Protein AF-A0A6P2KUN9-F1 (afdb_monomer_lite)

Foldseek 3Di:
DQFALVQLLCCLWFVGQQCLFAAPVPRDRRQAGDGHCPQQFQLSQDALVFAAGGDTLVNLCLVLVAWEAEAAQSRFLRSSQRVSRHSVVSVLLVQADPQQHFQDDRDQDLPPPLCNRHDADDPVPCDPSRVCCRRSGRPHSSQQCPNVLVCQVVVNDGPYYHYGHGPQQQCAPPNYNPLSVVLSVVSNVCSQVVRVVRQQPDKDKDWDSGDNPDDDPDDFQWDFFADPVRHGLADEPDDPVLRVSQFQPGHHSDPVGDHGDRGGNGPDGDTDMDIDGLFQPQQADEQQAAGSNLCVLLVCVVSVRDSSSNTPLCVQRHHNCPLNGRPPDGDPHDDDDDPDNDDSVRSVVVVVVVVPDDDDDPDPDDDDDDDDDDDGHYTDDQWDKDWDWDQDLPQQKIKIKIATQGAGKKKKWKAWPVCNVDDIGIYIYGHPGMDMDMDNCCVPPVFWTWIWIAIIPRDTDIDTDGSVVVVVVVVVCVVDDDDDDDDPPPPPPPPPPDPDDPDDD

Secondary structure (DSSP, 8-state):
----HHHHHHHHHHSSSSTT-B-TTTS-B--EE--S-TT-STT----TTSSB-S--HHHHHHHHT--EEEE-BTTB-TT--GGGGBHHHHHHHHHS-TTT------S--TTS-GGGG-SBP-GGG-STTSTTHHHHSBSSTTSSSHHHHHHHHTT---SEEEE---GGGS--BTTB-HHHHHHHHHHHHHHHHTSHHHHTT--EEEE-S--TT----SPP-PPPPBPTTS-BSEEESS-HHHHGGGBS-SEESSTTSPPP---B----S---EEEESGGGTTT-B--S---THHHHHHHHHHH----TTS-HHHHHHS--SGGG---SSTT-SPPP-------HHHHHHHHHHHHHSPPPPPPSSPPPPPPPP----B---S--EEEEEEEETTTTEEEEEEEE-SSS-EEEEEEETT-TTSPPEEEEE-TT-EEEEEE-HHHHHTTEEEEEEE-STT-EEEEEEEHHHHHHHHHHHHSS-------------------------

Structure (mmCIF, N/CA/C/O backbone):
data_AF-A0A6P2KUN9-F1
#
_entry.id   AF-A0A6P2KUN9-F1
#
loop_
_atom_site.group_PDB
_atom_site.id
_atom_site.type_symbol
_atom_site.label_atom_id
_atom_site.label_alt_id
_atom_site.label_comp_id
_atom_site.label_asym_id
_atom_site.label_entity_id
_atom_site.label_seq_id
_atom_site.pdbx_PDB_ins_code
_atom_site.Cartn_x
_atom_site.Cartn_y
_atom_site.Cartn_z
_atom_site.occupancy
_atom_site.B_iso_or_equiv
_atom_site.auth_seq_id
_atom_site.auth_comp_id
_atom_site.auth_asym_id
_atom_site.auth_atom_id
_atom_site.pdbx_PDB_model_num
ATOM 1 N N . MET A 1 1 ? 2.618 6.439 14.849 1.00 66.25 1 MET A N 1
ATOM 2 C CA . MET A 1 1 ? 2.544 5.631 13.620 1.00 66.25 1 MET A CA 1
ATOM 3 C C . MET A 1 1 ? 3.771 5.970 12.826 1.00 66.25 1 MET A C 1
ATOM 5 O O . MET A 1 1 ? 4.158 7.135 12.839 1.00 66.25 1 MET A O 1
ATOM 9 N N . HIS A 1 2 ? 4.391 4.967 12.230 1.00 79.94 2 HIS A N 1
ATOM 10 C CA . HIS A 1 2 ? 5.644 5.131 11.512 1.00 79.94 2 HIS A CA 1
ATOM 11 C C . HIS A 1 2 ? 5.322 5.268 10.027 1.00 79.94 2 HIS A C 1
ATOM 13 O O . HIS A 1 2 ? 4.698 4.385 9.454 1.00 79.94 2 HIS A O 1
ATOM 19 N N . THR A 1 3 ? 5.667 6.407 9.430 1.00 69.19 3 THR A N 1
ATOM 20 C CA . THR A 1 3 ? 5.229 6.783 8.072 1.00 69.19 3 THR A CA 1
ATOM 21 C C . THR A 1 3 ? 6.407 7.038 7.134 1.00 69.19 3 THR A C 1
ATOM 23 O O . THR A 1 3 ? 6.298 7.852 6.226 1.00 69.19 3 THR A O 1
ATOM 26 N N . GLY A 1 4 ? 7.555 6.401 7.380 1.00 81.12 4 GLY A N 1
ATOM 27 C CA . GLY A 1 4 ? 8.704 6.514 6.484 1.00 81.12 4 GLY A CA 1
ATOM 28 C C . GLY A 1 4 ? 8.387 5.939 5.103 1.00 81.12 4 GLY A C 1
ATOM 29 O O . GLY A 1 4 ? 7.800 4.859 5.003 1.00 81.12 4 GLY A O 1
ATOM 30 N N . THR A 1 5 ? 8.812 6.645 4.056 1.00 89.31 5 THR A N 1
ATOM 31 C CA . THR A 1 5 ? 8.671 6.264 2.643 1.00 89.31 5 THR A CA 1
ATOM 32 C C . THR A 1 5 ? 9.122 4.821 2.410 1.00 89.31 5 THR A C 1
ATOM 34 O O . THR A 1 5 ? 8.369 4.002 1.884 1.00 89.31 5 THR A O 1
ATOM 37 N N . ILE A 1 6 ? 10.322 4.467 2.883 1.00 92.94 6 ILE A N 1
ATOM 38 C CA . ILE A 1 6 ? 10.898 3.138 2.637 1.00 92.94 6 ILE A CA 1
ATOM 39 C C . ILE A 1 6 ? 10.155 2.037 3.387 1.00 92.94 6 ILE A C 1
ATOM 41 O O . ILE A 1 6 ? 9.896 0.977 2.824 1.00 92.94 6 ILE A O 1
ATOM 45 N N . ALA A 1 7 ? 9.714 2.286 4.620 1.00 92.88 7 ALA A N 1
ATOM 46 C CA . ALA A 1 7 ? 8.926 1.306 5.362 1.00 92.88 7 ALA A CA 1
ATOM 47 C C . ALA A 1 7 ? 7.635 0.923 4.616 1.00 92.88 7 ALA A C 1
ATOM 49 O O . ALA A 1 7 ? 7.287 -0.258 4.566 1.00 92.88 7 ALA A O 1
ATOM 50 N N . ASN A 1 8 ? 6.963 1.891 3.981 1.00 92.38 8 ASN A N 1
ATOM 51 C CA . ASN A 1 8 ? 5.784 1.630 3.149 1.00 92.38 8 ASN A CA 1
ATOM 52 C C . ASN A 1 8 ? 6.139 0.822 1.892 1.00 92.38 8 ASN A C 1
ATOM 54 O O . ASN A 1 8 ? 5.462 -0.163 1.580 1.00 92.38 8 ASN A O 1
ATOM 58 N N . ARG A 1 9 ? 7.234 1.175 1.203 1.00 93.44 9 ARG A N 1
ATOM 59 C CA . ARG A 1 9 ? 7.733 0.411 0.046 1.00 93.44 9 ARG A CA 1
ATOM 60 C C . ARG A 1 9 ? 8.075 -1.033 0.422 1.00 93.44 9 ARG A C 1
ATOM 62 O O . ARG A 1 9 ? 7.763 -1.946 -0.334 1.00 93.44 9 ARG A O 1
ATOM 69 N N . LEU A 1 10 ? 8.629 -1.286 1.607 1.00 96.38 10 LEU A N 1
ATOM 70 C CA . LEU A 1 10 ? 8.931 -2.647 2.066 1.00 96.38 10 LEU A CA 1
ATOM 71 C C . LEU A 1 10 ? 7.674 -3.518 2.214 1.00 96.38 10 LEU A C 1
ATOM 73 O O . LEU A 1 10 ? 7.708 -4.694 1.839 1.00 96.38 10 LEU A O 1
ATOM 77 N N . PHE A 1 11 ? 6.542 -2.957 2.658 1.00 96.25 11 PHE A N 1
ATOM 78 C CA . PHE A 1 11 ? 5.264 -3.681 2.644 1.00 96.25 11 PHE A CA 1
ATOM 79 C C . PHE A 1 11 ? 4.823 -4.042 1.222 1.00 96.25 11 PHE A C 1
ATOM 81 O O . PHE A 1 11 ? 4.321 -5.146 1.015 1.00 96.25 11 PHE A O 1
ATOM 88 N N . TYR A 1 12 ? 5.052 -3.157 0.248 1.00 94.56 12 TYR A N 1
ATOM 89 C CA . TYR A 1 12 ? 4.770 -3.427 -1.163 1.00 94.56 12 TYR A CA 1
ATOM 90 C C . TYR A 1 12 ? 5.673 -4.527 -1.742 1.00 94.56 12 TYR A C 1
ATOM 92 O O . TYR A 1 12 ? 5.193 -5.403 -2.454 1.00 94.56 12 TYR A O 1
ATOM 100 N N . TRP A 1 13 ? 6.969 -4.513 -1.421 1.00 96.56 13 TRP A N 1
ATOM 101 C CA . TRP A 1 13 ? 7.954 -5.435 -2.001 1.00 96.56 13 TRP A CA 1
ATOM 102 C C . TRP A 1 13 ? 8.083 -6.778 -1.274 1.00 96.56 13 TRP A C 1
ATOM 104 O O . TRP A 1 13 ? 8.574 -7.739 -1.863 1.00 96.56 13 TRP A O 1
ATOM 114 N N . SER A 1 14 ? 7.682 -6.869 -0.004 1.00 97.69 14 SER A N 1
ATOM 115 C CA . SER A 1 14 ? 7.926 -8.061 0.828 1.00 97.69 14 SER A CA 1
ATOM 116 C C . SER A 1 14 ? 6.816 -8.403 1.827 1.00 97.69 14 SER A C 1
ATOM 118 O O . SER A 1 14 ? 6.928 -9.387 2.554 1.00 97.69 14 SER A O 1
ATOM 120 N N . GLY A 1 15 ? 5.747 -7.605 1.905 1.00 97.19 15 GLY A N 1
ATOM 121 C CA . GLY A 1 15 ? 4.638 -7.832 2.839 1.00 97.19 15 GLY A CA 1
ATOM 122 C C . GLY A 1 15 ? 4.921 -7.426 4.291 1.00 97.19 15 GLY A C 1
ATOM 123 O O . GLY A 1 15 ? 4.035 -7.540 5.137 1.00 97.19 15 GLY A O 1
ATOM 124 N N . THR A 1 16 ? 6.127 -6.941 4.593 1.00 97.12 16 THR A N 1
ATOM 125 C CA . THR A 1 16 ? 6.585 -6.586 5.942 1.00 97.12 16 THR A CA 1
ATOM 126 C C . THR A 1 16 ? 7.699 -5.545 5.877 1.00 97.12 16 THR A C 1
ATOM 128 O O . THR A 1 16 ? 8.406 -5.447 4.881 1.00 97.12 16 THR A O 1
ATOM 131 N N . ASN A 1 17 ? 7.922 -4.812 6.961 1.00 96.38 17 ASN A N 1
ATOM 132 C CA . ASN A 1 17 ? 9.101 -3.964 7.148 1.00 96.38 17 ASN A CA 1
ATOM 133 C C . ASN A 1 17 ? 10.152 -4.610 8.077 1.00 96.38 17 ASN A C 1
ATOM 135 O O . ASN A 1 17 ? 10.948 -3.910 8.706 1.00 96.38 17 ASN A O 1
ATOM 139 N N . GLY A 1 18 ? 10.124 -5.943 8.200 1.00 96.50 18 GLY A N 1
ATOM 140 C CA . GLY A 1 18 ? 11.098 -6.739 8.957 1.00 96.50 18 GLY A CA 1
ATOM 141 C C . GLY A 1 18 ? 10.534 -7.629 10.079 1.00 96.50 18 GLY A C 1
ATOM 142 O O . GLY A 1 18 ? 10.963 -8.781 10.170 1.00 96.50 18 GLY A O 1
ATOM 143 N N . PRO A 1 19 ? 9.558 -7.207 10.908 1.00 95.69 19 PRO A N 1
ATOM 144 C CA . PRO A 1 19 ? 9.181 -7.944 12.124 1.00 95.69 19 PRO A CA 1
ATOM 145 C C . PRO A 1 19 ? 8.693 -9.371 11.868 1.00 95.69 19 PRO A C 1
ATOM 147 O O . PRO A 1 19 ? 8.989 -10.298 12.626 1.00 95.69 19 PRO A O 1
ATOM 150 N N . ASN A 1 20 ? 7.977 -9.547 10.758 1.00 96.50 20 ASN A N 1
ATOM 151 C CA . ASN A 1 20 ? 7.504 -10.839 10.267 1.00 96.50 20 ASN A CA 1
ATOM 152 C C . ASN A 1 20 ? 8.317 -11.365 9.064 1.00 96.50 20 ASN A C 1
ATOM 154 O O . ASN A 1 20 ? 7.855 -12.249 8.349 1.00 96.50 20 ASN A O 1
ATOM 158 N N . GLY A 1 21 ? 9.497 -10.793 8.809 1.00 97.62 21 GLY A N 1
ATOM 159 C CA . GLY A 1 21 ? 10.344 -11.141 7.671 1.00 97.62 21 GLY A CA 1
ATOM 160 C C . GLY A 1 21 ? 10.962 -12.528 7.797 1.00 97.62 21 GLY A C 1
ATOM 161 O O . GLY A 1 21 ? 11.320 -12.950 8.898 1.00 97.62 21 GLY A O 1
ATOM 162 N N . ILE A 1 22 ? 11.097 -13.223 6.670 1.00 98.25 22 ILE A N 1
ATOM 163 C CA . ILE A 1 22 ? 11.674 -14.567 6.574 1.00 98.25 22 ILE A CA 1
ATOM 164 C C . ILE A 1 22 ? 13.011 -14.486 5.848 1.00 98.25 22 ILE A C 1
ATOM 166 O O . ILE A 1 22 ? 13.073 -14.047 4.700 1.00 98.25 22 ILE A O 1
ATOM 170 N N . SER A 1 23 ? 14.067 -14.927 6.519 1.00 97.19 23 SER A N 1
ATOM 171 C CA . SER A 1 23 ? 15.427 -14.996 5.996 1.00 97.19 23 SER A CA 1
ATOM 172 C C . SER A 1 23 ? 15.499 -15.936 4.784 1.00 97.19 23 SER A C 1
ATOM 174 O O . SER A 1 23 ? 15.074 -17.090 4.892 1.00 97.19 23 SER A O 1
ATOM 176 N N . PRO A 1 24 ? 16.060 -15.495 3.642 1.00 94.69 24 PRO A N 1
ATOM 177 C CA . PRO A 1 24 ? 16.275 -16.367 2.491 1.00 94.69 24 PRO A CA 1
ATOM 178 C C . PRO A 1 24 ? 17.422 -17.369 2.717 1.00 94.69 24 PRO A C 1
ATOM 180 O O . PRO A 1 24 ? 17.568 -18.303 1.936 1.00 94.69 24 PRO A O 1
ATOM 183 N N . ALA A 1 25 ? 18.238 -17.194 3.766 1.00 92.56 25 ALA A N 1
ATOM 184 C CA . ALA A 1 25 ? 19.380 -18.064 4.050 1.00 92.56 25 ALA A CA 1
ATOM 185 C C . ALA A 1 25 ? 18.979 -19.375 4.747 1.00 92.56 25 ALA A C 1
ATOM 187 O O . ALA A 1 25 ? 19.574 -20.417 4.490 1.00 92.56 25 ALA A O 1
ATOM 188 N N . ASP A 1 26 ? 17.989 -19.322 5.640 1.00 94.69 26 ASP A N 1
ATOM 189 C CA . ASP A 1 26 ? 17.632 -20.439 6.528 1.00 94.69 26 ASP A CA 1
ATOM 190 C C . ASP A 1 26 ? 16.124 -20.560 6.815 1.00 94.69 26 ASP A C 1
ATOM 192 O O . ASP A 1 26 ? 15.702 -21.457 7.543 1.00 94.69 26 ASP A O 1
ATOM 196 N N . GLY A 1 27 ? 15.290 -19.668 6.268 1.00 95.44 27 GLY A N 1
ATOM 197 C CA . GLY A 1 27 ? 13.844 -19.657 6.507 1.00 95.44 27 GLY A CA 1
ATOM 198 C C . GLY A 1 27 ? 13.433 -19.180 7.904 1.00 95.44 27 GLY A C 1
ATOM 199 O O . GLY A 1 27 ? 12.249 -19.243 8.249 1.00 95.44 27 GLY A O 1
ATOM 200 N N . SER A 1 28 ? 14.371 -18.695 8.722 1.00 96.38 28 SER A N 1
ATOM 201 C CA . SER A 1 28 ? 14.077 -18.188 10.063 1.00 96.38 28 SER A CA 1
ATOM 202 C C . SER A 1 28 ? 13.426 -16.799 10.022 1.00 96.38 28 SER A C 1
ATOM 204 O O . SER A 1 28 ? 13.520 -16.067 9.035 1.00 96.38 28 SER A O 1
ATOM 206 N N . ARG A 1 29 ? 12.743 -16.405 11.106 1.00 95.31 29 ARG A N 1
ATOM 207 C CA . ARG A 1 29 ? 12.208 -15.039 11.231 1.00 95.31 29 ARG A CA 1
ATOM 208 C C . ARG A 1 29 ? 13.306 -14.064 11.649 1.00 95.31 29 ARG A C 1
ATOM 210 O O . ARG A 1 29 ? 13.917 -14.271 12.694 1.00 95.31 29 ARG A O 1
ATOM 217 N N . VAL A 1 30 ? 13.469 -12.963 10.913 1.00 95.81 30 VAL A N 1
ATOM 218 C CA . VAL A 1 30 ? 14.541 -11.978 11.165 1.00 95.81 30 VAL A CA 1
ATOM 219 C C . VAL A 1 30 ? 14.287 -11.084 12.387 1.00 95.81 30 VAL A C 1
ATOM 221 O O . VAL A 1 30 ? 15.243 -10.656 13.021 1.00 95.81 30 VAL A O 1
ATOM 224 N N . LYS A 1 31 ? 13.019 -10.830 12.755 1.00 94.50 31 LYS A N 1
ATOM 225 C CA . LYS A 1 31 ? 12.605 -10.080 13.966 1.00 94.50 31 LYS A CA 1
ATOM 226 C C . LYS A 1 31 ? 13.303 -8.715 14.154 1.00 94.50 31 LYS A C 1
ATOM 228 O O . LYS A 1 31 ? 13.717 -8.373 15.262 1.00 94.50 31 LYS A O 1
ATOM 233 N N . VAL A 1 32 ? 13.395 -7.926 13.085 1.00 97.12 32 VAL A N 1
ATOM 234 C CA . VAL A 1 32 ? 13.944 -6.554 13.090 1.00 97.12 32 VAL A CA 1
ATOM 235 C C . VAL A 1 32 ? 12.928 -5.537 12.568 1.00 97.12 32 VAL A C 1
ATOM 237 O O . VAL A 1 32 ? 11.892 -5.936 12.053 1.00 97.12 32 VAL A O 1
ATOM 240 N N . ALA A 1 33 ? 13.216 -4.237 12.659 1.00 96.19 33 ALA A N 1
ATOM 241 C CA . ALA A 1 33 ? 12.365 -3.167 12.137 1.00 96.19 33 ALA A CA 1
ATOM 242 C C . ALA A 1 33 ? 13.132 -2.169 11.252 1.00 96.19 33 ALA A C 1
ATOM 244 O O . ALA A 1 33 ? 14.165 -1.634 11.660 1.00 96.19 33 ALA A O 1
ATOM 245 N N . ALA A 1 34 ? 12.593 -1.883 10.064 1.00 96.06 34 ALA A N 1
ATOM 246 C CA . ALA A 1 34 ? 13.020 -0.797 9.181 1.00 96.06 34 ALA A CA 1
ATOM 247 C C . ALA A 1 34 ? 11.917 0.274 9.091 1.00 96.06 34 ALA A C 1
ATOM 249 O O . ALA A 1 34 ? 10.763 -0.045 8.793 1.00 96.06 34 ALA A O 1
ATOM 250 N N . LEU A 1 35 ? 12.255 1.530 9.404 1.00 94.25 35 LEU A N 1
ATOM 251 C CA . LEU A 1 35 ? 11.285 2.621 9.585 1.00 94.25 35 LEU A CA 1
ATOM 252 C C . LEU A 1 35 ? 11.682 3.975 9.006 1.00 94.25 35 LEU A C 1
ATOM 254 O O . LEU A 1 35 ? 10.797 4.791 8.755 1.00 94.25 35 LEU A O 1
ATOM 258 N N . ASN A 1 36 ? 12.973 4.248 8.836 1.00 93.06 36 ASN A N 1
ATOM 259 C CA . ASN A 1 36 ? 13.439 5.487 8.216 1.00 93.06 36 ASN A CA 1
ATOM 260 C C . ASN A 1 36 ? 13.680 5.292 6.704 1.00 93.06 36 ASN A C 1
ATOM 262 O O . ASN A 1 36 ? 13.495 4.198 6.176 1.00 93.06 36 ASN A O 1
ATOM 266 N N . ASN A 1 37 ? 14.153 6.345 6.032 1.00 91.75 37 ASN A N 1
ATOM 267 C CA . ASN A 1 37 ? 14.441 6.332 4.595 1.00 91.75 37 ASN A CA 1
ATOM 268 C C . ASN A 1 37 ? 15.888 5.929 4.246 1.00 91.75 37 ASN A C 1
ATOM 270 O O . ASN A 1 37 ? 16.475 6.441 3.292 1.00 91.75 37 ASN A O 1
ATOM 274 N N . GLN A 1 38 ? 16.501 5.047 5.039 1.00 92.94 38 GLN A N 1
ATOM 275 C CA . GLN A 1 38 ? 17.766 4.413 4.670 1.00 92.94 38 GLN A CA 1
ATOM 276 C C . GLN A 1 38 ? 17.596 3.667 3.343 1.00 92.94 38 GLN A C 1
ATOM 278 O O . GLN A 1 38 ? 16.548 3.074 3.126 1.00 92.94 38 GLN A O 1
ATOM 283 N N . PHE A 1 39 ? 18.650 3.668 2.517 1.00 92.12 39 PHE A N 1
ATOM 284 C CA . PHE A 1 39 ? 18.681 3.015 1.202 1.00 92.12 39 PHE A CA 1
ATOM 285 C C . PHE A 1 39 ? 17.834 3.699 0.111 1.00 92.12 39 PHE A C 1
ATOM 287 O O . PHE A 1 39 ? 17.488 3.105 -0.895 1.00 92.12 39 PHE A O 1
ATOM 294 N N . ASN A 1 40 ? 17.572 5.000 0.270 1.00 88.44 40 ASN A N 1
ATOM 295 C CA . ASN A 1 40 ? 16.830 5.817 -0.697 1.00 88.44 40 ASN A CA 1
ATOM 296 C C . ASN A 1 40 ? 17.740 6.713 -1.575 1.00 88.44 40 ASN A C 1
ATOM 298 O O . ASN A 1 40 ? 17.329 7.787 -2.013 1.00 88.44 40 ASN A O 1
ATOM 302 N N . GLY A 1 41 ? 19.021 6.362 -1.739 1.00 82.31 41 GLY A N 1
ATOM 303 C CA . GLY A 1 41 ? 20.000 7.195 -2.447 1.00 82.31 41 GLY A CA 1
ATOM 304 C C . GLY A 1 41 ? 20.123 6.822 -3.922 1.00 82.31 41 GLY A C 1
ATOM 305 O O . GLY A 1 41 ? 20.719 5.796 -4.233 1.00 82.31 41 GLY A O 1
ATOM 306 N N . GLY A 1 42 ? 19.617 7.656 -4.835 1.00 85.31 42 GLY A N 1
ATOM 307 C CA . GLY A 1 42 ? 19.733 7.394 -6.272 1.00 85.31 42 GLY A CA 1
ATOM 308 C C . GLY A 1 42 ? 19.061 6.078 -6.672 1.00 85.31 42 GLY A C 1
ATOM 309 O O . GLY A 1 42 ? 17.889 5.878 -6.365 1.00 85.31 42 GLY A O 1
ATOM 310 N N . ASN A 1 43 ? 19.818 5.183 -7.316 1.00 89.75 43 ASN A N 1
ATOM 311 C CA . ASN A 1 43 ? 19.386 3.805 -7.599 1.00 89.75 43 ASN A CA 1
ATOM 312 C C . ASN A 1 43 ? 19.768 2.773 -6.522 1.00 89.75 43 ASN A C 1
ATOM 314 O O . ASN A 1 43 ? 19.502 1.585 -6.699 1.00 89.75 43 ASN A O 1
ATOM 318 N N . ASP A 1 44 ? 20.404 3.231 -5.442 1.00 89.00 44 ASP A N 1
ATOM 319 C CA . ASP A 1 44 ? 20.784 2.494 -4.231 1.00 89.00 44 ASP A CA 1
ATOM 320 C C . ASP A 1 44 ? 21.503 1.145 -4.452 1.00 89.00 44 ASP A C 1
ATOM 322 O O . ASP A 1 44 ? 21.419 0.200 -3.662 1.00 89.00 44 ASP A O 1
ATOM 326 N N . ILE A 1 45 ? 22.300 1.052 -5.518 1.00 91.62 45 ILE A N 1
ATOM 327 C CA . ILE A 1 45 ? 23.229 -0.068 -5.688 1.00 91.62 45 ILE A CA 1
ATOM 328 C C . ILE A 1 45 ? 24.331 0.040 -4.631 1.00 91.62 45 ILE A C 1
ATOM 330 O O . ILE A 1 45 ? 25.165 0.944 -4.668 1.00 91.62 45 ILE A O 1
ATOM 334 N N . GLY A 1 46 ? 24.353 -0.914 -3.702 1.00 92.75 46 GLY A N 1
ATOM 335 C CA . GLY A 1 46 ? 25.321 -0.975 -2.609 1.00 92.75 46 GLY A CA 1
ATOM 336 C C . GLY A 1 46 ? 25.908 -2.374 -2.399 1.00 92.75 46 GLY A C 1
ATOM 337 O O . GLY A 1 46 ? 25.511 -3.323 -3.077 1.00 92.75 46 GLY A O 1
ATOM 338 N N . PRO A 1 47 ? 26.849 -2.521 -1.448 1.00 95.81 47 PRO A N 1
ATOM 339 C CA . PRO A 1 47 ? 27.487 -3.802 -1.168 1.00 95.81 47 PRO A CA 1
ATOM 340 C C . PRO A 1 47 ? 26.532 -4.779 -0.467 1.00 95.81 47 PRO A C 1
ATOM 342 O O . PRO A 1 47 ? 25.715 -4.366 0.362 1.00 95.81 47 PRO A O 1
ATOM 345 N N . SER A 1 48 ? 26.686 -6.081 -0.718 1.00 96.31 48 SER A N 1
ATOM 346 C CA . SER A 1 48 ? 25.867 -7.158 -0.125 1.00 96.31 48 SER A CA 1
ATOM 347 C C . SER A 1 48 ? 26.033 -7.320 1.388 1.00 96.31 48 SER A C 1
ATOM 349 O O . SER A 1 48 ? 25.184 -7.910 2.058 1.00 96.31 48 SER A O 1
ATOM 351 N N . SER A 1 49 ? 27.086 -6.733 1.964 1.00 96.19 49 SER A N 1
ATOM 352 C CA . SER A 1 49 ? 27.277 -6.634 3.415 1.00 96.19 49 SER A CA 1
ATOM 353 C C . SER A 1 49 ? 26.270 -5.697 4.098 1.00 96.19 49 SER A C 1
ATOM 355 O O . SER A 1 49 ? 26.106 -5.751 5.319 1.00 96.19 49 SER A O 1
ATOM 357 N N . GLN A 1 50 ? 25.568 -4.864 3.326 1.00 95.56 50 GLN A N 1
ATOM 358 C CA . GLN A 1 50 ? 24.551 -3.928 3.791 1.00 95.56 50 GLN A CA 1
ATOM 359 C C . GLN A 1 50 ? 23.218 -4.197 3.100 1.00 95.56 50 GLN A C 1
ATOM 361 O O . GLN A 1 50 ? 23.183 -4.603 1.943 1.00 95.56 50 GLN A O 1
ATOM 366 N N . GLY A 1 51 ? 22.121 -3.910 3.796 1.00 95.88 51 GLY A N 1
ATOM 367 C CA . GLY A 1 51 ? 20.777 -4.071 3.251 1.00 95.88 51 GLY A CA 1
ATOM 368 C C . GLY A 1 51 ? 19.869 -4.919 4.126 1.00 95.88 51 GLY A C 1
ATOM 369 O O . GLY A 1 51 ? 20.278 -5.421 5.185 1.00 95.88 51 GLY A O 1
ATOM 370 N N . TRP A 1 52 ? 18.648 -5.091 3.639 1.00 97.44 52 TRP A N 1
ATOM 371 C CA . TRP A 1 52 ? 17.594 -5.899 4.244 1.00 97.44 52 TRP A CA 1
ATOM 372 C C . TRP A 1 52 ? 17.881 -7.399 4.104 1.00 97.44 52 TRP A C 1
ATOM 374 O O . TRP A 1 52 ? 18.527 -7.836 3.151 1.00 97.44 52 TRP A O 1
ATOM 384 N N . THR A 1 53 ? 17.435 -8.195 5.077 1.00 97.12 53 THR A N 1
ATOM 385 C CA . THR A 1 53 ? 17.850 -9.603 5.245 1.00 97.12 53 THR A CA 1
ATOM 386 C C . THR A 1 53 ? 16.712 -10.614 5.126 1.00 97.12 53 THR A C 1
ATOM 388 O O . THR A 1 53 ? 16.895 -11.777 5.475 1.00 97.12 53 THR A O 1
ATOM 391 N N . TRP A 1 54 ? 15.535 -10.196 4.665 1.00 98.19 54 TRP A N 1
ATOM 392 C CA . TRP A 1 54 ? 14.385 -11.078 4.465 1.00 98.19 54 TRP A CA 1
ATOM 393 C C . TRP A 1 54 ? 14.026 -11.220 2.982 1.00 98.19 54 TRP A C 1
ATOM 395 O O . TRP A 1 54 ? 14.603 -10.574 2.119 1.00 98.19 54 TRP A O 1
ATOM 405 N N . THR A 1 55 ? 13.107 -12.125 2.679 1.00 97.81 55 THR A N 1
ATOM 406 C CA . THR A 1 55 ? 12.731 -12.506 1.313 1.00 97.81 55 THR A CA 1
ATOM 407 C C . THR A 1 55 ? 11.794 -11.458 0.697 1.00 97.81 55 THR A C 1
ATOM 409 O O . THR A 1 55 ? 10.883 -10.979 1.378 1.00 97.81 55 THR A O 1
ATOM 412 N N . THR A 1 56 ? 11.965 -11.118 -0.580 1.00 98.12 56 THR A N 1
ATOM 413 C CA . THR A 1 56 ? 11.034 -10.258 -1.336 1.00 98.12 56 THR A CA 1
ATOM 414 C C . THR A 1 56 ? 9.943 -11.094 -2.005 1.00 98.12 56 THR A C 1
ATOM 416 O O . THR A 1 56 ? 10.081 -12.304 -2.184 1.00 98.12 56 THR A O 1
ATOM 419 N N . TYR A 1 57 ? 8.844 -10.471 -2.430 1.00 98.31 57 TYR A N 1
ATOM 420 C CA . TYR A 1 57 ? 7.798 -11.185 -3.161 1.00 98.31 57 TYR A CA 1
ATOM 421 C C . TYR A 1 57 ? 8.267 -11.638 -4.554 1.00 98.31 57 TYR A C 1
ATOM 423 O O . TYR A 1 57 ? 7.856 -12.694 -5.033 1.00 98.31 57 TYR A O 1
ATOM 431 N N . ALA A 1 58 ? 9.178 -10.893 -5.192 1.00 97.81 58 ALA A N 1
ATOM 432 C CA . ALA A 1 58 ? 9.756 -11.283 -6.478 1.00 97.81 58 ALA A CA 1
ATOM 433 C C . ALA A 1 58 ? 10.590 -12.572 -6.376 1.00 97.81 58 ALA A C 1
ATOM 435 O O . ALA A 1 58 ? 10.536 -13.388 -7.296 1.00 97.81 58 ALA A O 1
ATOM 436 N N . ASP A 1 59 ? 11.267 -12.820 -5.246 1.00 97.12 59 ASP A N 1
ATOM 437 C CA . ASP A 1 59 ? 11.914 -14.117 -4.986 1.00 97.12 59 ASP A CA 1
ATOM 438 C C . ASP A 1 59 ? 10.892 -15.264 -5.047 1.00 97.12 59 ASP A C 1
ATOM 440 O O . ASP A 1 59 ? 11.156 -16.328 -5.610 1.00 97.12 59 ASP A O 1
ATOM 444 N N . ARG A 1 60 ? 9.684 -15.037 -4.513 1.00 97.94 60 ARG A N 1
ATOM 445 C CA . ARG A 1 60 ? 8.605 -16.037 -4.492 1.00 97.94 60 ARG A CA 1
ATOM 446 C C . ARG A 1 60 ? 8.026 -16.279 -5.874 1.00 97.94 60 ARG A C 1
ATOM 448 O O . ARG A 1 60 ? 7.813 -17.430 -6.245 1.00 97.94 60 ARG A O 1
ATOM 455 N N . LEU A 1 61 ? 7.806 -15.216 -6.649 1.00 98.25 61 LEU A N 1
ATOM 456 C CA . LEU A 1 61 ? 7.387 -15.340 -8.046 1.00 98.25 61 LEU A CA 1
ATOM 457 C C . LEU A 1 61 ? 8.436 -16.097 -8.866 1.00 98.25 61 LEU A C 1
ATOM 459 O O . LEU A 1 61 ? 8.084 -17.008 -9.614 1.00 98.25 61 LEU A O 1
ATOM 463 N N . GLN A 1 62 ? 9.721 -15.774 -8.671 1.00 96.12 62 GLN A N 1
ATOM 464 C CA . GLN A 1 62 ? 10.836 -16.462 -9.318 1.00 96.12 62 GLN A CA 1
ATOM 465 C C . GLN A 1 62 ? 10.851 -17.957 -8.978 1.00 96.12 62 GLN A C 1
ATOM 467 O O . GLN A 1 62 ? 10.990 -18.782 -9.879 1.00 96.12 62 GLN A O 1
ATOM 472 N N . GLN A 1 63 ? 10.678 -18.313 -7.703 1.00 96.62 63 GLN A N 1
ATOM 473 C CA . GLN A 1 63 ? 10.620 -19.707 -7.258 1.00 96.62 63 GLN A CA 1
ATOM 474 C C . GLN A 1 63 ? 9.399 -20.454 -7.816 1.00 96.62 63 GLN A C 1
ATOM 476 O O . GLN A 1 63 ? 9.495 -21.636 -8.137 1.00 96.62 63 GLN A O 1
ATOM 481 N N . ALA A 1 64 ? 8.259 -19.774 -7.944 1.00 98.12 64 ALA A N 1
ATOM 482 C CA . ALA A 1 64 ? 7.022 -20.345 -8.468 1.00 98.12 64 ALA A CA 1
ATOM 483 C C . ALA A 1 64 ? 6.977 -20.434 -10.005 1.00 98.12 64 ALA A C 1
ATOM 485 O O . ALA A 1 64 ? 6.010 -20.961 -10.553 1.00 98.12 64 ALA A O 1
ATOM 486 N N . GLY A 1 65 ? 7.989 -19.912 -10.706 1.00 97.06 65 GLY A N 1
ATOM 487 C CA . GLY A 1 65 ? 8.016 -19.871 -12.168 1.00 97.06 65 GLY A CA 1
ATOM 488 C C . GLY A 1 65 ? 7.014 -18.889 -12.786 1.00 97.06 65 GLY A C 1
ATOM 489 O O . GLY A 1 65 ? 6.726 -19.001 -13.974 1.00 97.06 65 GLY A O 1
ATOM 490 N N . VAL A 1 66 ? 6.494 -17.934 -12.006 1.00 98.31 66 VAL A N 1
ATOM 491 C CA . VAL A 1 66 ? 5.620 -16.862 -12.508 1.00 98.31 66 VAL A CA 1
ATOM 492 C C . VAL A 1 66 ? 6.490 -15.806 -13.181 1.00 98.31 66 VAL A C 1
ATOM 494 O O . VAL A 1 66 ? 7.466 -15.337 -12.595 1.00 98.31 66 VAL A O 1
ATOM 497 N N . GLY A 1 67 ? 6.163 -15.422 -14.411 1.00 97.25 67 GLY A N 1
ATOM 498 C CA . GLY A 1 67 ? 6.935 -14.439 -15.168 1.00 97.25 67 GLY A CA 1
ATOM 499 C C . GLY A 1 67 ? 6.826 -13.038 -14.565 1.00 97.25 67 GLY A C 1
ATOM 500 O O . GLY A 1 67 ? 5.723 -12.525 -14.383 1.00 97.25 67 GLY A O 1
ATOM 501 N N . TRP A 1 68 ? 7.958 -12.378 -14.305 1.00 97.88 68 TRP A N 1
ATOM 502 C CA . TRP A 1 68 ? 7.972 -11.025 -13.744 1.00 97.88 68 TRP A CA 1
ATOM 503 C C . TRP A 1 68 ? 9.129 -10.157 -14.258 1.00 97.88 68 TRP A C 1
ATOM 505 O O . TRP A 1 68 ? 10.158 -10.686 -14.685 1.00 97.88 68 TRP A O 1
ATOM 515 N N . LYS A 1 69 ? 8.961 -8.827 -14.215 1.00 97.94 69 LYS A N 1
ATOM 516 C CA . LYS A 1 69 ? 9.991 -7.829 -14.573 1.00 97.94 69 LYS A CA 1
ATOM 517 C C . LYS A 1 69 ? 9.716 -6.474 -13.919 1.00 97.94 69 LYS A C 1
ATOM 519 O O . LYS A 1 69 ? 8.558 -6.096 -13.733 1.00 97.94 69 LYS A O 1
ATOM 524 N N . VAL A 1 70 ? 10.777 -5.728 -13.617 1.00 97.81 70 VAL A N 1
ATOM 525 C CA . VAL A 1 70 ? 10.691 -4.306 -13.247 1.00 97.81 70 VAL A CA 1
ATOM 526 C C . VAL A 1 70 ? 11.073 -3.471 -14.461 1.00 97.81 70 VAL A C 1
ATOM 528 O O . VAL A 1 70 ? 12.137 -3.687 -15.028 1.00 97.81 70 VAL A O 1
ATOM 531 N N . TYR A 1 71 ? 10.235 -2.518 -14.857 1.00 98.12 71 TYR A N 1
ATOM 532 C CA . TYR A 1 71 ? 10.505 -1.504 -15.874 1.00 98.12 71 TYR A CA 1
ATOM 533 C C . TYR A 1 71 ? 10.938 -0.212 -15.182 1.00 98.12 71 TYR A C 1
ATOM 535 O O . TYR A 1 71 ? 10.122 0.453 -14.544 1.00 98.12 71 TYR A O 1
ATOM 543 N N . GLN A 1 72 ? 12.224 0.118 -15.283 1.00 96.31 72 GLN A N 1
ATOM 544 C CA . GLN A 1 72 ? 12.829 1.264 -14.602 1.00 96.31 72 GLN A CA 1
ATOM 545 C C . GLN A 1 72 ? 14.029 1.811 -15.379 1.00 96.31 72 GLN A C 1
ATOM 547 O O . GLN A 1 72 ? 14.705 1.061 -16.089 1.00 96.31 72 GLN A O 1
ATOM 552 N N . SER A 1 73 ? 14.321 3.093 -15.175 1.00 95.88 73 SER A N 1
ATOM 553 C CA . SER A 1 73 ? 15.598 3.687 -15.563 1.00 95.88 73 SER A CA 1
ATOM 554 C C . SER A 1 73 ? 16.528 3.725 -14.358 1.00 95.88 73 SER A C 1
ATOM 556 O O . SER A 1 73 ? 16.187 4.309 -13.339 1.00 95.88 73 SER A O 1
ATOM 558 N N . LEU A 1 74 ? 17.716 3.129 -14.441 1.00 94.88 74 LEU A N 1
ATOM 559 C CA . LEU A 1 74 ? 18.664 3.150 -13.319 1.00 94.88 74 LEU A CA 1
ATOM 560 C C . LEU A 1 74 ? 19.404 4.481 -13.154 1.00 94.88 74 LEU A C 1
ATOM 562 O O . LEU A 1 74 ? 20.101 4.654 -12.157 1.00 94.88 74 LEU A O 1
ATOM 566 N N . ILE A 1 75 ? 19.288 5.399 -14.115 1.00 95.19 75 ILE A N 1
ATOM 567 C CA . ILE A 1 75 ? 19.779 6.771 -13.940 1.00 95.19 75 ILE A CA 1
ATOM 568 C C . ILE A 1 75 ? 18.801 7.633 -13.133 1.00 95.19 75 ILE A C 1
ATOM 570 O O . ILE A 1 75 ? 19.210 8.629 -12.545 1.00 95.19 75 ILE A O 1
ATOM 574 N N . ASP A 1 76 ? 17.530 7.230 -13.076 1.00 94.81 76 ASP A N 1
ATOM 575 C CA . ASP A 1 76 ? 16.500 7.867 -12.267 1.00 94.81 76 ASP A CA 1
ATOM 576 C C . ASP A 1 76 ? 15.341 6.886 -12.010 1.00 94.81 76 ASP A C 1
ATOM 578 O O . ASP A 1 76 ? 14.386 6.798 -12.784 1.00 94.81 76 ASP A O 1
ATOM 582 N N . ASN A 1 77 ? 15.446 6.128 -10.916 1.00 91.25 77 ASN A N 1
ATOM 583 C CA . ASN A 1 77 ? 14.352 5.318 -10.368 1.00 91.25 77 ASN A CA 1
ATOM 584 C C . ASN A 1 77 ? 13.890 5.826 -8.989 1.00 91.25 77 ASN A C 1
ATOM 586 O O . ASN A 1 77 ? 13.058 5.179 -8.354 1.00 91.25 77 ASN A O 1
ATOM 590 N N . PHE A 1 78 ? 14.461 6.944 -8.523 1.00 90.38 78 PHE A N 1
ATOM 591 C CA . PHE A 1 78 ? 14.137 7.621 -7.266 1.00 90.38 78 PHE A CA 1
ATOM 592 C C . PHE A 1 78 ? 14.106 6.719 -6.011 1.00 90.38 78 PHE A C 1
ATOM 594 O O . PHE A 1 78 ? 13.320 6.939 -5.087 1.00 90.38 78 PHE A O 1
ATOM 601 N N . GLY A 1 79 ? 14.926 5.661 -5.993 1.00 89.88 79 GLY A N 1
ATOM 602 C CA . GLY A 1 79 ? 14.937 4.658 -4.925 1.00 89.88 79 GLY A CA 1
ATOM 603 C C . GLY A 1 79 ? 13.658 3.816 -4.837 1.00 89.88 79 GLY A C 1
ATOM 604 O O . GLY A 1 79 ? 13.472 3.083 -3.879 1.00 89.88 79 GLY A O 1
ATOM 605 N N . CYS A 1 80 ? 12.730 3.890 -5.794 1.00 91.94 80 CYS A N 1
ATOM 606 C CA . CYS A 1 80 ? 11.437 3.200 -5.693 1.00 91.94 80 CYS A CA 1
ATOM 607 C C . CYS A 1 80 ? 11.555 1.664 -5.761 1.00 91.94 80 CYS A C 1
ATOM 609 O O . CYS A 1 80 ? 10.639 0.946 -5.343 1.00 91.94 80 CYS A O 1
ATOM 611 N N . ASN A 1 81 ? 12.674 1.150 -6.280 1.00 94.44 81 ASN A N 1
ATOM 612 C CA . ASN A 1 81 ? 12.965 -0.278 -6.345 1.00 94.44 81 ASN A CA 1
ATOM 613 C C . ASN A 1 81 ? 13.751 -0.767 -5.120 1.00 94.44 81 ASN A C 1
ATOM 615 O O . ASN A 1 81 ? 14.952 -1.028 -5.200 1.00 94.44 81 ASN A O 1
ATOM 619 N N . GLU A 1 82 ? 13.055 -0.972 -4.002 1.00 94.25 82 GLU A N 1
ATOM 620 C CA . GLU A 1 82 ? 13.691 -1.430 -2.759 1.00 94.25 82 GLU A CA 1
ATOM 621 C C . GLU A 1 82 ? 14.299 -2.827 -2.844 1.00 94.25 82 GLU A C 1
ATOM 623 O O . GLU A 1 82 ? 15.088 -3.189 -1.976 1.00 94.25 82 GLU A O 1
ATOM 628 N N . MET A 1 83 ? 13.976 -3.638 -3.861 1.00 93.31 83 MET A N 1
ATOM 629 C CA . MET A 1 83 ? 14.611 -4.953 -4.012 1.00 93.31 83 MET A CA 1
ATOM 630 C C . MET A 1 83 ? 16.133 -4.823 -4.125 1.00 93.31 83 MET A C 1
ATOM 632 O O . MET A 1 83 ? 16.861 -5.667 -3.609 1.00 93.31 83 MET A O 1
ATOM 636 N N . MET A 1 84 ? 16.624 -3.728 -4.710 1.00 93.00 84 MET A N 1
ATOM 637 C CA . MET A 1 84 ? 18.056 -3.432 -4.848 1.00 93.00 84 MET A CA 1
ATOM 638 C C . MET A 1 84 ? 18.749 -3.151 -3.500 1.00 93.00 84 MET A C 1
ATOM 640 O O . MET A 1 84 ? 19.977 -3.205 -3.401 1.00 93.00 84 MET A O 1
ATOM 644 N N . SER A 1 85 ? 17.972 -2.945 -2.438 1.00 94.94 85 SER A N 1
ATOM 645 C CA . SER A 1 85 ? 18.441 -2.694 -1.075 1.00 94.94 85 SER A CA 1
ATOM 646 C C . SER A 1 85 ? 18.468 -3.960 -0.205 1.00 94.94 85 SER A C 1
ATOM 648 O O . SER A 1 85 ? 18.872 -3.908 0.958 1.00 94.94 85 SER A O 1
ATOM 650 N N . PHE A 1 86 ? 18.087 -5.126 -0.743 1.00 96.81 86 PHE A N 1
ATOM 651 C CA . PHE A 1 86 ? 18.189 -6.421 -0.059 1.00 96.81 86 PHE A CA 1
ATOM 652 C C . PHE A 1 86 ? 19.558 -7.070 -0.285 1.00 96.81 86 PHE A C 1
ATOM 654 O O . PHE A 1 86 ? 20.094 -7.077 -1.394 1.00 96.81 86 PHE A O 1
ATOM 661 N N . ARG A 1 87 ? 20.128 -7.673 0.764 1.00 96.50 87 ARG A N 1
ATOM 662 C CA . ARG A 1 87 ? 21.499 -8.215 0.726 1.00 96.50 87 ARG A CA 1
ATOM 663 C C . ARG A 1 87 ? 21.695 -9.286 -0.337 1.00 96.50 87 ARG A C 1
ATOM 665 O O . ARG A 1 87 ? 22.726 -9.289 -1.001 1.00 96.50 87 ARG A O 1
ATOM 672 N N . HIS A 1 88 ? 20.729 -10.187 -0.519 1.00 95.31 88 HIS A N 1
ATOM 673 C CA . HIS A 1 88 ? 20.855 -11.253 -1.516 1.00 95.31 88 HIS A CA 1
ATOM 674 C C . HIS A 1 88 ? 20.716 -10.736 -2.952 1.00 95.31 88 HIS A C 1
ATOM 676 O O . HIS A 1 88 ? 21.403 -11.237 -3.837 1.00 95.31 88 HIS A O 1
ATOM 682 N N . TRP A 1 89 ? 19.920 -9.686 -3.181 1.00 95.75 89 TRP A N 1
ATOM 683 C CA . TRP A 1 89 ? 19.855 -8.992 -4.472 1.00 95.75 89 TRP A CA 1
ATOM 684 C C . TRP A 1 89 ? 21.171 -8.277 -4.784 1.00 95.75 89 TRP A C 1
ATOM 686 O O . TRP A 1 89 ? 21.706 -8.410 -5.882 1.00 95.75 89 TRP A O 1
ATOM 696 N N . ARG A 1 90 ? 21.756 -7.596 -3.794 1.00 95.94 90 ARG A N 1
ATOM 697 C CA . ARG A 1 90 ? 23.093 -6.995 -3.911 1.00 95.94 90 ARG A CA 1
ATOM 698 C C . ARG A 1 90 ? 24.175 -8.042 -4.164 1.00 95.94 90 ARG A C 1
ATOM 700 O O . ARG A 1 90 ? 25.033 -7.828 -5.012 1.00 95.94 90 ARG A O 1
ATOM 707 N N . ALA A 1 91 ? 24.098 -9.202 -3.511 1.00 95.62 91 ALA A N 1
ATOM 708 C CA . ALA A 1 91 ? 25.004 -10.319 -3.777 1.00 95.62 91 ALA A CA 1
ATOM 709 C C . ALA A 1 91 ? 24.864 -10.835 -5.220 1.00 95.62 91 ALA A C 1
ATOM 711 O O . ALA A 1 91 ? 25.871 -11.109 -5.870 1.00 95.62 91 ALA A O 1
ATOM 712 N N . ALA A 1 92 ? 23.638 -10.910 -5.753 1.00 94.94 92 ALA A N 1
ATOM 713 C CA . ALA A 1 92 ? 23.410 -11.267 -7.152 1.00 94.94 92 ALA A CA 1
ATOM 714 C C . ALA A 1 92 ? 24.031 -10.236 -8.113 1.00 94.94 92 ALA A C 1
ATOM 716 O O . ALA A 1 92 ? 24.671 -10.630 -9.084 1.00 94.94 92 ALA A O 1
ATOM 717 N N . ILE A 1 93 ? 23.919 -8.935 -7.817 1.00 95.06 93 ILE A N 1
ATOM 718 C CA . ILE A 1 93 ? 24.573 -7.858 -8.584 1.00 95.06 93 ILE A CA 1
ATOM 719 C C . ILE A 1 93 ? 26.107 -7.996 -8.534 1.00 95.06 93 ILE A C 1
ATOM 721 O O . ILE A 1 93 ? 26.781 -7.909 -9.564 1.00 95.06 93 ILE A O 1
ATOM 725 N N . GLU A 1 94 ? 26.680 -8.245 -7.354 1.00 95.19 94 GLU A N 1
ATOM 726 C CA . GLU A 1 94 ? 28.128 -8.415 -7.155 1.00 95.19 94 GLU A CA 1
ATOM 727 C C . GLU A 1 94 ? 28.708 -9.632 -7.890 1.00 95.19 94 GLU A C 1
ATOM 729 O O . GLU A 1 94 ? 29.871 -9.596 -8.298 1.00 95.19 94 GLU A O 1
ATOM 734 N N . GLN A 1 95 ? 27.917 -10.688 -8.090 1.00 93.75 95 GLN A N 1
ATOM 735 C CA . GLN A 1 95 ? 28.325 -11.893 -8.822 1.00 93.75 95 GLN A CA 1
ATOM 736 C C . GLN A 1 95 ? 28.337 -11.703 -10.345 1.00 93.75 95 GLN A C 1
ATOM 738 O O . GLN A 1 95 ? 29.023 -12.450 -11.045 1.00 93.75 95 GLN A O 1
ATOM 743 N N . MET A 1 96 ? 27.631 -10.697 -10.874 1.00 94.69 96 MET A N 1
ATOM 744 C CA . MET A 1 96 ? 27.561 -10.471 -12.319 1.00 94.69 96 MET A CA 1
ATOM 745 C C . MET A 1 96 ? 28.937 -10.150 -12.917 1.00 94.69 96 MET A C 1
ATOM 747 O O . MET A 1 96 ? 29.709 -9.396 -12.305 1.00 94.69 96 MET A O 1
ATOM 751 N N . PRO A 1 97 ? 29.222 -10.595 -14.156 1.00 94.44 97 PRO A N 1
ATOM 752 C CA . PRO A 1 97 ? 30.353 -10.095 -14.928 1.00 94.44 97 PRO A CA 1
ATOM 753 C C . PRO A 1 97 ? 30.336 -8.564 -15.006 1.00 94.44 97 PRO A C 1
ATOM 755 O O . PRO A 1 97 ? 29.283 -7.965 -15.225 1.00 94.44 97 PRO A O 1
ATOM 758 N N . ALA A 1 98 ? 31.506 -7.929 -14.889 1.00 91.88 98 ALA A N 1
ATOM 759 C CA . ALA A 1 98 ? 31.617 -6.467 -14.838 1.00 91.88 98 ALA A CA 1
ATOM 760 C C . ALA A 1 98 ? 30.929 -5.759 -16.023 1.00 91.88 98 ALA A C 1
ATOM 762 O O . ALA A 1 98 ? 30.303 -4.726 -15.835 1.00 91.88 98 ALA A O 1
ATOM 763 N N . ALA A 1 99 ? 30.973 -6.353 -17.221 1.00 91.38 99 ALA A N 1
ATOM 764 C CA . ALA A 1 99 ? 30.340 -5.804 -18.424 1.00 91.38 99 ALA A CA 1
ATOM 765 C C . ALA A 1 99 ? 28.797 -5.791 -18.389 1.00 91.38 99 ALA A C 1
ATOM 767 O O . ALA A 1 99 ? 28.181 -5.084 -19.180 1.00 91.38 99 ALA A O 1
ATOM 768 N N . ARG A 1 100 ? 28.171 -6.576 -17.502 1.00 91.44 100 ARG A N 1
ATOM 769 C CA . ARG A 1 100 ? 26.708 -6.675 -17.346 1.00 91.44 100 ARG A CA 1
ATOM 770 C C . ARG A 1 100 ? 26.199 -5.953 -16.099 1.00 91.44 100 ARG A C 1
ATOM 772 O O . ARG A 1 100 ? 24.998 -5.746 -15.958 1.00 91.44 100 ARG A O 1
ATOM 779 N N . ARG A 1 101 ? 27.097 -5.641 -15.164 1.00 91.81 101 ARG A N 1
ATOM 780 C CA . ARG A 1 101 ? 26.743 -5.166 -13.829 1.00 91.81 101 ARG A CA 1
ATOM 781 C C . ARG A 1 101 ? 26.211 -3.729 -13.894 1.00 91.81 101 ARG A C 1
ATOM 783 O O . ARG A 1 101 ? 26.884 -2.877 -14.479 1.00 91.81 101 ARG A O 1
ATOM 790 N N . PRO A 1 102 ? 25.052 -3.433 -13.282 1.00 93.88 102 PRO A N 1
ATOM 791 C CA . PRO A 1 102 ? 24.596 -2.058 -13.153 1.00 93.88 102 PRO A CA 1
ATOM 792 C C . PRO A 1 102 ? 25.527 -1.255 -12.232 1.00 93.88 102 PRO A C 1
ATOM 794 O O . PRO A 1 102 ? 26.154 -1.801 -11.321 1.00 93.88 102 PRO A O 1
ATOM 797 N N . ALA A 1 103 ? 25.614 0.050 -12.471 1.00 93.06 103 ALA A N 1
ATOM 798 C CA . ALA A 1 103 ? 26.460 0.968 -11.718 1.00 93.06 103 ALA A CA 1
ATOM 799 C C . ALA A 1 103 ? 25.626 1.899 -10.833 1.00 93.06 103 ALA A C 1
ATOM 801 O O . ALA A 1 103 ? 24.561 2.376 -11.236 1.00 93.06 103 ALA A O 1
ATOM 802 N N . TYR A 1 104 ? 26.132 2.166 -9.626 1.00 93.94 104 TYR A N 1
ATOM 803 C CA . TYR A 1 104 ? 25.529 3.140 -8.724 1.00 93.94 104 TYR A CA 1
ATOM 804 C C . TYR A 1 104 ? 25.528 4.531 -9.354 1.00 93.94 104 TYR A C 1
ATOM 806 O O . TYR A 1 104 ? 26.553 4.992 -9.864 1.00 93.94 104 TYR A O 1
ATOM 814 N N . VAL A 1 105 ? 24.394 5.215 -9.249 1.00 92.06 105 VAL A N 1
ATOM 815 C CA . VAL A 1 105 ? 24.265 6.623 -9.615 1.00 92.06 105 VAL A CA 1
ATOM 816 C C . VAL A 1 105 ? 23.710 7.383 -8.419 1.00 92.06 105 VAL A C 1
ATOM 818 O O . VAL A 1 105 ? 22.646 7.047 -7.912 1.00 92.06 105 VAL A O 1
ATOM 821 N N . ALA A 1 106 ? 24.430 8.421 -7.984 1.00 86.94 106 ALA A N 1
ATOM 822 C CA . ALA A 1 106 ? 24.059 9.218 -6.816 1.00 86.94 106 ALA A CA 1
ATOM 823 C C . ALA A 1 106 ? 22.944 10.245 -7.077 1.00 86.94 106 ALA A C 1
ATOM 825 O O . ALA A 1 106 ? 22.226 10.605 -6.148 1.00 86.94 106 ALA A O 1
ATOM 826 N N . SER A 1 107 ? 22.826 10.747 -8.310 1.00 87.31 107 SER A N 1
ATOM 827 C CA . SER A 1 107 ? 21.835 11.760 -8.688 1.00 87.31 107 SER A CA 1
ATOM 828 C C . SER A 1 107 ? 20.639 11.115 -9.376 1.00 87.31 107 SER A C 1
ATOM 830 O O . SER A 1 107 ? 20.809 10.172 -10.142 1.00 87.31 107 SER A O 1
ATOM 832 N N . THR A 1 108 ? 19.446 11.644 -9.116 1.00 90.25 108 THR A N 1
ATOM 833 C CA . THR A 1 108 ? 18.210 11.290 -9.826 1.00 90.25 108 THR A CA 1
ATOM 834 C C . THR A 1 108 ? 17.959 12.350 -10.887 1.00 90.25 108 THR A C 1
ATOM 836 O O . THR A 1 108 ? 17.391 13.404 -10.619 1.00 90.25 108 THR A O 1
ATOM 839 N N . ASP A 1 109 ? 18.489 12.111 -12.084 1.00 91.50 109 ASP A N 1
ATOM 840 C CA . ASP A 1 109 ? 18.383 13.038 -13.207 1.00 91.50 109 ASP A CA 1
ATOM 841 C C . ASP A 1 109 ? 18.184 12.256 -14.502 1.00 91.50 109 ASP A C 1
ATOM 843 O O . ASP A 1 109 ? 19.112 11.666 -15.052 1.00 91.50 109 ASP A O 1
ATOM 847 N N . ILE A 1 110 ? 16.957 12.276 -15.020 1.00 92.62 110 ILE A N 1
ATOM 848 C CA . ILE A 1 110 ? 16.611 11.570 -16.256 1.00 92.62 110 ILE A CA 1
ATOM 849 C C . ILE A 1 110 ? 17.327 12.124 -17.504 1.00 92.62 110 ILE A C 1
ATOM 851 O O . ILE A 1 110 ? 17.283 11.502 -18.565 1.00 92.62 110 ILE A O 1
ATOM 855 N N . THR A 1 111 ? 17.975 13.292 -17.417 1.00 92.25 111 THR A N 1
ATOM 856 C CA . THR A 1 111 ? 18.687 13.928 -18.539 1.00 92.25 111 THR A CA 1
ATOM 857 C C . THR A 1 111 ? 20.155 13.518 -18.647 1.00 92.25 111 THR A C 1
ATOM 859 O O . THR A 1 111 ? 20.794 13.777 -19.672 1.00 92.25 111 THR A O 1
ATOM 862 N N . GLN A 1 112 ? 20.699 12.857 -17.624 1.00 93.50 112 GLN A N 1
ATOM 863 C CA . GLN A 1 112 ? 22.085 12.405 -17.631 1.00 93.50 112 GLN A CA 1
ATOM 864 C C . GLN A 1 112 ? 22.309 11.263 -18.648 1.00 93.50 112 GLN A C 1
ATOM 866 O O . GLN A 1 112 ? 21.354 10.625 -19.102 1.00 93.50 112 GLN A O 1
ATOM 871 N N . PRO A 1 113 ? 23.568 10.941 -19.009 1.00 94.06 113 PRO A N 1
ATOM 872 C CA . PRO A 1 113 ? 23.845 9.844 -19.931 1.00 94.06 113 PRO A CA 1
ATOM 873 C C . PRO A 1 113 ? 23.253 8.520 -19.433 1.00 94.06 113 PRO A C 1
ATOM 875 O O . PRO A 1 113 ? 23.619 8.030 -18.368 1.00 94.06 113 PRO A O 1
ATOM 878 N N . VAL A 1 114 ? 22.385 7.895 -20.231 1.00 89.75 114 VAL A N 1
ATOM 879 C CA . VAL A 1 114 ? 21.701 6.630 -19.885 1.00 89.75 114 VAL A CA 1
ATOM 880 C C . VAL A 1 114 ? 22.655 5.463 -19.602 1.00 89.75 114 VAL A C 1
ATOM 882 O O . VAL A 1 114 ? 22.296 4.515 -18.908 1.00 89.75 114 VAL A O 1
ATOM 885 N N . THR A 1 115 ? 23.892 5.538 -20.099 1.00 91.88 115 THR A N 1
ATOM 886 C CA . THR A 1 115 ? 24.963 4.564 -19.844 1.00 91.88 115 THR A CA 1
ATOM 887 C C . THR A 1 115 ? 25.688 4.788 -18.514 1.00 91.88 115 THR A C 1
ATOM 889 O O . THR A 1 115 ? 26.523 3.968 -18.137 1.00 91.88 115 THR A O 1
ATOM 892 N N . ALA A 1 116 ? 25.400 5.873 -17.783 1.00 93.06 116 ALA A N 1
ATOM 893 C CA . ALA A 1 116 ? 26.012 6.157 -16.482 1.00 93.06 116 ALA A CA 1
ATOM 894 C C . ALA A 1 116 ? 25.681 5.084 -15.433 1.00 93.06 116 ALA A C 1
ATOM 896 O O . ALA A 1 116 ? 26.481 4.834 -14.538 1.00 93.06 116 ALA A O 1
ATOM 897 N N . ALA A 1 117 ? 24.536 4.412 -15.580 1.00 93.31 117 ALA A N 1
ATOM 898 C CA . ALA A 1 117 ? 24.119 3.309 -14.720 1.00 93.31 117 ALA A CA 1
ATOM 899 C C . ALA A 1 117 ? 24.568 1.920 -15.225 1.00 93.31 117 ALA A C 1
ATOM 901 O O . ALA A 1 117 ? 24.070 0.899 -14.748 1.00 93.31 117 ALA A O 1
ATOM 902 N N . GLY A 1 118 ? 25.503 1.861 -16.178 1.00 91.44 118 GLY A N 1
ATOM 903 C CA . GLY A 1 118 ? 25.991 0.618 -16.775 1.00 91.44 118 GLY A CA 1
ATOM 904 C C . GLY A 1 118 ? 25.253 0.220 -18.056 1.00 91.44 118 GLY A C 1
ATOM 905 O O . GLY A 1 118 ? 24.563 1.026 -18.685 1.00 91.44 118 GLY A O 1
ATOM 906 N N . ALA A 1 119 ? 25.455 -1.032 -18.474 1.00 92.00 119 ALA A N 1
ATOM 907 C CA . ALA A 1 119 ? 24.862 -1.570 -19.693 1.00 92.00 119 ALA A CA 1
ATOM 908 C C . ALA A 1 119 ? 23.330 -1.647 -19.599 1.00 92.00 119 ALA A C 1
ATOM 910 O O . ALA A 1 119 ? 22.753 -1.815 -18.521 1.00 92.00 119 ALA A O 1
ATOM 911 N N . PHE A 1 120 ? 22.667 -1.550 -20.750 1.00 93.62 120 PHE A N 1
ATOM 912 C CA . PHE A 1 120 ? 21.231 -1.794 -20.821 1.00 93.62 120 PHE A CA 1
ATOM 913 C C . PHE A 1 120 ? 20.951 -3.264 -20.539 1.00 93.62 120 PHE A C 1
ATOM 915 O O . PHE A 1 120 ? 21.746 -4.141 -20.882 1.00 93.62 120 PHE A O 1
ATOM 922 N N . TYR A 1 121 ? 19.814 -3.527 -19.907 1.00 94.56 121 TYR A N 1
ATOM 923 C CA . TYR A 1 121 ? 19.379 -4.897 -19.706 1.00 94.56 121 TYR A CA 1
ATOM 924 C C . TYR A 1 121 ? 19.057 -5.551 -21.059 1.00 94.56 121 TYR A C 1
ATOM 926 O O . TYR A 1 121 ? 18.304 -5.001 -21.863 1.00 94.56 121 TYR A O 1
ATOM 934 N N . ASP A 1 122 ? 19.597 -6.748 -21.265 1.00 92.69 122 ASP A N 1
ATOM 935 C CA . ASP A 1 122 ? 19.278 -7.639 -22.378 1.00 92.69 122 ASP A CA 1
ATOM 936 C C . ASP A 1 122 ? 18.690 -8.930 -21.787 1.00 92.69 122 ASP A C 1
ATOM 938 O O . ASP A 1 122 ? 19.358 -9.551 -20.961 1.00 92.69 122 ASP A O 1
ATOM 942 N N . PRO A 1 123 ? 17.482 -9.373 -22.186 1.00 91.88 123 PRO A N 1
ATOM 943 C CA . PRO A 1 123 ? 16.911 -10.640 -21.727 1.00 91.88 123 PRO A CA 1
ATOM 944 C C . PRO A 1 123 ? 17.838 -11.856 -21.870 1.00 91.88 123 PRO A C 1
ATOM 946 O O . PRO A 1 123 ? 17.702 -12.813 -21.112 1.00 91.88 123 PRO A O 1
ATOM 949 N N . ALA A 1 124 ? 18.794 -11.832 -22.804 1.00 91.38 124 ALA A N 1
ATOM 950 C CA . ALA A 1 124 ? 19.784 -12.894 -22.968 1.00 91.38 124 ALA A CA 1
ATOM 951 C C . ALA A 1 124 ? 20.726 -13.054 -21.760 1.00 91.38 124 ALA A C 1
ATOM 953 O O . ALA A 1 124 ? 21.393 -14.083 -21.656 1.00 91.38 124 ALA A O 1
ATOM 954 N N . ILE A 1 125 ? 20.797 -12.066 -20.857 1.00 91.75 125 ILE A N 1
ATOM 955 C CA . ILE A 1 125 ? 21.619 -12.144 -19.643 1.00 91.75 125 ILE A CA 1
ATOM 956 C C . ILE A 1 125 ? 20.883 -12.748 -18.450 1.00 91.75 125 ILE A C 1
ATOM 958 O O . ILE A 1 125 ? 21.537 -12.953 -17.435 1.00 91.75 125 ILE A O 1
ATOM 962 N N . ASP A 1 126 ? 19.579 -13.040 -18.533 1.00 90.12 126 ASP A N 1
ATOM 963 C CA . ASP A 1 126 ? 18.861 -13.777 -17.480 1.00 90.12 126 ASP A CA 1
ATOM 964 C C . ASP A 1 126 ? 19.285 -15.264 -17.485 1.00 90.12 126 ASP A C 1
ATOM 966 O O . ASP A 1 126 ? 18.518 -16.178 -17.789 1.00 90.12 126 ASP A O 1
ATOM 970 N N . ASP A 1 127 ? 20.555 -15.493 -17.167 1.00 91.44 127 ASP A N 1
ATOM 971 C CA . ASP A 1 127 ? 21.260 -16.767 -17.121 1.00 91.44 127 ASP A CA 1
ATOM 972 C C . ASP A 1 127 ? 21.808 -17.009 -15.692 1.00 91.44 127 ASP A C 1
ATOM 974 O O . ASP A 1 127 ? 21.645 -16.159 -14.808 1.00 91.44 127 ASP A O 1
ATOM 978 N N . PRO A 1 128 ? 22.458 -18.154 -15.401 1.00 90.94 128 PRO A N 1
ATOM 979 C CA . PRO A 1 128 ? 23.012 -18.415 -14.069 1.00 90.94 128 PRO A CA 1
ATOM 980 C C . PRO A 1 128 ? 24.044 -17.388 -13.570 1.00 90.94 128 PRO A C 1
ATOM 982 O O . PRO A 1 128 ? 24.332 -17.369 -12.376 1.00 90.94 128 PRO A O 1
ATOM 985 N N . LEU A 1 129 ? 24.604 -16.541 -14.443 1.00 90.31 129 LEU A N 1
ATOM 986 C CA . LEU A 1 129 ? 25.526 -15.464 -14.069 1.00 90.31 129 LEU A CA 1
ATOM 987 C C . LEU A 1 129 ? 24.790 -14.168 -13.706 1.00 90.31 129 LEU A C 1
ATOM 989 O O . LEU A 1 129 ? 25.413 -13.239 -13.187 1.00 90.31 129 LEU A O 1
ATOM 993 N N . SER A 1 130 ? 23.499 -14.032 -14.024 1.00 89.12 130 SER A N 1
ATOM 994 C CA . SER A 1 130 ? 22.687 -12.859 -13.666 1.00 89.12 130 SER A CA 1
ATOM 995 C C . SER A 1 130 ? 21.195 -13.208 -13.475 1.00 89.12 130 SER A C 1
ATOM 997 O O . SER A 1 130 ? 20.329 -12.618 -14.121 1.00 89.12 130 SER A O 1
ATOM 999 N N . PRO A 1 131 ? 20.850 -14.123 -12.547 1.00 84.12 131 PRO A N 1
ATOM 1000 C CA . PRO A 1 131 ? 19.526 -14.763 -12.482 1.00 84.12 131 PRO A CA 1
ATOM 1001 C C . PRO A 1 131 ? 18.351 -13.827 -12.142 1.00 84.12 131 PRO A C 1
ATOM 1003 O O . PRO A 1 131 ? 17.190 -14.204 -12.303 1.00 84.12 131 PRO A O 1
ATOM 1006 N N . LEU A 1 132 ? 18.634 -12.619 -11.650 1.00 92.06 132 LEU A N 1
ATOM 1007 C CA . LEU A 1 132 ? 17.643 -11.627 -11.223 1.00 92.06 132 LEU A CA 1
ATOM 1008 C C . LEU A 1 132 ? 17.767 -10.303 -12.000 1.00 92.06 132 LEU A C 1
ATOM 1010 O O . LEU A 1 132 ? 17.188 -9.295 -11.587 1.00 92.06 132 LEU A O 1
ATOM 1014 N N . ALA A 1 133 ? 18.502 -10.283 -13.121 1.00 95.00 133 ALA A N 1
ATOM 1015 C CA . ALA A 1 133 ? 18.821 -9.053 -13.851 1.00 95.00 133 ALA A CA 1
ATOM 1016 C C . ALA A 1 133 ? 17.579 -8.275 -14.298 1.00 95.00 133 ALA A C 1
ATOM 1018 O O . ALA A 1 133 ? 17.566 -7.047 -14.215 1.00 95.00 133 ALA A O 1
ATOM 1019 N N . LYS A 1 134 ? 16.490 -8.959 -14.660 1.00 95.56 134 LYS A N 1
ATOM 1020 C CA . LYS A 1 134 ? 15.192 -8.328 -14.971 1.00 95.56 134 LYS A CA 1
ATOM 1021 C C . LYS A 1 134 ? 14.542 -7.538 -13.820 1.00 95.56 134 LYS A C 1
ATOM 1023 O O . LYS A 1 134 ? 13.565 -6.825 -14.052 1.00 95.56 134 LYS A O 1
ATOM 1028 N N . GLY A 1 135 ? 15.040 -7.673 -12.589 1.00 95.44 135 GLY A N 1
ATOM 1029 C CA . GLY A 1 135 ? 14.550 -6.949 -11.413 1.00 95.44 135 GLY A CA 1
ATOM 1030 C C . GLY A 1 135 ? 15.387 -5.761 -10.973 1.00 95.44 135 GLY A C 1
ATOM 1031 O O . GLY A 1 135 ? 14.848 -4.871 -10.325 1.00 95.44 135 GLY A O 1
ATOM 1032 N N . PHE A 1 136 ? 16.669 -5.715 -11.333 1.00 94.12 136 PHE A N 1
ATOM 1033 C CA . PHE A 1 136 ? 17.580 -4.639 -10.924 1.00 94.12 136 PHE A CA 1
ATOM 1034 C C . PHE A 1 136 ? 18.314 -3.975 -12.094 1.00 94.12 136 PHE A C 1
ATOM 1036 O O . PHE A 1 136 ? 19.060 -3.029 -11.877 1.00 94.12 136 PHE A O 1
ATOM 1043 N N . GLY A 1 137 ? 18.171 -4.483 -13.320 1.00 94.25 137 GLY A N 1
ATOM 1044 C CA . GLY A 1 137 ? 18.836 -3.957 -14.507 1.00 94.25 137 GLY A CA 1
ATOM 1045 C C . GLY A 1 137 ? 18.189 -2.677 -15.035 1.00 94.25 137 GLY A C 1
ATOM 1046 O O . GLY A 1 137 ? 17.067 -2.321 -14.664 1.00 94.25 137 GLY A O 1
ATOM 1047 N N . ASN A 1 138 ? 18.895 -2.007 -15.949 1.00 94.69 138 ASN A N 1
ATOM 1048 C CA . ASN A 1 138 ? 18.400 -0.827 -16.656 1.00 94.69 138 ASN A CA 1
ATOM 1049 C C . ASN A 1 138 ? 17.447 -1.242 -17.789 1.00 94.69 138 ASN A C 1
ATOM 1051 O O . ASN A 1 138 ? 17.808 -1.244 -18.966 1.00 94.69 138 ASN A O 1
ATOM 1055 N N . THR A 1 139 ? 16.260 -1.712 -17.405 1.00 95.88 139 THR A N 1
ATOM 1056 C CA . THR A 1 139 ? 15.250 -2.331 -18.281 1.00 95.88 139 THR A CA 1
ATOM 1057 C C . THR A 1 139 ? 14.458 -1.324 -19.103 1.00 95.88 139 THR A C 1
ATOM 1059 O O . THR A 1 139 ? 13.835 -1.711 -20.088 1.00 95.88 139 THR A O 1
ATOM 1062 N N . MET A 1 140 ? 14.476 -0.053 -18.715 1.00 95.44 140 MET A N 1
ATOM 1063 C CA . MET A 1 140 ? 13.860 1.077 -19.402 1.00 95.44 140 MET A CA 1
ATOM 1064 C C . MET A 1 140 ? 14.856 2.254 -19.343 1.00 95.44 140 MET A C 1
ATOM 1066 O O . MET A 1 140 ? 14.653 3.191 -18.569 1.00 95.44 140 MET A O 1
ATOM 1070 N N . PRO A 1 141 ? 15.969 2.185 -20.106 1.00 92.56 141 PRO A N 1
ATOM 1071 C CA . PRO A 1 141 ? 17.116 3.086 -19.976 1.00 92.56 141 PRO A CA 1
ATOM 1072 C C . PRO A 1 141 ? 16.807 4.573 -20.144 1.00 92.56 141 PRO A C 1
ATOM 1074 O O . PRO A 1 141 ? 17.412 5.396 -19.459 1.00 92.56 141 PRO A O 1
ATOM 1077 N N . TYR A 1 142 ? 15.856 4.930 -21.001 1.00 93.19 142 TYR A N 1
ATOM 1078 C CA . TYR A 1 142 ? 15.430 6.314 -21.201 1.00 93.19 142 TYR A CA 1
ATOM 1079 C C . TYR A 1 142 ? 14.317 6.726 -20.236 1.00 93.19 142 TYR A C 1
ATOM 1081 O O . TYR A 1 142 ? 13.986 7.903 -20.168 1.00 93.19 142 TYR A O 1
ATOM 1089 N N . GLY A 1 143 ? 13.723 5.780 -19.506 1.00 92.00 143 GLY A N 1
ATOM 1090 C CA . GLY A 1 143 ? 12.652 6.042 -18.549 1.00 92.00 143 GLY A CA 1
ATOM 1091 C C . GLY A 1 143 ? 11.311 6.407 -19.187 1.00 92.00 143 GLY A C 1
ATOM 1092 O O . GLY A 1 143 ? 10.433 6.901 -18.488 1.00 92.00 143 GLY A O 1
ATOM 1093 N N . PHE A 1 144 ? 11.124 6.184 -20.494 1.00 94.44 144 PHE A N 1
ATOM 1094 C CA . PHE A 1 144 ? 9.950 6.639 -21.249 1.00 94.44 144 PHE A CA 1
ATOM 1095 C C . PHE A 1 144 ? 9.164 5.488 -21.888 1.00 94.44 144 PHE A C 1
ATOM 1097 O O . PHE A 1 144 ? 8.561 5.652 -22.957 1.00 94.44 144 PHE A O 1
ATOM 1104 N N . LEU A 1 145 ? 9.093 4.353 -21.185 1.00 96.44 145 LEU A N 1
ATOM 1105 C CA . LEU A 1 145 ? 8.295 3.165 -21.520 1.00 96.44 145 LEU A CA 1
ATOM 1106 C C . LEU A 1 145 ? 8.712 2.457 -22.818 1.00 96.44 145 LEU A C 1
ATOM 1108 O O . LEU A 1 145 ? 7.907 1.733 -23.399 1.00 96.44 145 LEU A O 1
ATOM 1112 N N . GLU A 1 146 ? 9.938 2.654 -23.293 1.00 94.56 146 GLU A N 1
ATOM 1113 C CA . GLU A 1 146 ? 10.453 2.071 -24.537 1.00 94.56 146 GLU A CA 1
ATOM 1114 C C . GLU A 1 146 ? 10.351 0.539 -24.549 1.00 94.56 146 GLU A C 1
ATOM 1116 O O . GLU A 1 146 ? 9.547 -0.016 -25.296 1.00 94.56 146 GLU A O 1
ATOM 1121 N N . THR A 1 147 ? 11.045 -0.143 -23.638 1.00 96.00 147 THR A N 1
ATOM 1122 C CA . THR A 1 147 ? 11.042 -1.608 -23.547 1.00 96.00 147 THR A CA 1
ATOM 1123 C C . THR A 1 147 ? 9.674 -2.146 -23.139 1.00 96.00 147 THR A C 1
ATOM 1125 O O . THR A 1 147 ? 9.282 -3.226 -23.562 1.00 96.00 147 THR A O 1
ATOM 1128 N N . PHE A 1 148 ? 8.910 -1.391 -22.341 1.00 98.00 148 PHE A N 1
ATOM 1129 C CA . PHE A 1 148 ? 7.543 -1.761 -21.966 1.00 98.00 148 PHE A CA 1
ATOM 1130 C C . PHE A 1 148 ? 6.625 -1.827 -23.193 1.00 98.00 148 PHE A C 1
ATOM 1132 O O . PHE A 1 148 ? 5.906 -2.808 -23.384 1.00 98.00 148 PHE A O 1
ATOM 1139 N N . ARG A 1 149 ? 6.687 -0.818 -24.071 1.00 98.06 149 ARG A N 1
ATOM 1140 C CA . ARG A 1 149 ? 5.946 -0.812 -25.341 1.00 98.06 149 ARG A CA 1
ATOM 1141 C C . ARG A 1 149 ? 6.389 -1.949 -26.252 1.00 98.06 149 ARG A C 1
ATOM 1143 O O . ARG A 1 149 ? 5.533 -2.565 -26.885 1.00 98.06 149 ARG A O 1
ATOM 1150 N N . ASP A 1 150 ? 7.684 -2.232 -26.316 1.00 97.00 150 ASP A N 1
ATOM 1151 C CA . ASP A 1 150 ? 8.207 -3.311 -27.153 1.00 97.00 150 ASP A CA 1
ATOM 1152 C C . ASP A 1 150 ? 7.773 -4.688 -26.641 1.00 97.00 150 ASP A C 1
ATOM 1154 O O . ASP A 1 150 ? 7.321 -5.516 -27.434 1.00 97.00 150 ASP A O 1
ATOM 1158 N N . ASP A 1 151 ? 7.807 -4.922 -25.329 1.00 97.56 151 ASP A N 1
ATOM 1159 C CA . ASP A 1 151 ? 7.317 -6.166 -24.732 1.00 97.56 151 ASP A CA 1
ATOM 1160 C C . ASP A 1 151 ? 5.808 -6.344 -24.982 1.00 97.56 151 ASP A C 1
ATOM 1162 O O . ASP A 1 151 ? 5.362 -7.439 -25.322 1.00 97.56 151 ASP A O 1
ATOM 1166 N N . ILE A 1 152 ? 5.007 -5.275 -24.921 1.00 97.94 152 ILE A N 1
ATOM 1167 C CA . ILE A 1 152 ? 3.570 -5.333 -25.245 1.00 97.94 152 ILE A CA 1
ATOM 1168 C C . ILE A 1 152 ? 3.330 -5.639 -26.727 1.00 97.94 152 ILE A C 1
ATOM 1170 O O . ILE A 1 152 ? 2.532 -6.521 -27.055 1.00 97.94 152 ILE A O 1
ATOM 1174 N N . ARG A 1 153 ? 4.001 -4.925 -27.637 1.00 96.94 153 ARG A N 1
ATOM 1175 C CA . ARG A 1 153 ? 3.842 -5.106 -29.092 1.00 96.94 153 ARG A CA 1
ATOM 1176 C C . ARG A 1 153 ? 4.234 -6.508 -29.540 1.00 96.94 153 ARG A C 1
ATOM 1178 O O . ARG A 1 153 ? 3.585 -7.067 -30.415 1.00 96.94 153 ARG A O 1
ATOM 1185 N N . ASN A 1 154 ? 5.260 -7.074 -28.913 1.00 95.69 154 ASN A N 1
ATOM 1186 C CA . ASN A 1 154 ? 5.798 -8.384 -29.263 1.00 95.69 154 ASN A CA 1
ATOM 1187 C C . ASN A 1 154 ? 5.183 -9.541 -28.455 1.00 95.69 154 ASN A C 1
ATOM 1189 O O . ASN A 1 154 ? 5.655 -10.669 -28.571 1.00 95.69 154 ASN A O 1
ATOM 1193 N N . GLY A 1 155 ? 4.165 -9.287 -27.621 1.00 93.50 155 GLY A N 1
ATOM 1194 C CA . GLY A 1 155 ? 3.517 -10.326 -26.811 1.00 93.50 155 GLY A CA 1
ATOM 1195 C C . GLY A 1 155 ? 4.420 -10.933 -25.727 1.00 93.50 155 GLY A C 1
ATOM 1196 O O . GLY A 1 155 ? 4.222 -12.081 -25.341 1.00 93.50 155 GLY A O 1
ATOM 1197 N N . LYS A 1 156 ? 5.413 -10.175 -25.253 1.00 95.56 156 LYS A N 1
ATOM 1198 C CA . LYS A 1 156 ? 6.415 -10.563 -24.246 1.00 95.56 156 LYS A CA 1
ATOM 1199 C C . LYS A 1 156 ? 6.198 -9.920 -22.871 1.00 95.56 156 LYS A C 1
ATOM 1201 O O . LYS A 1 156 ? 7.043 -10.088 -21.997 1.00 95.56 156 LYS A O 1
ATOM 1206 N N . LEU A 1 157 ? 5.100 -9.184 -22.666 1.00 97.50 157 LEU A N 1
ATOM 1207 C CA . LEU A 1 157 ? 4.779 -8.602 -21.360 1.00 97.50 157 LEU A CA 1
ATOM 1208 C C . LEU A 1 157 ? 4.666 -9.718 -20.293 1.00 97.50 157 LEU A C 1
ATOM 1210 O O . LEU A 1 157 ? 3.843 -10.621 -20.471 1.00 97.50 157 LEU A O 1
ATOM 1214 N N . PRO A 1 158 ? 5.450 -9.673 -19.198 1.00 97.50 158 PRO A N 1
ATOM 1215 C CA . PRO A 1 158 ? 5.383 -10.675 -18.135 1.00 97.50 158 PRO A CA 1
ATOM 1216 C C . PRO A 1 158 ? 4.052 -10.666 -17.381 1.00 97.50 158 PRO A C 1
ATOM 1218 O O . PRO A 1 158 ? 3.329 -9.669 -17.367 1.00 97.50 158 PRO A O 1
ATOM 1221 N N . GLU A 1 159 ? 3.764 -11.766 -16.685 1.00 98.38 159 GLU A N 1
ATOM 1222 C CA . GLU A 1 159 ? 2.551 -11.920 -15.874 1.00 98.38 159 GLU A CA 1
ATOM 1223 C C . GLU A 1 159 ? 2.462 -10.883 -14.743 1.00 98.38 159 GLU A C 1
ATOM 1225 O O . GLU A 1 159 ? 1.366 -10.414 -14.428 1.00 98.38 159 GLU A O 1
ATOM 1230 N N . VAL A 1 160 ? 3.608 -10.493 -14.171 1.00 98.56 160 VAL A N 1
ATOM 1231 C CA . VAL A 1 160 ? 3.734 -9.414 -13.181 1.00 98.56 160 VAL A CA 1
ATOM 1232 C C . VAL A 1 160 ? 4.737 -8.369 -13.668 1.00 98.56 160 VAL A C 1
ATOM 1234 O O . VAL A 1 160 ? 5.918 -8.649 -13.855 1.00 98.56 160 VAL A O 1
ATOM 1237 N N . SER A 1 161 ? 4.272 -7.139 -13.865 1.00 98.38 161 SER A N 1
ATOM 1238 C CA . SER A 1 161 ? 5.100 -6.032 -14.351 1.00 98.38 161 SER A CA 1
ATOM 1239 C C . SER A 1 161 ? 5.037 -4.861 -13.379 1.00 98.38 161 SER A C 1
ATOM 1241 O O . SER A 1 161 ? 3.968 -4.285 -13.181 1.00 98.38 161 SER A O 1
ATOM 1243 N N . TRP A 1 162 ? 6.177 -4.493 -12.798 1.00 98.19 162 TRP A N 1
ATOM 1244 C CA . TRP A 1 162 ? 6.313 -3.271 -12.002 1.00 98.19 162 TRP A CA 1
ATOM 1245 C C . TRP A 1 162 ? 6.832 -2.144 -12.881 1.00 98.19 162 TRP A C 1
ATOM 1247 O O . TRP A 1 162 ? 7.782 -2.351 -13.628 1.00 98.19 162 TRP A O 1
ATOM 1257 N N . ILE A 1 163 ? 6.234 -0.960 -12.799 1.00 97.75 163 ILE A N 1
ATOM 1258 C CA . ILE A 1 163 ? 6.656 0.210 -13.576 1.00 97.75 163 ILE A CA 1
ATOM 1259 C C . ILE A 1 163 ? 7.066 1.293 -12.592 1.00 97.75 163 ILE A C 1
ATOM 1261 O O . ILE A 1 163 ? 6.264 1.691 -11.750 1.00 97.75 163 ILE A O 1
ATOM 1265 N N . ILE A 1 164 ? 8.298 1.773 -12.718 1.00 95.94 164 ILE A N 1
ATOM 1266 C CA . ILE A 1 164 ? 8.828 2.865 -11.908 1.00 95.94 164 ILE A CA 1
ATOM 1267 C C . ILE A 1 164 ? 9.009 4.082 -12.819 1.00 95.94 164 ILE A C 1
ATOM 1269 O O . ILE A 1 164 ? 9.793 4.005 -13.770 1.00 95.94 164 ILE A O 1
ATOM 1273 N N . PRO A 1 165 ? 8.272 5.184 -12.587 1.00 95.75 165 PRO A N 1
ATOM 1274 C CA . PRO A 1 165 ? 8.484 6.418 -13.329 1.00 95.75 165 PRO A CA 1
ATOM 1275 C C . PRO A 1 165 ? 9.804 7.084 -12.905 1.00 95.75 165 PRO A C 1
ATOM 1277 O O . PRO A 1 165 ? 10.196 6.960 -11.742 1.00 95.75 165 PRO A O 1
ATOM 1280 N N . PRO A 1 166 ? 10.459 7.846 -13.799 1.00 95.38 166 PRO A N 1
ATOM 1281 C CA . PRO A 1 166 ? 11.497 8.789 -13.393 1.00 95.38 166 PRO A CA 1
ATOM 1282 C C . PRO A 1 166 ? 10.965 9.792 -12.364 1.00 95.38 166 PRO A C 1
ATOM 1284 O O . PRO A 1 166 ? 9.773 10.122 -12.381 1.00 95.38 166 PRO A O 1
ATOM 1287 N N . SER A 1 167 ? 11.843 10.333 -11.517 1.00 94.62 167 SER A N 1
ATOM 1288 C CA . SER A 1 167 ? 11.491 11.277 -10.448 1.00 94.62 167 SER A CA 1
ATOM 1289 C C . SER A 1 167 ? 10.607 12.429 -10.938 1.00 94.62 167 SER A C 1
ATOM 1291 O O . SER A 1 167 ? 9.586 12.722 -10.322 1.00 94.62 167 SER A O 1
ATOM 1293 N N . VAL A 1 168 ? 10.913 13.009 -12.100 1.00 94.88 168 VAL A N 1
ATOM 1294 C CA . VAL A 1 168 ? 10.188 14.141 -12.709 1.00 94.88 168 VAL A CA 1
ATOM 1295 C C . VAL A 1 168 ? 8.778 13.810 -13.231 1.00 94.88 168 VAL A C 1
ATOM 1297 O O . VAL A 1 168 ? 8.036 14.714 -13.617 1.00 94.88 168 VAL A O 1
ATOM 1300 N N . TYR A 1 169 ? 8.397 12.529 -13.237 1.00 96.06 169 TYR A N 1
ATOM 1301 C CA . TYR A 1 169 ? 7.080 12.024 -13.651 1.00 96.06 169 TYR A CA 1
ATOM 1302 C C . TYR A 1 169 ? 6.410 11.159 -12.567 1.00 96.06 169 TYR A C 1
ATOM 1304 O O . TYR A 1 169 ? 5.494 10.393 -12.862 1.00 96.06 169 TYR A O 1
ATOM 1312 N N . SER A 1 170 ? 6.868 11.262 -11.318 1.00 93.94 170 SER A N 1
ATOM 1313 C CA . SER A 1 170 ? 6.416 10.431 -10.188 1.00 93.94 170 SER A CA 1
ATOM 1314 C C . SER A 1 170 ? 5.257 11.024 -9.376 1.00 93.94 170 SER A C 1
ATOM 1316 O O . SER A 1 170 ? 4.735 10.366 -8.487 1.00 93.94 170 SER A O 1
ATOM 1318 N N . GLU A 1 171 ? 4.879 12.273 -9.659 1.00 94.31 171 GLU A N 1
ATOM 1319 C CA . GLU A 1 171 ? 4.024 13.139 -8.821 1.00 94.31 171 GLU A CA 1
ATOM 1320 C C . GLU A 1 171 ? 4.615 13.553 -7.468 1.00 94.31 171 GLU A C 1
ATOM 1322 O O . GLU A 1 171 ? 4.008 14.387 -6.799 1.00 94.31 171 GLU A O 1
ATOM 1327 N N . HIS A 1 172 ? 5.820 13.095 -7.113 1.00 92.88 172 HIS A N 1
ATOM 1328 C CA . HIS A 1 172 ? 6.483 13.527 -5.886 1.00 92.88 172 HIS A CA 1
ATOM 1329 C C . HIS A 1 172 ? 6.691 15.060 -5.873 1.00 92.88 172 HIS A C 1
ATOM 1331 O O . HIS A 1 172 ? 7.237 15.618 -6.839 1.00 92.88 172 HIS A O 1
ATOM 1337 N N . PRO A 1 173 ? 6.321 15.768 -4.787 1.00 89.50 173 PRO A N 1
ATOM 1338 C CA . PRO A 1 173 ? 6.525 17.202 -4.639 1.00 89.50 173 PRO A CA 1
ATOM 1339 C C . PRO A 1 173 ? 8.002 17.570 -4.707 1.00 89.50 173 PRO A C 1
ATOM 1341 O O . PRO A 1 173 ? 8.840 16.960 -4.043 1.00 89.50 173 PRO A O 1
ATOM 1344 N N . GLY A 1 174 ? 8.326 18.595 -5.492 1.00 88.38 174 GLY A N 1
ATOM 1345 C CA . GLY A 1 174 ? 9.704 19.019 -5.732 1.00 88.38 174 GLY A CA 1
ATOM 1346 C C . GLY A 1 174 ? 10.151 18.679 -7.152 1.00 88.38 174 GLY A C 1
ATOM 1347 O O . GLY A 1 174 ? 10.175 19.594 -7.975 1.00 88.38 174 GLY A O 1
ATOM 1348 N N . PRO A 1 175 ? 10.486 17.411 -7.466 1.00 91.50 175 PRO A N 1
ATOM 1349 C CA . PRO A 1 175 ? 10.939 17.037 -8.803 1.00 91.50 175 PRO A CA 1
ATOM 1350 C C . PRO A 1 175 ? 9.796 16.906 -9.822 1.00 91.50 175 PRO A C 1
ATOM 1352 O O . PRO A 1 175 ? 10.045 17.066 -11.014 1.00 91.50 175 PRO A O 1
ATOM 1355 N N . SER A 1 176 ? 8.557 16.641 -9.390 1.00 94.81 176 SER A N 1
ATOM 1356 C CA . SER A 1 176 ? 7.418 16.375 -10.280 1.00 94.81 176 SER A CA 1
ATOM 1357 C C . SER A 1 176 ? 6.217 17.284 -10.008 1.00 94.81 176 SER A C 1
ATOM 1359 O O . SER A 1 176 ? 6.176 18.076 -9.066 1.00 94.81 176 SER A O 1
ATOM 1361 N N . SER A 1 177 ? 5.202 17.142 -10.861 1.00 94.38 177 SER A N 1
ATOM 1362 C CA . SER A 1 177 ? 3.866 17.720 -10.710 1.00 94.38 177 SER A CA 1
ATOM 1363 C C . SER A 1 177 ? 2.768 16.685 -11.010 1.00 94.38 177 SER A C 1
ATOM 1365 O O . SER A 1 177 ? 3.039 15.708 -11.720 1.00 94.38 177 SER A O 1
ATOM 1367 N N . PRO A 1 178 ? 1.513 16.918 -10.569 1.00 93.69 178 PRO A N 1
ATOM 1368 C CA . PRO A 1 178 ? 0.371 16.093 -10.972 1.00 93.69 178 PRO A CA 1
ATOM 1369 C C . PRO A 1 178 ? 0.158 16.044 -12.493 1.00 93.69 178 PRO A C 1
ATOM 1371 O O . PRO A 1 178 ? -0.272 15.032 -13.031 1.00 93.69 178 PRO A O 1
ATOM 1374 N N . ALA A 1 179 ? 0.480 17.121 -13.222 1.00 94.75 179 ALA A N 1
ATOM 1375 C CA . ALA A 1 179 ? 0.350 17.141 -14.681 1.00 94.75 179 ALA A CA 1
ATOM 1376 C C . ALA A 1 179 ? 1.350 16.191 -15.363 1.00 94.75 179 ALA A C 1
ATOM 1378 O O . ALA A 1 179 ? 0.995 15.489 -16.311 1.00 94.75 179 ALA A O 1
ATOM 1379 N N . GLN A 1 180 ? 2.591 16.154 -14.871 1.00 96.50 180 GLN A N 1
ATOM 1380 C CA . GLN A 1 180 ? 3.635 15.269 -15.387 1.00 96.50 180 GLN A CA 1
ATOM 1381 C C . GLN A 1 180 ? 3.330 13.796 -15.084 1.00 96.50 180 GLN A C 1
ATOM 1383 O O . GLN A 1 180 ? 3.385 12.971 -15.999 1.00 96.50 180 GLN A O 1
ATOM 1388 N N . GLY A 1 181 ? 2.938 13.461 -13.852 1.00 96.00 181 GLY A N 1
ATOM 1389 C CA . GLY A 1 181 ? 2.563 12.084 -13.513 1.00 96.00 181 GLY A CA 1
ATOM 1390 C C . GLY A 1 181 ? 1.312 11.597 -14.242 1.00 96.00 181 GLY A C 1
ATOM 1391 O O . GLY A 1 181 ? 1.320 10.500 -14.804 1.00 96.00 181 GLY A O 1
ATOM 1392 N N . ALA A 1 182 ? 0.288 12.445 -14.383 1.00 94.88 182 ALA A N 1
ATOM 1393 C CA . ALA A 1 182 ? -0.893 12.124 -15.184 1.00 94.88 182 ALA A CA 1
ATOM 1394 C C . ALA A 1 182 ? -0.545 11.816 -16.653 1.00 94.88 182 ALA A C 1
ATOM 1396 O O . ALA A 1 182 ? -1.106 10.883 -17.236 1.00 94.88 182 ALA A O 1
ATOM 1397 N N . TRP A 1 183 ? 0.406 12.543 -17.255 1.00 96.62 183 TRP A N 1
ATOM 1398 C CA . TRP A 1 183 ? 0.903 12.216 -18.596 1.00 96.62 183 TRP A CA 1
ATOM 1399 C C . TRP A 1 183 ? 1.624 10.864 -18.637 1.00 96.62 183 TRP A C 1
ATOM 1401 O O . TRP A 1 183 ? 1.439 10.101 -19.587 1.00 96.62 183 TRP A O 1
ATOM 1411 N N . TYR A 1 184 ? 2.412 10.527 -17.617 1.00 97.44 184 TYR A N 1
ATOM 1412 C CA . TYR A 1 184 ? 3.093 9.235 -17.568 1.00 97.44 184 TYR A CA 1
ATOM 1413 C C . TYR A 1 184 ? 2.097 8.073 -17.453 1.00 97.44 184 TYR A C 1
ATOM 1415 O O . TYR A 1 184 ? 2.193 7.097 -18.200 1.00 97.44 184 TYR A O 1
ATOM 1423 N N . VAL A 1 185 ? 1.065 8.213 -16.613 1.00 96.19 185 VAL A N 1
ATOM 1424 C CA . VAL A 1 185 ? -0.053 7.256 -16.530 1.00 96.19 185 VAL A CA 1
ATOM 1425 C C . VAL A 1 185 ? -0.789 7.147 -17.871 1.00 96.19 185 VAL A C 1
ATOM 1427 O O . VAL A 1 185 ? -1.080 6.035 -18.318 1.00 96.19 185 VAL A O 1
ATOM 1430 N N . GLN A 1 186 ? -1.037 8.268 -18.562 1.00 95.19 186 GLN A N 1
ATOM 1431 C CA . GLN A 1 186 ? -1.592 8.262 -19.923 1.00 95.19 186 GLN A CA 1
ATOM 1432 C C . GLN A 1 186 ? -0.707 7.440 -20.870 1.00 95.19 186 GLN A C 1
ATOM 1434 O O . GLN A 1 186 ? -1.214 6.597 -21.605 1.00 95.19 186 GLN A O 1
ATOM 1439 N N . ALA A 1 187 ? 0.612 7.631 -20.829 1.00 96.69 187 ALA A N 1
ATOM 1440 C CA . ALA A 1 187 ? 1.555 6.925 -21.688 1.00 96.69 187 ALA A CA 1
ATOM 1441 C C . ALA A 1 187 ? 1.612 5.408 -21.410 1.00 96.69 187 ALA A C 1
ATOM 1443 O O . ALA A 1 187 ? 1.787 4.630 -22.354 1.00 96.69 187 ALA A O 1
ATOM 1444 N N . VAL A 1 188 ? 1.433 4.982 -20.152 1.00 97.50 188 VAL A N 1
ATOM 1445 C CA . VAL A 1 188 ? 1.281 3.563 -19.772 1.00 97.50 188 VAL A CA 1
ATOM 1446 C C . VAL A 1 188 ? -0.015 2.988 -20.343 1.00 97.50 188 VAL A C 1
ATOM 1448 O O . VAL A 1 188 ? 0.003 1.923 -20.962 1.00 97.50 188 VAL A O 1
ATOM 1451 N N . LEU A 1 189 ? -1.136 3.696 -20.181 1.00 95.19 189 LEU A N 1
ATOM 1452 C CA . LEU A 1 189 ? -2.433 3.273 -20.718 1.00 95.19 189 LEU A CA 1
ATOM 1453 C C . LEU A 1 189 ? -2.420 3.194 -22.246 1.00 95.19 189 LEU A C 1
ATOM 1455 O O . LEU A 1 189 ? -2.935 2.230 -22.809 1.00 95.19 189 LEU A O 1
ATOM 1459 N N . ASP A 1 190 ? -1.793 4.156 -22.918 1.00 94.62 190 ASP A N 1
ATOM 1460 C CA . ASP A 1 190 ? -1.613 4.150 -24.371 1.00 94.62 190 ASP A CA 1
ATOM 1461 C C . ASP A 1 190 ? -0.811 2.929 -24.832 1.00 94.62 190 ASP A C 1
ATOM 1463 O O . ASP A 1 190 ? -1.182 2.278 -25.806 1.00 94.62 190 ASP A O 1
ATOM 1467 N N . ALA A 1 191 ? 0.269 2.587 -24.120 1.00 97.12 191 ALA A N 1
ATOM 1468 C CA . ALA A 1 191 ? 1.075 1.411 -24.432 1.00 97.12 191 ALA A CA 1
ATOM 1469 C C . ALA A 1 191 ? 0.263 0.116 -24.291 1.00 97.12 191 ALA A C 1
ATOM 1471 O O . ALA A 1 191 ? 0.260 -0.703 -25.207 1.00 97.12 191 ALA A O 1
ATOM 1472 N N . LEU A 1 192 ? -0.458 -0.047 -23.177 1.00 96.88 192 LEU A N 1
ATOM 1473 C CA . LEU A 1 192 ? -1.282 -1.229 -22.914 1.00 96.88 192 LEU A CA 1
ATOM 1474 C C . LEU A 1 192 ? -2.428 -1.370 -23.921 1.00 96.88 192 LEU A C 1
ATOM 1476 O O . LEU A 1 192 ? -2.640 -2.448 -24.470 1.00 96.88 192 LEU A O 1
ATOM 1480 N N . THR A 1 193 ? -3.158 -0.285 -24.183 1.00 93.50 193 THR A N 1
ATOM 1481 C CA . THR A 1 193 ? -4.350 -0.300 -25.048 1.00 93.50 193 THR A CA 1
ATOM 1482 C C . THR A 1 193 ? -4.027 -0.352 -26.541 1.00 93.50 193 THR A C 1
ATOM 1484 O O . THR A 1 193 ? -4.897 -0.726 -27.326 1.00 93.50 193 THR A O 1
ATOM 1487 N N . ALA A 1 194 ? -2.782 -0.067 -26.942 1.00 95.12 194 ALA A N 1
ATOM 1488 C CA . ALA A 1 194 ? -2.319 -0.245 -28.319 1.00 95.12 194 ALA A CA 1
ATOM 1489 C C . ALA A 1 194 ? -2.303 -1.716 -28.774 1.00 95.12 194 ALA A C 1
ATOM 1491 O O . ALA A 1 194 ? -2.322 -1.973 -29.976 1.00 95.12 194 ALA A O 1
ATOM 1492 N N . ASN A 1 195 ? -2.284 -2.674 -27.840 1.00 96.81 195 ASN A N 1
ATOM 1493 C CA . ASN A 1 195 ? -2.431 -4.097 -28.133 1.00 96.81 195 ASN A CA 1
ATOM 1494 C C . ASN A 1 195 ? -3.699 -4.651 -27.444 1.00 96.81 195 ASN A C 1
ATOM 1496 O O . ASN A 1 195 ? -3.658 -4.970 -26.252 1.00 96.81 195 ASN A O 1
ATOM 1500 N N . PRO A 1 196 ? -4.828 -4.792 -28.172 1.00 94.69 196 PRO A N 1
ATOM 1501 C CA . PRO A 1 196 ? -6.085 -5.287 -27.611 1.00 94.69 196 PRO A CA 1
ATOM 1502 C C . PRO A 1 196 ? -5.980 -6.677 -26.974 1.00 94.69 196 PRO A C 1
ATOM 1504 O O . PRO A 1 196 ? -6.624 -6.922 -25.951 1.00 94.69 196 PRO A O 1
ATOM 1507 N N . ASP A 1 197 ? -5.145 -7.561 -27.529 1.00 95.94 197 ASP A N 1
ATOM 1508 C CA . ASP A 1 197 ? -4.948 -8.906 -26.990 1.00 95.94 197 ASP A CA 1
ATOM 1509 C C . ASP A 1 197 ? -4.315 -8.839 -25.607 1.00 95.94 197 ASP A C 1
ATOM 1511 O O . ASP A 1 197 ? -4.764 -9.541 -24.708 1.00 95.94 197 ASP A O 1
ATOM 1515 N N . VAL A 1 198 ? -3.331 -7.961 -25.398 1.00 96.38 198 VAL A N 1
ATOM 1516 C CA . VAL A 1 198 ? -2.746 -7.713 -24.072 1.00 96.38 198 VAL A CA 1
ATOM 1517 C C . VAL A 1 198 ? -3.775 -7.055 -23.155 1.00 96.38 198 VAL A C 1
ATOM 1519 O O . VAL A 1 198 ? -4.104 -7.619 -22.113 1.00 96.38 198 VAL A O 1
ATOM 1522 N N . TRP A 1 199 ? -4.348 -5.917 -23.560 1.00 95.31 199 TRP A N 1
ATOM 1523 C CA . TRP A 1 199 ? -5.252 -5.138 -22.709 1.00 95.31 199 TRP A CA 1
ATOM 1524 C C . TRP A 1 199 ? -6.461 -5.931 -22.210 1.00 95.31 199 TRP A C 1
ATOM 1526 O O . TRP A 1 199 ? -6.846 -5.797 -21.047 1.00 95.31 199 TRP A O 1
ATOM 1536 N N . SER A 1 200 ? -7.039 -6.786 -23.060 1.00 93.75 200 SER A N 1
ATOM 1537 C CA . SER A 1 200 ? -8.214 -7.601 -22.724 1.00 93.75 200 SER A CA 1
ATOM 1538 C C . SER A 1 200 ? -8.025 -8.502 -21.497 1.00 93.75 200 SER A C 1
ATOM 1540 O O . SER A 1 200 ? -9.015 -8.920 -20.895 1.00 93.75 200 SER A O 1
ATOM 1542 N N . LYS A 1 201 ? -6.771 -8.762 -21.106 1.00 94.25 201 LYS A N 1
ATOM 1543 C CA . LYS A 1 201 ? -6.377 -9.618 -19.984 1.00 94.25 201 LYS A CA 1
ATOM 1544 C C . LYS A 1 201 ? -5.513 -8.909 -18.929 1.00 94.25 201 LYS A C 1
ATOM 1546 O O . LYS A 1 201 ? -4.929 -9.577 -18.077 1.00 94.25 201 LYS A O 1
ATOM 1551 N N . THR A 1 202 ? -5.453 -7.576 -18.944 1.00 96.81 202 THR A N 1
ATOM 1552 C CA . THR A 1 202 ? -4.609 -6.781 -18.036 1.00 96.81 202 THR A CA 1
ATOM 1553 C C . THR A 1 202 ? -5.397 -6.134 -16.894 1.00 96.81 202 THR A C 1
ATOM 1555 O O . THR A 1 202 ? -6.514 -5.631 -17.052 1.00 96.81 202 THR A O 1
ATOM 1558 N N . VAL A 1 203 ? -4.760 -6.089 -15.724 1.00 97.44 203 VAL A N 1
ATOM 1559 C CA . VAL A 1 203 ? -5.112 -5.209 -14.609 1.00 97.44 203 VAL A CA 1
ATOM 1560 C C . VAL A 1 203 ? -3.968 -4.220 -14.413 1.00 97.44 203 VAL A C 1
ATOM 1562 O O . VAL A 1 203 ? -2.847 -4.640 -14.142 1.00 97.44 203 VAL A O 1
ATOM 1565 N N . LEU A 1 204 ? -4.247 -2.920 -14.533 1.00 98.00 204 LEU A N 1
ATOM 1566 C CA . LEU A 1 204 ? -3.322 -1.862 -14.136 1.00 98.00 204 LEU A CA 1
ATOM 1567 C C . LEU A 1 204 ? -3.725 -1.333 -12.758 1.00 98.00 204 LEU A C 1
ATOM 1569 O O . LEU A 1 204 ? -4.842 -0.841 -12.570 1.00 98.00 204 LEU A O 1
ATOM 1573 N N . LEU A 1 205 ? -2.802 -1.434 -11.807 1.00 98.19 205 LEU A N 1
ATOM 1574 C CA . LEU A 1 205 ? -2.916 -0.862 -10.471 1.00 98.19 205 LEU A CA 1
ATOM 1575 C C . LEU A 1 205 ? -1.995 0.358 -10.409 1.00 98.19 205 LEU A C 1
ATOM 1577 O O . LEU A 1 205 ? -0.790 0.210 -10.585 1.00 98.19 205 LEU A O 1
ATOM 1581 N N . ILE A 1 206 ? -2.556 1.544 -10.185 1.00 97.12 206 ILE A N 1
ATOM 1582 C CA . ILE A 1 206 ? -1.783 2.764 -9.929 1.00 97.12 206 ILE A CA 1
ATOM 1583 C C . ILE A 1 206 ? -1.876 3.049 -8.435 1.00 97.12 206 ILE A C 1
ATOM 1585 O O . ILE A 1 206 ? -2.977 3.265 -7.924 1.00 97.12 206 ILE A O 1
ATOM 1589 N N . ASN A 1 207 ? -0.745 3.009 -7.742 1.00 93.19 207 ASN A N 1
ATOM 1590 C CA . ASN A 1 207 ? -0.633 3.226 -6.305 1.00 93.19 207 ASN A CA 1
ATOM 1591 C C . ASN A 1 207 ? 0.489 4.218 -5.996 1.00 93.19 207 ASN A C 1
ATOM 1593 O O . ASN A 1 207 ? 1.447 4.333 -6.753 1.00 93.19 207 ASN A O 1
ATOM 1597 N N . TYR A 1 208 ? 0.368 4.883 -4.852 1.00 93.94 208 TYR A N 1
ATOM 1598 C CA . TYR A 1 208 ? 1.376 5.792 -4.314 1.00 93.94 208 TYR A CA 1
ATOM 1599 C C . TYR A 1 208 ? 2.040 5.124 -3.107 1.00 93.94 208 TYR A C 1
ATOM 1601 O O . TYR A 1 208 ? 1.404 4.342 -2.388 1.00 93.94 208 TYR A O 1
ATOM 1609 N N . ASP A 1 209 ? 3.327 5.367 -2.899 1.00 91.44 209 ASP A N 1
ATOM 1610 C CA . ASP A 1 209 ? 4.081 4.792 -1.785 1.00 91.44 209 ASP A CA 1
ATOM 1611 C C . ASP A 1 209 ? 3.780 5.503 -0.458 1.00 91.44 209 ASP A C 1
ATOM 1613 O O . ASP A 1 209 ? 3.744 4.849 0.586 1.00 91.44 209 ASP A O 1
ATOM 1617 N N . GLU A 1 210 ? 3.490 6.805 -0.491 1.00 90.75 210 GLU A N 1
ATOM 1618 C CA . GLU A 1 210 ? 3.138 7.606 0.687 1.00 90.75 210 GLU A CA 1
ATOM 1619 C C . GLU A 1 210 ? 2.304 8.870 0.343 1.00 90.75 210 GLU A C 1
ATOM 1621 O O . GLU A 1 210 ? 1.722 8.948 -0.739 1.00 90.75 210 GLU A O 1
ATOM 1626 N N . ASN A 1 211 ? 2.117 9.791 1.299 1.00 90.81 211 ASN A N 1
ATOM 1627 C CA . ASN A 1 211 ? 1.193 10.938 1.205 1.00 90.81 211 ASN A CA 1
ATOM 1628 C C . ASN A 1 211 ? 1.888 12.316 1.170 1.00 90.81 211 ASN A C 1
ATOM 1630 O O . ASN A 1 211 ? 1.212 13.334 1.318 1.00 90.81 211 ASN A O 1
ATOM 1634 N N . ASP A 1 212 ? 3.213 12.346 1.075 1.00 88.44 212 ASP A N 1
ATOM 1635 C CA . ASP A 1 212 ? 4.134 13.489 1.123 1.00 88.44 212 ASP A CA 1
ATOM 1636 C C . ASP A 1 212 ? 3.942 14.406 2.340 1.00 88.44 212 ASP A C 1
ATOM 1638 O O . ASP A 1 212 ? 4.226 15.606 2.320 1.00 88.44 212 ASP A O 1
ATOM 1642 N N . GLY A 1 213 ? 3.384 13.858 3.421 1.00 86.88 213 GLY A N 1
ATOM 1643 C CA . GLY A 1 213 ? 2.987 14.630 4.597 1.00 86.88 213 GLY A CA 1
ATOM 1644 C C . GLY A 1 213 ? 1.743 15.512 4.405 1.00 86.88 213 GLY A C 1
ATOM 1645 O O . GLY A 1 213 ? 1.390 16.253 5.327 1.00 86.88 213 GLY A O 1
ATOM 1646 N N . PHE A 1 214 ? 1.034 15.429 3.272 1.00 88.12 214 PHE A N 1
ATOM 1647 C CA . PHE A 1 214 ? -0.246 16.117 3.092 1.00 88.12 214 PHE A CA 1
ATOM 1648 C C . PHE A 1 214 ? -1.318 15.566 4.036 1.00 88.12 214 PHE A C 1
ATOM 1650 O O . PHE A 1 214 ? -1.375 14.374 4.338 1.00 88.12 214 PHE A O 1
ATOM 1657 N N . PHE A 1 215 ? -2.203 16.449 4.496 1.00 89.25 215 PHE A N 1
ATOM 1658 C CA . PHE A 1 215 ? -3.290 16.078 5.395 1.00 89.25 215 PHE A CA 1
ATOM 1659 C C . PHE A 1 215 ? -4.299 15.139 4.715 1.00 89.25 215 PHE A C 1
ATOM 1661 O O . PHE A 1 215 ? -4.861 15.470 3.672 1.00 89.25 215 PHE A O 1
ATOM 1668 N N . ASP A 1 216 ? -4.616 14.027 5.379 1.00 90.44 216 ASP A N 1
ATOM 1669 C CA . ASP A 1 216 ? -5.791 13.204 5.097 1.00 90.44 216 ASP A CA 1
ATOM 1670 C C . ASP A 1 216 ? -6.625 13.060 6.380 1.00 90.44 216 ASP A C 1
ATOM 1672 O O . ASP A 1 216 ? -6.102 12.940 7.489 1.00 90.44 216 ASP A O 1
ATOM 1676 N N . HIS A 1 217 ? -7.948 13.120 6.229 1.00 89.44 217 HIS A N 1
ATOM 1677 C CA . HIS A 1 217 ? -8.890 13.119 7.349 1.00 89.44 217 HIS A CA 1
ATOM 1678 C C . HIS A 1 217 ? -9.246 11.713 7.845 1.00 89.44 217 HIS A C 1
ATOM 1680 O O . HIS A 1 217 ? -9.901 11.589 8.883 1.00 89.44 217 HIS A O 1
ATOM 1686 N N . MET A 1 218 ? -8.901 10.656 7.103 1.00 91.06 218 MET A N 1
ATOM 1687 C CA . MET A 1 218 ? -9.263 9.299 7.481 1.00 91.06 218 MET A CA 1
ATOM 1688 C C . MET A 1 218 ? -8.317 8.779 8.558 1.00 91.06 218 MET A C 1
ATOM 1690 O O . MET A 1 218 ? -7.099 8.754 8.365 1.00 91.06 218 MET A O 1
ATOM 1694 N N . PRO A 1 219 ? -8.855 8.299 9.689 1.00 92.06 219 PRO A N 1
ATOM 1695 C CA . PRO A 1 219 ? -8.023 7.685 10.699 1.00 92.06 219 PRO A CA 1
ATOM 1696 C C . PRO A 1 219 ? -7.448 6.368 10.172 1.00 92.06 219 PRO A C 1
ATOM 1698 O O . PRO A 1 219 ? -8.146 5.556 9.563 1.00 92.06 219 PRO A O 1
ATOM 1701 N N . SER A 1 220 ? -6.168 6.141 10.460 1.00 91.62 220 SER A N 1
ATOM 1702 C CA . SER A 1 220 ? -5.480 4.905 10.095 1.00 91.62 220 SER A CA 1
ATOM 1703 C C . SER A 1 220 ? -6.175 3.678 10.707 1.00 91.62 220 SER A C 1
ATOM 1705 O O . SER A 1 220 ? -6.399 3.655 11.927 1.00 91.62 220 SER A O 1
ATOM 1707 N N . PRO A 1 221 ? -6.462 2.629 9.917 1.00 94.94 221 PRO A N 1
ATOM 1708 C CA . PRO A 1 221 ? -6.986 1.364 10.408 1.00 94.94 221 PRO A CA 1
ATOM 1709 C C . PRO A 1 221 ? -5.847 0.514 10.988 1.00 94.94 221 PRO A C 1
ATOM 1711 O O . PRO A 1 221 ? -5.641 -0.600 10.534 1.00 94.94 221 PRO A O 1
ATOM 1714 N N . ALA A 1 222 ? -5.077 1.061 11.932 1.00 95.69 222 ALA A N 1
ATOM 1715 C CA . ALA A 1 222 ? -4.003 0.374 12.647 1.00 95.69 222 ALA A CA 1
ATOM 1716 C C . ALA A 1 222 ? -4.519 -0.373 13.886 1.00 95.69 222 ALA A C 1
ATOM 1718 O O . ALA A 1 222 ? -5.613 -0.103 14.400 1.00 95.69 222 ALA A O 1
ATOM 1719 N N . VAL A 1 223 ? -3.683 -1.268 14.421 1.00 96.81 223 VAL A N 1
ATOM 1720 C CA . VAL A 1 223 ? -3.894 -1.905 15.732 1.00 96.81 223 VAL A CA 1
ATOM 1721 C C . VAL A 1 223 ? -4.074 -0.855 16.848 1.00 96.81 223 VAL A C 1
ATOM 1723 O O . VAL A 1 223 ? -3.666 0.304 16.684 1.00 96.81 223 VAL A O 1
ATOM 1726 N N . PRO A 1 224 ? -4.697 -1.203 17.993 1.00 97.12 224 PRO A N 1
ATOM 1727 C CA . PRO A 1 224 ? -4.872 -0.265 19.101 1.00 97.12 224 PRO A CA 1
ATOM 1728 C C . PRO A 1 224 ? -3.539 0.314 19.573 1.00 97.12 224 PRO A C 1
ATOM 1730 O O . PRO A 1 224 ? -2.564 -0.410 19.745 1.00 97.12 224 PRO A O 1
ATOM 1733 N N . SER A 1 225 ? -3.486 1.629 19.778 1.00 96.19 225 SER A N 1
ATOM 1734 C CA . SER A 1 225 ? -2.317 2.271 20.389 1.00 96.19 225 SER A CA 1
ATOM 1735 C C . SER A 1 225 ? -2.146 1.807 21.840 1.00 96.19 225 SER A C 1
ATOM 1737 O O . SER A 1 225 ? -3.097 1.318 22.447 1.00 96.19 225 SER A O 1
ATOM 1739 N N . ARG A 1 226 ? -0.958 2.000 22.417 1.00 95.38 226 ARG A N 1
ATOM 1740 C CA . ARG A 1 226 ? -0.723 1.808 23.855 1.00 95.38 226 ARG A CA 1
ATOM 1741 C C . ARG A 1 226 ? -0.869 3.136 24.601 1.00 95.38 226 ARG A C 1
ATOM 1743 O O . ARG A 1 226 ? -0.452 4.177 24.092 1.00 95.38 226 ARG A O 1
ATOM 1750 N N . ASN A 1 227 ? -1.475 3.090 25.781 1.00 94.69 227 ASN A N 1
ATOM 1751 C CA . ASN A 1 227 ? -1.468 4.171 26.759 1.00 94.69 227 ASN A CA 1
ATOM 1752 C C . ASN A 1 227 ? -0.079 4.277 27.411 1.00 94.69 227 ASN A C 1
ATOM 1754 O O . ASN A 1 227 ? 0.772 3.404 27.237 1.00 94.69 227 ASN A O 1
ATOM 1758 N N . ALA A 1 228 ? 0.144 5.337 28.192 1.00 92.00 228 ALA A N 1
ATOM 1759 C CA . ALA A 1 228 ? 1.413 5.554 28.890 1.00 92.00 228 ALA A CA 1
ATOM 1760 C C . ALA A 1 228 ? 1.775 4.426 29.880 1.00 92.00 228 ALA A C 1
ATOM 1762 O O . ALA A 1 228 ? 2.952 4.181 30.116 1.00 92.00 228 ALA A O 1
ATOM 1763 N N . ASP A 1 229 ? 0.778 3.720 30.422 1.00 93.94 229 ASP A N 1
ATOM 1764 C CA . ASP A 1 229 ? 0.950 2.565 31.315 1.00 93.94 229 ASP A CA 1
ATOM 1765 C C . ASP A 1 229 ? 1.164 1.229 30.568 1.00 93.94 229 ASP A C 1
ATOM 1767 O O . ASP A 1 229 ? 1.246 0.172 31.191 1.00 93.94 229 ASP A O 1
ATOM 1771 N N . GLY A 1 230 ? 1.230 1.259 29.233 1.00 92.50 230 GLY A N 1
ATOM 1772 C CA . GLY A 1 230 ? 1.389 0.081 28.379 1.00 92.50 230 GLY A CA 1
ATOM 1773 C C . GLY A 1 230 ? 0.092 -0.669 28.060 1.00 92.50 230 GLY A C 1
ATOM 1774 O O . GLY A 1 230 ? 0.105 -1.540 27.187 1.00 92.50 230 GLY A O 1
ATOM 1775 N N . SER A 1 231 ? -1.036 -0.327 28.693 1.00 95.31 231 SER A N 1
ATOM 1776 C CA . SER A 1 231 ? -2.344 -0.903 28.360 1.00 95.31 231 SER A CA 1
ATOM 1777 C C . SER A 1 231 ? -2.807 -0.475 26.962 1.00 95.31 231 SER A C 1
ATOM 1779 O O . SER A 1 231 ? -2.379 0.550 26.431 1.00 95.31 231 SER A O 1
ATOM 1781 N N . LEU A 1 232 ? -3.696 -1.245 26.331 1.00 97.31 232 LEU A N 1
ATOM 1782 C CA . LEU A 1 232 ? -4.240 -0.873 25.023 1.00 97.31 232 LEU A CA 1
ATOM 1783 C C . LEU A 1 232 ? -5.282 0.248 25.151 1.00 97.31 232 LEU A C 1
ATOM 1785 O O . LEU A 1 232 ? -6.244 0.156 25.913 1.00 97.31 232 LEU A O 1
ATOM 1789 N N . ALA A 1 233 ? -5.154 1.274 24.313 1.00 97.19 233 ALA A N 1
ATOM 1790 C CA . ALA A 1 233 ? -6.203 2.247 24.039 1.00 97.19 233 ALA A CA 1
ATOM 1791 C C . ALA A 1 233 ? -7.261 1.598 23.130 1.00 97.19 233 ALA A C 1
ATOM 1793 O O . ALA A 1 233 ? -7.293 1.814 21.915 1.00 97.19 233 ALA A O 1
ATOM 1794 N N . GLY A 1 234 ? -8.115 0.767 23.728 1.00 97.62 234 GLY A N 1
ATOM 1795 C CA . GLY A 1 234 ? -9.144 -0.012 23.045 1.00 97.62 234 GLY A CA 1
ATOM 1796 C C . GLY A 1 234 ? -8.897 -1.517 23.151 1.00 97.62 234 GLY A C 1
ATOM 1797 O O . GLY A 1 234 ? -8.610 -2.007 24.237 1.00 97.62 234 GLY A O 1
ATOM 1798 N N . GLY A 1 235 ? -9.045 -2.267 22.059 1.00 98.00 235 GLY A N 1
ATOM 1799 C CA . GLY A 1 235 ? -8.883 -3.724 22.086 1.00 98.00 235 GLY A CA 1
ATOM 1800 C C . GLY A 1 235 ? -9.022 -4.398 20.724 1.00 98.00 235 GLY A C 1
ATOM 1801 O O . GLY A 1 235 ? -9.331 -3.759 19.720 1.00 98.00 235 GLY A O 1
ATOM 1802 N N . HIS A 1 236 ? -8.791 -5.705 20.675 1.00 98.38 236 HIS A N 1
ATOM 1803 C CA . HIS A 1 236 ? -8.932 -6.503 19.460 1.00 98.38 236 HIS A CA 1
ATOM 1804 C C . HIS A 1 236 ? -9.419 -7.916 19.782 1.00 98.38 236 HIS A C 1
ATOM 1806 O O . HIS A 1 236 ? -9.164 -8.431 20.868 1.00 98.38 236 HIS A O 1
ATOM 1812 N N . THR A 1 237 ? -10.101 -8.556 18.833 1.00 98.50 237 THR A N 1
ATOM 1813 C CA . THR A 1 237 ? -10.523 -9.963 18.964 1.00 98.50 237 THR A CA 1
ATOM 1814 C C . THR A 1 237 ? -9.499 -10.970 18.432 1.00 98.50 237 THR A C 1
ATOM 1816 O O . THR A 1 237 ? -9.655 -12.167 18.680 1.00 98.50 237 THR A O 1
ATOM 1819 N N . LEU A 1 238 ? -8.471 -10.493 17.714 1.00 97.94 238 LEU A N 1
ATOM 1820 C CA . LEU A 1 238 ? -7.362 -11.322 17.231 1.00 97.94 238 LEU A CA 1
ATOM 1821 C C . LEU A 1 238 ? -6.515 -11.835 18.399 1.00 97.94 238 LEU A C 1
ATOM 1823 O O . LEU A 1 238 ? -6.486 -11.216 19.467 1.00 97.94 238 LEU A O 1
ATOM 1827 N N . ALA A 1 239 ? -5.772 -12.921 18.182 1.00 97.25 239 ALA A N 1
ATOM 1828 C CA . ALA A 1 239 ? -4.809 -13.393 19.167 1.00 97.25 239 ALA A CA 1
ATOM 1829 C C . ALA A 1 239 ? -3.692 -12.350 19.366 1.00 97.25 239 ALA A C 1
ATOM 1831 O O . ALA A 1 239 ? -3.249 -11.710 18.415 1.00 97.25 239 ALA A O 1
ATOM 1832 N N . ALA A 1 240 ? -3.190 -12.192 20.594 1.00 95.50 240 ALA A N 1
ATOM 1833 C CA . ALA A 1 240 ? -2.129 -11.219 20.880 1.00 95.50 240 ALA A CA 1
ATOM 1834 C C . ALA A 1 240 ? -0.851 -11.467 20.048 1.00 95.50 240 ALA A C 1
ATOM 1836 O O . ALA A 1 240 ? -0.210 -10.524 19.593 1.00 95.50 240 ALA A O 1
ATOM 1837 N N . ALA A 1 241 ? -0.514 -12.735 19.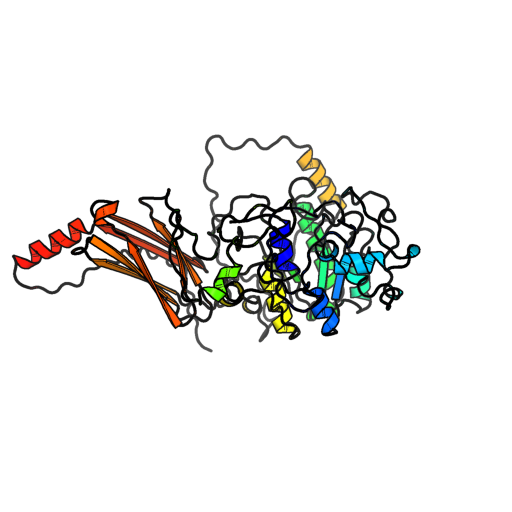789 1.00 94.44 241 ALA A N 1
ATOM 1838 C CA . ALA A 1 241 ? 0.629 -13.104 18.953 1.00 94.44 241 ALA A CA 1
ATOM 1839 C C . ALA A 1 241 ? 0.467 -12.670 17.482 1.00 94.44 241 ALA A C 1
ATOM 1841 O O . ALA A 1 241 ? 1.453 -12.313 16.839 1.00 94.44 241 ALA A O 1
ATOM 1842 N N . ASP A 1 242 ? -0.769 -12.644 16.973 1.00 94.19 242 ASP A N 1
ATOM 1843 C CA . ASP A 1 242 ? -1.094 -12.303 15.581 1.00 94.19 242 ASP A CA 1
ATOM 1844 C C . ASP A 1 242 ? -0.964 -10.804 15.287 1.00 94.19 242 ASP A C 1
ATOM 1846 O O . ASP A 1 242 ? -0.782 -10.405 14.134 1.00 94.19 242 ASP A O 1
ATOM 1850 N N . VAL A 1 243 ? -1.043 -9.973 16.330 1.00 96.25 243 VAL A N 1
ATOM 1851 C CA . VAL A 1 243 ? -0.907 -8.511 16.244 1.00 96.25 243 VAL A CA 1
ATOM 1852 C C . VAL A 1 243 ? 0.453 -8.006 16.727 1.00 96.25 243 VAL A C 1
ATOM 1854 O O . VAL A 1 243 ? 0.783 -6.849 16.492 1.00 96.25 243 VAL A O 1
ATOM 1857 N N . ALA A 1 244 ? 1.263 -8.842 17.386 1.00 96.06 244 ALA A N 1
ATOM 1858 C CA . ALA A 1 244 ? 2.533 -8.422 17.986 1.00 96.06 244 ALA A CA 1
ATOM 1859 C C . ALA A 1 244 ? 3.505 -7.808 16.961 1.00 96.06 244 ALA A C 1
ATOM 1861 O O . ALA A 1 244 ? 4.184 -6.831 17.259 1.00 96.06 244 ALA A O 1
ATOM 1862 N N . VAL A 1 245 ? 3.521 -8.336 15.732 1.00 96.12 245 VAL A N 1
ATOM 1863 C CA . VAL A 1 245 ? 4.366 -7.842 14.628 1.00 96.12 245 VAL A CA 1
ATOM 1864 C C . VAL A 1 245 ? 3.914 -6.496 14.047 1.00 96.12 245 VAL A C 1
ATOM 1866 O O . VAL A 1 245 ? 4.612 -5.944 13.205 1.00 96.12 245 VAL A O 1
ATOM 1869 N N . GLU A 1 246 ? 2.775 -5.954 14.488 1.00 96.44 246 GLU A N 1
ATOM 1870 C CA . GLU A 1 246 ? 2.291 -4.624 14.091 1.00 96.44 246 GLU A CA 1
ATOM 1871 C C . GLU A 1 246 ? 2.784 -3.502 15.020 1.00 96.44 246 GLU A C 1
ATOM 1873 O O . GLU A 1 246 ? 2.525 -2.328 14.745 1.00 96.44 246 GLU A O 1
ATOM 1878 N N . TYR A 1 247 ? 3.496 -3.834 16.103 1.00 96.56 247 TYR A N 1
ATOM 1879 C CA . TYR A 1 247 ? 4.075 -2.872 17.043 1.00 96.56 247 TYR A CA 1
ATOM 1880 C C . TYR A 1 247 ? 5.589 -2.777 16.891 1.00 96.56 247 TYR A C 1
ATOM 1882 O O . TYR A 1 247 ? 6.277 -3.783 16.719 1.00 96.56 247 TYR A O 1
ATOM 1890 N N . HIS A 1 248 ? 6.119 -1.563 17.037 1.00 96.19 248 HIS A N 1
ATOM 1891 C CA . HIS A 1 248 ? 7.551 -1.298 17.036 1.00 96.19 248 HIS A CA 1
ATOM 1892 C C . HIS A 1 248 ? 8.235 -1.708 18.344 1.00 96.19 248 HIS A C 1
ATOM 1894 O O . HIS A 1 248 ? 8.732 -0.872 19.094 1.00 96.19 248 HIS A O 1
ATOM 1900 N N . ASP A 1 249 ? 8.250 -3.017 18.587 1.00 96.69 249 ASP A N 1
ATOM 1901 C CA . ASP A 1 249 ? 8.892 -3.684 19.727 1.00 96.69 249 ASP A CA 1
ATOM 1902 C C . ASP A 1 249 ? 10.180 -4.435 19.320 1.00 96.69 249 ASP A C 1
ATOM 1904 O O . ASP A 1 249 ? 10.797 -5.122 20.132 1.00 96.69 249 ASP A O 1
ATOM 1908 N N . PHE A 1 250 ? 10.578 -4.349 18.048 1.00 96.69 250 PHE A N 1
ATOM 1909 C CA . PHE A 1 250 ? 11.669 -5.135 17.467 1.00 96.69 250 PHE A CA 1
ATOM 1910 C C . PHE A 1 250 ? 12.963 -4.334 17.362 1.00 96.69 250 PHE A C 1
ATOM 1912 O O . PHE A 1 250 ? 12.951 -3.106 17.288 1.00 96.69 250 PHE A O 1
ATOM 1919 N N . ALA A 1 251 ? 14.090 -5.047 17.330 1.00 96.88 251 ALA A N 1
ATOM 1920 C CA . ALA A 1 251 ? 15.396 -4.422 17.208 1.00 96.88 251 ALA A CA 1
ATOM 1921 C C . ALA A 1 251 ? 15.522 -3.642 15.880 1.00 96.88 251 ALA A C 1
ATOM 1923 O O . ALA A 1 251 ? 15.023 -4.106 14.849 1.00 96.88 251 ALA A O 1
ATOM 1924 N N . PRO A 1 252 ? 16.222 -2.495 15.874 1.00 97.12 252 PRO A N 1
ATOM 1925 C CA . PRO A 1 252 ? 16.563 -1.769 14.653 1.00 97.12 252 PRO A CA 1
ATOM 1926 C C . PRO A 1 252 ? 17.221 -2.691 13.611 1.00 97.12 252 PRO A C 1
ATOM 1928 O O . PRO A 1 252 ? 18.175 -3.402 13.928 1.00 97.12 252 PRO A O 1
ATOM 1931 N N . ALA A 1 253 ? 16.745 -2.681 12.359 1.00 96.69 253 ALA A N 1
ATOM 1932 C CA . ALA A 1 253 ? 17.321 -3.506 11.285 1.00 96.69 253 ALA A CA 1
ATOM 1933 C C . ALA A 1 253 ? 18.758 -3.096 10.923 1.00 96.69 253 ALA A C 1
ATOM 1935 O O . ALA A 1 253 ? 19.548 -3.915 10.453 1.00 96.69 253 ALA A O 1
ATOM 1936 N N . THR A 1 254 ? 19.107 -1.832 11.163 1.00 96.12 254 THR A N 1
ATOM 1937 C CA . THR A 1 254 ? 20.478 -1.316 11.099 1.00 96.12 254 THR A CA 1
ATOM 1938 C C . THR A 1 254 ? 20.687 -0.275 12.208 1.00 96.12 254 THR A C 1
ATOM 1940 O O . THR A 1 254 ? 19.701 0.226 12.751 1.00 96.12 254 THR A O 1
ATOM 1943 N N . PRO A 1 255 ? 21.936 0.127 12.513 1.00 95.88 255 PRO A N 1
ATOM 1944 C CA . PRO A 1 255 ? 22.208 1.170 13.507 1.00 95.88 255 PRO A CA 1
ATOM 1945 C C . PRO A 1 255 ? 21.601 2.549 13.202 1.00 95.88 255 PRO A C 1
ATOM 1947 O O . PRO A 1 255 ? 21.536 3.379 14.101 1.00 95.88 255 PRO A O 1
ATOM 1950 N N . SER A 1 256 ? 21.184 2.822 11.957 1.00 94.50 256 SER A N 1
ATOM 1951 C CA . SER A 1 256 ? 20.533 4.096 11.610 1.00 94.50 256 SER A CA 1
ATOM 1952 C C . SER A 1 256 ? 19.030 4.096 11.901 1.00 94.50 256 SER A C 1
ATOM 1954 O O . SER A 1 256 ? 18.417 5.163 11.959 1.00 94.50 256 SER A O 1
ATOM 1956 N N . GLN A 1 257 ? 18.428 2.913 12.052 1.00 96.00 257 GLN A N 1
ATOM 1957 C CA . GLN A 1 257 ? 16.997 2.772 12.292 1.00 96.00 257 GLN A CA 1
ATOM 1958 C C . GLN A 1 257 ? 16.643 3.238 13.713 1.00 96.00 257 GLN A C 1
ATOM 1960 O O . GLN A 1 257 ? 17.441 3.065 14.639 1.00 96.00 257 GLN A O 1
ATOM 1965 N N . PRO A 1 258 ? 15.458 3.841 13.907 1.00 95.06 258 PRO A N 1
ATOM 1966 C CA . PRO A 1 258 ? 15.042 4.320 15.219 1.00 95.06 258 PRO A CA 1
ATOM 1967 C C . PRO A 1 258 ? 14.876 3.160 16.207 1.00 95.06 258 PRO A C 1
ATOM 1969 O O . PRO A 1 258 ? 14.504 2.051 15.828 1.00 95.06 258 PRO A O 1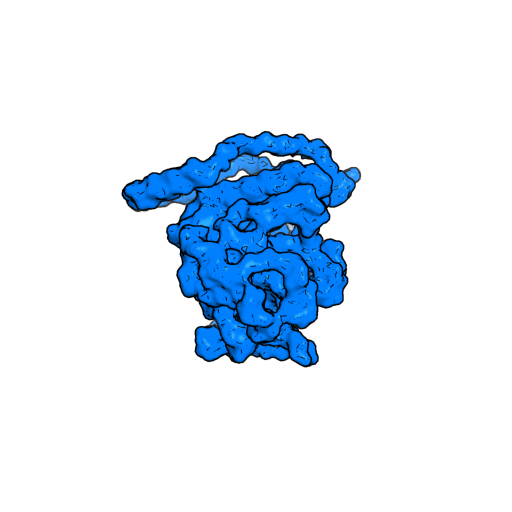
ATOM 1972 N N . ALA A 1 259 ? 15.123 3.436 17.488 1.00 95.81 259 ALA A N 1
ATOM 1973 C CA . ALA A 1 259 ? 14.887 2.480 18.564 1.00 95.81 259 ALA A CA 1
ATOM 1974 C C . ALA A 1 259 ? 13.389 2.182 18.740 1.00 95.81 259 ALA A C 1
ATOM 1976 O O . ALA A 1 259 ? 12.544 3.044 18.484 1.00 95.81 259 ALA A O 1
ATOM 1977 N N . ALA A 1 260 ? 13.088 0.975 19.225 1.00 95.75 260 ALA A N 1
ATOM 1978 C CA . ALA A 1 260 ? 11.738 0.525 19.548 1.00 95.75 260 ALA A CA 1
ATOM 1979 C C . ALA A 1 260 ? 11.001 1.530 20.452 1.00 95.75 260 ALA A C 1
ATOM 1981 O O . ALA A 1 260 ? 11.540 1.986 21.461 1.00 95.75 260 ALA A O 1
ATOM 1982 N N . ASP A 1 261 ? 9.758 1.854 20.093 1.00 94.69 261 ASP A N 1
ATOM 1983 C CA . ASP A 1 261 ? 8.903 2.800 20.825 1.00 94.69 261 ASP A CA 1
ATOM 1984 C C . ASP A 1 261 ? 7.517 2.229 21.169 1.00 94.69 261 ASP A C 1
ATOM 1986 O O . ASP A 1 261 ? 6.666 2.932 21.718 1.00 94.69 261 ASP A O 1
ATOM 1990 N N . GLY A 1 262 ? 7.268 0.960 20.827 1.00 95.12 262 GLY A N 1
ATOM 1991 C CA . GLY A 1 262 ? 6.014 0.253 21.081 1.00 95.12 262 GLY A CA 1
ATOM 1992 C C . GLY A 1 262 ? 4.800 0.818 20.345 1.00 95.12 262 GLY A C 1
ATOM 1993 O O . GLY A 1 262 ? 3.667 0.414 20.624 1.00 95.12 262 GLY A O 1
ATOM 1994 N N . ARG A 1 263 ? 4.991 1.760 19.412 1.00 94.56 263 ARG A N 1
ATOM 1995 C CA . ARG A 1 263 ? 3.893 2.342 18.635 1.00 94.56 263 ARG A CA 1
ATOM 1996 C C . ARG A 1 263 ? 3.538 1.440 17.450 1.00 94.56 263 ARG A C 1
ATOM 1998 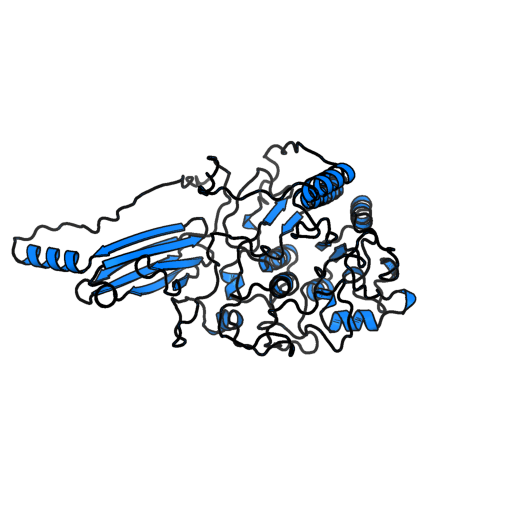O O . ARG A 1 263 ? 4.416 0.771 16.909 1.00 94.56 263 ARG A O 1
ATOM 2005 N N . PRO A 1 264 ? 2.269 1.447 17.002 1.00 95.12 264 PRO A N 1
ATOM 2006 C CA . PRO A 1 264 ? 1.882 0.743 15.786 1.00 95.12 264 PRO A CA 1
ATOM 2007 C C . PRO A 1 264 ? 2.685 1.217 14.570 1.00 95.12 264 PRO A C 1
ATOM 2009 O O . PRO A 1 264 ? 2.852 2.432 14.387 1.00 95.12 264 PRO A O 1
ATOM 2012 N N . TYR A 1 265 ? 3.112 0.280 13.724 1.00 93.94 265 TYR A N 1
ATOM 2013 C CA . TYR A 1 265 ? 3.753 0.586 12.444 1.00 93.94 265 TYR A CA 1
ATOM 2014 C C . TYR A 1 265 ? 2.781 1.297 11.506 1.00 93.94 265 TYR A C 1
ATOM 2016 O O . TYR A 1 265 ? 3.053 2.409 11.069 1.00 93.94 265 TYR A O 1
ATOM 2024 N N . GLY A 1 266 ? 1.610 0.710 11.274 1.00 91.50 266 GLY A N 1
ATOM 2025 C CA . GLY A 1 266 ? 0.605 1.244 10.367 1.00 91.50 266 GLY A CA 1
ATOM 2026 C C . GLY A 1 266 ? -0.659 0.377 10.339 1.00 91.50 266 GLY A C 1
ATOM 2027 O O . GLY A 1 266 ? -0.917 -0.322 11.321 1.00 91.50 266 GLY A O 1
ATOM 2028 N N . PRO A 1 267 ? -1.446 0.410 9.246 1.00 92.38 267 PRO A N 1
ATOM 2029 C CA . PRO A 1 267 ? -1.225 1.177 8.010 1.00 92.38 267 PRO A CA 1
ATOM 2030 C C . PRO A 1 267 ? -1.075 2.694 8.227 1.00 92.38 267 PRO A C 1
ATOM 2032 O O . PRO A 1 267 ? -1.553 3.227 9.225 1.00 92.38 267 PRO A O 1
ATOM 2035 N N . GLY A 1 268 ? -0.367 3.389 7.335 1.00 89.56 268 GLY A N 1
ATOM 2036 C CA . GLY A 1 268 ? -0.133 4.838 7.419 1.00 89.56 268 GLY A CA 1
ATOM 2037 C C . GLY A 1 268 ? -1.347 5.694 7.013 1.00 89.56 268 GLY A C 1
ATOM 2038 O O . GLY A 1 268 ? -2.478 5.197 6.986 1.00 89.56 268 GLY A O 1
ATOM 2039 N N . PRO A 1 269 ? -1.137 6.990 6.714 1.00 91.31 269 PRO A N 1
ATOM 2040 C CA . PRO A 1 269 ? -2.136 7.836 6.065 1.00 91.31 269 PRO A CA 1
ATOM 2041 C C . PRO A 1 269 ? -2.647 7.218 4.760 1.00 91.31 269 PRO A C 1
ATOM 2043 O O . PRO A 1 269 ? -1.943 6.459 4.092 1.00 91.31 269 PRO A O 1
ATOM 2046 N N . ARG A 1 270 ? -3.893 7.534 4.396 1.00 93.62 270 ARG A N 1
ATOM 2047 C CA . ARG A 1 270 ? -4.495 7.019 3.166 1.00 93.62 270 ARG A CA 1
ATOM 2048 C C . ARG A 1 270 ? -3.808 7.628 1.945 1.00 93.62 270 ARG A C 1
ATOM 2050 O O . ARG A 1 270 ? -3.635 8.839 1.872 1.00 93.62 270 ARG A O 1
ATOM 2057 N N . VAL A 1 271 ? -3.537 6.780 0.960 1.00 94.31 271 VAL A N 1
ATOM 2058 C CA . VAL A 1 271 ? -3.048 7.169 -0.364 1.00 94.31 271 VAL A CA 1
ATOM 2059 C C . VAL A 1 271 ? -4.075 6.825 -1.450 1.00 94.31 271 VAL A C 1
ATOM 2061 O O . VAL A 1 271 ? -4.910 5.934 -1.238 1.00 94.31 271 VAL A O 1
ATOM 2064 N N . PRO A 1 272 ? -4.066 7.511 -2.607 1.00 94.81 272 PRO A N 1
ATOM 2065 C CA . PRO A 1 272 ? -4.912 7.139 -3.732 1.00 94.81 272 PRO A CA 1
ATOM 2066 C C . PRO A 1 272 ? -4.537 5.764 -4.295 1.00 94.81 272 PRO A C 1
ATOM 2068 O O . PRO A 1 272 ? -3.377 5.354 -4.294 1.00 94.81 272 PRO A O 1
ATOM 2071 N N . MET A 1 273 ? -5.533 5.071 -4.840 1.00 95.88 273 MET A N 1
ATOM 2072 C CA . MET A 1 273 ? -5.314 3.909 -5.689 1.00 95.88 273 MET A CA 1
ATOM 2073 C C . MET A 1 273 ? -6.342 3.897 -6.814 1.00 95.88 273 MET A C 1
ATOM 2075 O O . MET A 1 273 ? -7.545 4.043 -6.571 1.00 95.88 273 MET A O 1
ATOM 2079 N N . TRP A 1 274 ? -5.874 3.680 -8.039 1.00 95.75 274 TRP A N 1
ATOM 2080 C CA . TRP A 1 274 ? -6.735 3.459 -9.195 1.00 95.75 274 TRP A CA 1
ATOM 2081 C C . TRP A 1 274 ? -6.562 2.046 -9.730 1.00 95.75 274 TRP A C 1
ATOM 2083 O O . TRP A 1 274 ? -5.457 1.517 -9.823 1.00 95.75 274 TRP A O 1
ATOM 2093 N N . VAL A 1 275 ? -7.690 1.449 -10.109 1.00 96.38 275 VAL A N 1
ATOM 2094 C CA . VAL A 1 275 ? -7.756 0.122 -10.717 1.00 96.38 275 VAL A CA 1
ATOM 2095 C C . VAL A 1 275 ? -8.338 0.280 -12.113 1.00 96.38 275 VAL A C 1
ATOM 2097 O O . VAL A 1 275 ? -9.543 0.503 -12.268 1.00 96.38 275 VAL A O 1
ATOM 2100 N N . VAL A 1 276 ? -7.496 0.166 -13.137 1.00 95.12 276 VAL A N 1
ATOM 2101 C CA . VAL A 1 276 ? -7.895 0.337 -14.539 1.00 95.12 276 VAL A CA 1
ATOM 2102 C C . VAL A 1 276 ? -7.762 -0.993 -15.266 1.00 95.12 276 VAL A C 1
ATOM 2104 O O . VAL A 1 276 ? -6.685 -1.576 -15.350 1.00 95.12 276 VAL A O 1
ATOM 2107 N N . SER A 1 277 ? -8.883 -1.506 -15.761 1.00 94.94 277 SER A N 1
ATOM 2108 C CA . SER A 1 277 ? -8.953 -2.824 -16.382 1.00 94.94 277 SER A CA 1
ATOM 2109 C C . SER A 1 277 ? -10.268 -2.997 -17.150 1.00 94.94 277 SER A C 1
ATOM 2111 O O . SER A 1 277 ? -11.269 -2.364 -16.788 1.00 94.94 277 SER A O 1
ATOM 2113 N N . PRO A 1 278 ? -10.350 -3.916 -18.133 1.00 92.44 278 PRO A N 1
ATOM 2114 C CA . PRO A 1 278 ? -11.637 -4.383 -18.646 1.00 92.44 278 PRO A CA 1
ATOM 2115 C C . PRO A 1 278 ? -12.618 -4.828 -17.544 1.00 92.44 278 PRO A C 1
ATOM 2117 O O . PRO A 1 278 ? -13.824 -4.634 -17.689 1.00 92.44 278 PRO A O 1
ATOM 2120 N N . TRP A 1 279 ? -12.122 -5.337 -16.409 1.00 93.94 279 TRP A N 1
ATOM 2121 C CA . TRP A 1 279 ? -12.953 -5.782 -15.281 1.00 93.94 279 TRP A CA 1
ATOM 2122 C C . TRP A 1 279 ? -13.354 -4.671 -14.295 1.00 93.94 279 TRP A C 1
ATOM 2124 O O . TRP A 1 279 ? -14.126 -4.933 -13.371 1.00 93.94 279 TRP A O 1
ATOM 2134 N N . SER A 1 280 ? -12.882 -3.430 -14.463 1.00 92.12 280 SER A N 1
ATOM 2135 C CA . SER A 1 280 ? -13.209 -2.298 -13.573 1.00 92.12 280 SER A CA 1
ATOM 2136 C C . SER A 1 280 ? -14.055 -1.193 -14.228 1.00 92.12 280 SER A C 1
ATOM 2138 O O . SER A 1 280 ? -14.255 -0.135 -13.628 1.00 92.12 280 SER A O 1
ATOM 2140 N N . ARG A 1 281 ? -14.607 -1.438 -15.428 1.00 88.94 281 ARG A N 1
ATOM 2141 C CA . ARG A 1 281 ? -15.448 -0.475 -16.172 1.00 88.94 281 ARG A CA 1
ATOM 2142 C C . ARG A 1 281 ? -16.617 0.071 -15.335 1.00 88.94 281 ARG A C 1
ATOM 2144 O O . ARG A 1 281 ? -17.201 -0.649 -14.525 1.00 88.94 281 ARG A O 1
ATOM 2151 N N . GLY A 1 282 ? -16.969 1.338 -15.575 1.00 85.56 282 GLY A N 1
ATOM 2152 C CA . GLY A 1 282 ? -18.124 2.017 -14.964 1.00 85.56 282 GLY A CA 1
ATOM 2153 C C . GLY A 1 282 ? -17.802 3.027 -13.852 1.00 85.56 282 GLY A C 1
ATOM 2154 O O . GLY A 1 282 ? -18.724 3.568 -13.254 1.00 85.56 282 GLY A O 1
ATOM 2155 N N . GLY A 1 283 ? -16.522 3.301 -13.559 1.00 87.38 283 GLY A N 1
ATOM 2156 C CA . GLY A 1 283 ? -16.139 4.379 -12.628 1.00 87.38 283 GLY A CA 1
ATOM 2157 C C . GLY A 1 283 ? -16.573 4.146 -11.173 1.00 87.38 283 GLY A C 1
ATOM 2158 O O . GLY A 1 283 ? -16.997 5.076 -10.488 1.00 87.38 283 GLY A O 1
ATOM 2159 N N . TRP A 1 284 ? -16.495 2.894 -10.717 1.00 91.38 284 TRP A N 1
ATOM 2160 C CA . TRP A 1 284 ? -16.934 2.470 -9.388 1.00 91.38 284 TRP A CA 1
ATOM 2161 C C . TRP A 1 284 ? -15.978 2.919 -8.280 1.00 91.38 284 TRP A C 1
ATOM 2163 O O . TRP A 1 284 ? -14.761 2.937 -8.457 1.00 91.38 284 TRP A O 1
ATOM 2173 N N . VAL A 1 285 ? -16.530 3.195 -7.101 1.00 94.50 285 VAL A N 1
ATOM 2174 C CA . VAL A 1 285 ? -15.773 3.378 -5.858 1.00 94.50 285 VAL A CA 1
ATOM 2175 C C . VAL A 1 285 ? -15.801 2.076 -5.059 1.00 94.50 285 VAL A C 1
ATOM 2177 O O . VAL A 1 285 ? -16.846 1.444 -4.926 1.00 94.50 285 VAL A O 1
ATOM 2180 N N . ASN A 1 286 ? -14.660 1.672 -4.505 1.00 96.19 286 ASN A N 1
ATOM 2181 C CA . ASN A 1 286 ? -14.580 0.601 -3.518 1.00 96.19 286 ASN A CA 1
ATOM 2182 C C . ASN A 1 286 ? -14.040 1.183 -2.208 1.00 96.19 286 ASN A C 1
ATOM 2184 O O . ASN A 1 286 ? -12.987 1.812 -2.203 1.00 96.19 286 ASN A O 1
ATOM 2188 N N . SER A 1 287 ? -14.781 1.001 -1.116 1.00 95.31 287 SER A N 1
ATOM 2189 C CA . SER A 1 287 ? -14.433 1.518 0.214 1.00 95.31 287 SER A CA 1
ATOM 2190 C C . SER A 1 287 ? -14.122 0.413 1.227 1.00 95.31 287 SER A C 1
ATOM 2192 O O . SER A 1 287 ? -14.236 0.628 2.436 1.00 95.31 287 SER A O 1
ATOM 2194 N N . GLN A 1 288 ? -13.732 -0.772 0.748 1.00 97.62 288 GLN A N 1
ATOM 2195 C CA . GLN A 1 288 ? -13.005 -1.740 1.562 1.00 97.62 288 GLN A CA 1
ATOM 2196 C C . GLN A 1 288 ? -11.636 -1.162 1.947 1.00 97.62 288 GLN A C 1
ATOM 2198 O O . GLN A 1 288 ? -11.030 -0.411 1.185 1.00 97.62 288 GLN A O 1
ATOM 2203 N N . VAL A 1 289 ? -11.166 -1.482 3.152 1.00 97.75 289 VAL A N 1
ATOM 2204 C CA . VAL A 1 289 ? -9.819 -1.116 3.597 1.00 97.75 289 VAL A CA 1
ATOM 2205 C C . VAL A 1 289 ? -8.791 -1.912 2.798 1.00 97.75 289 VAL A C 1
ATOM 2207 O O . VAL A 1 289 ? -8.873 -3.137 2.718 1.00 97.75 289 VAL A O 1
ATOM 2210 N N . PHE A 1 290 ? -7.822 -1.198 2.238 1.00 97.50 290 PHE A N 1
ATOM 2211 C CA . PHE A 1 290 ? -6.653 -1.736 1.555 1.00 97.50 290 PHE A CA 1
ATOM 2212 C C . PHE A 1 290 ? -5.407 -0.995 2.047 1.00 97.50 290 PHE A C 1
ATOM 2214 O O . PHE A 1 290 ? -5.485 0.155 2.479 1.00 97.50 290 PHE A O 1
ATOM 2221 N N . ASP A 1 291 ? -4.265 -1.656 1.944 1.00 96.31 291 ASP A N 1
ATOM 2222 C CA . ASP A 1 291 ? -2.927 -1.084 2.103 1.00 96.31 291 ASP A CA 1
ATOM 2223 C C . ASP A 1 291 ? -1.964 -1.634 1.033 1.00 96.31 291 ASP A C 1
ATOM 2225 O O . ASP A 1 291 ? -2.365 -2.421 0.171 1.00 96.31 291 ASP A O 1
ATOM 2229 N N . HIS A 1 292 ? -0.681 -1.274 1.105 1.00 96.06 292 HIS A N 1
ATOM 2230 C CA . HIS A 1 292 ? 0.345 -1.736 0.162 1.00 96.06 292 HIS A CA 1
ATOM 2231 C C . HIS A 1 292 ? 0.486 -3.260 0.060 1.00 96.06 292 HIS A C 1
ATOM 2233 O O . HIS A 1 292 ? 0.888 -3.745 -0.990 1.00 96.06 292 HIS A O 1
ATOM 2239 N N . THR A 1 293 ? 0.115 -4.033 1.086 1.00 97.75 293 THR A N 1
ATOM 2240 C CA . THR A 1 293 ? 0.154 -5.508 1.027 1.00 97.75 293 THR A CA 1
ATOM 2241 C C . THR A 1 293 ? -1.002 -6.099 0.218 1.00 97.75 293 THR A C 1
ATOM 2243 O O . THR A 1 293 ? -0.944 -7.252 -0.205 1.00 97.75 293 THR A O 1
ATOM 2246 N N . SER A 1 294 ? -2.038 -5.305 -0.066 1.00 98.44 294 SER A N 1
ATOM 2247 C CA . SER A 1 294 ? -3.220 -5.736 -0.826 1.00 98.44 294 SER A CA 1
ATOM 2248 C C . SER A 1 294 ? -2.885 -6.088 -2.277 1.00 98.44 294 SER A C 1
ATOM 2250 O O . SER A 1 294 ? -3.553 -6.931 -2.872 1.00 98.44 294 SER A O 1
ATOM 2252 N N . THR A 1 295 ? -1.835 -5.484 -2.847 1.00 98.06 295 THR A N 1
ATOM 2253 C CA . THR A 1 295 ? -1.328 -5.847 -4.181 1.00 98.06 295 THR A CA 1
ATOM 2254 C C . THR A 1 295 ? -0.726 -7.247 -4.173 1.00 98.06 295 THR A C 1
ATOM 2256 O O . THR A 1 295 ? -1.018 -8.036 -5.067 1.00 98.06 295 THR A O 1
ATOM 2259 N N . LEU A 1 296 ? 0.026 -7.597 -3.127 1.00 98.62 296 LEU A N 1
ATOM 2260 C CA . LEU A 1 296 ? 0.562 -8.942 -2.945 1.00 98.62 296 LEU A CA 1
ATOM 2261 C C . LEU A 1 296 ? -0.569 -9.950 -2.741 1.00 98.62 296 LEU A C 1
ATOM 2263 O O . LEU A 1 296 ? -0.600 -10.954 -3.440 1.00 98.62 296 LEU A O 1
ATOM 2267 N N . LEU A 1 297 ? -1.556 -9.645 -1.888 1.00 98.75 297 LEU A N 1
ATOM 2268 C CA . LEU A 1 297 ? -2.748 -10.488 -1.698 1.00 98.75 297 LEU A CA 1
ATOM 2269 C C . LEU A 1 297 ? -3.508 -10.736 -3.011 1.00 98.75 297 LEU A C 1
ATOM 2271 O O . LEU A 1 297 ? -3.962 -11.854 -3.259 1.00 98.75 297 LEU A O 1
ATOM 2275 N N . PHE A 1 298 ? -3.621 -9.725 -3.877 1.00 98.56 298 PHE A N 1
ATOM 2276 C CA . PHE A 1 298 ? -4.210 -9.889 -5.207 1.00 98.56 298 PHE A CA 1
ATOM 2277 C C . PHE A 1 298 ? -3.400 -10.859 -6.080 1.00 98.56 298 PHE A C 1
ATOM 2279 O O . PHE A 1 298 ? -3.973 -11.731 -6.738 1.00 98.56 298 PHE A O 1
ATOM 2286 N N . LEU A 1 299 ? -2.068 -10.752 -6.055 1.00 98.62 299 LEU A N 1
ATOM 2287 C CA . LEU A 1 299 ? -1.176 -11.675 -6.759 1.00 98.62 299 LEU A CA 1
ATOM 2288 C C . LEU A 1 299 ? -1.269 -13.102 -6.188 1.00 98.62 299 LEU A C 1
ATOM 2290 O O . LEU A 1 299 ? -1.313 -14.049 -6.975 1.00 98.62 299 LEU A O 1
ATOM 2294 N N . GLU A 1 300 ? -1.436 -13.277 -4.869 1.00 98.56 300 GLU A N 1
ATOM 2295 C CA . GLU A 1 300 ? -1.731 -14.591 -4.269 1.00 98.56 300 GLU A CA 1
ATOM 2296 C C . GLU A 1 300 ? -3.008 -15.187 -4.870 1.00 98.56 300 GLU A C 1
ATOM 2298 O O . GLU A 1 300 ? -3.026 -16.352 -5.267 1.00 98.56 300 GLU A O 1
ATOM 2303 N N . LYS A 1 301 ? -4.083 -14.391 -4.976 1.00 97.94 301 LYS A N 1
ATOM 2304 C CA . LYS A 1 301 ? -5.355 -14.845 -5.562 1.00 97.94 301 LYS A CA 1
ATOM 2305 C C . LYS A 1 301 ? -5.217 -15.228 -7.028 1.00 97.94 301 LYS A C 1
ATOM 2307 O O . LYS A 1 301 ? -5.889 -16.159 -7.470 1.00 97.94 301 LYS A O 1
ATOM 2312 N N . ARG A 1 302 ? -4.381 -14.517 -7.785 1.00 97.31 302 ARG A N 1
ATOM 2313 C CA . ARG A 1 302 ? -4.214 -14.747 -9.223 1.00 97.31 302 ARG A CA 1
ATOM 2314 C C . ARG A 1 302 ? -3.285 -15.918 -9.544 1.00 97.31 302 ARG A C 1
ATOM 2316 O O . ARG A 1 302 ? -3.570 -16.637 -10.504 1.00 97.31 302 ARG A O 1
ATOM 2323 N N . PHE A 1 303 ? -2.192 -16.079 -8.802 1.00 98.31 303 PHE A N 1
ATOM 2324 C CA . PHE A 1 303 ? -1.100 -17.000 -9.146 1.00 98.31 303 PHE A CA 1
ATOM 2325 C C . PHE A 1 303 ? -0.871 -18.116 -8.120 1.00 98.31 303 PHE A C 1
ATOM 2327 O O . PHE A 1 303 ? -0.089 -19.023 -8.378 1.00 98.31 303 PHE A O 1
ATOM 2334 N N . GLY A 1 304 ? -1.527 -18.074 -6.958 1.00 98.31 304 GLY A N 1
ATOM 2335 C CA . GLY A 1 304 ? -1.331 -19.061 -5.891 1.00 98.31 304 GLY A CA 1
ATOM 2336 C C . GLY A 1 304 ? -0.003 -18.920 -5.135 1.00 98.31 304 GLY A C 1
ATOM 2337 O O . GLY A 1 304 ? 0.322 -19.777 -4.317 1.00 98.31 304 GLY A O 1
ATOM 2338 N N . VAL A 1 305 ? 0.761 -17.850 -5.378 1.00 98.50 305 VAL A N 1
ATOM 2339 C CA . VAL A 1 305 ? 2.053 -17.588 -4.726 1.00 98.50 305 VAL A CA 1
ATOM 2340 C C . VAL A 1 305 ? 1.825 -16.816 -3.432 1.00 98.50 305 VAL A C 1
ATOM 2342 O O . VAL A 1 305 ? 1.618 -15.607 -3.467 1.00 98.50 305 VAL A O 1
ATOM 2345 N N . VAL A 1 306 ? 1.841 -17.513 -2.296 1.00 98.31 306 VAL A N 1
ATOM 2346 C CA . VAL A 1 306 ? 1.561 -16.940 -0.967 1.00 98.31 306 VAL A CA 1
ATOM 2347 C C . VAL A 1 306 ? 2.733 -16.092 -0.453 1.00 98.31 306 VAL A C 1
ATOM 2349 O O . VAL A 1 306 ? 3.883 -16.526 -0.516 1.00 98.31 306 VAL A O 1
ATOM 2352 N N . GLU A 1 307 ? 2.444 -14.923 0.127 1.00 98.38 307 GLU A N 1
ATOM 2353 C CA . GLU A 1 307 ? 3.375 -14.091 0.898 1.00 98.38 307 GLU A CA 1
ATOM 2354 C C . GLU A 1 307 ? 3.191 -14.308 2.418 1.00 98.38 307 GLU A C 1
ATOM 2356 O O . GLU A 1 307 ? 2.419 -13.602 3.079 1.00 98.38 307 GLU A O 1
ATOM 2361 N N . PRO A 1 308 ? 3.889 -15.279 3.031 1.00 97.69 308 PRO A N 1
ATOM 2362 C CA . PRO A 1 308 ? 3.746 -15.593 4.456 1.00 97.69 308 PRO A CA 1
ATOM 2363 C C . PRO A 1 308 ? 4.174 -14.456 5.401 1.00 97.69 308 PRO A C 1
ATOM 2365 O O . PRO A 1 308 ? 3.884 -14.519 6.597 1.00 97.69 308 PRO A O 1
ATOM 2368 N N . GLN A 1 309 ? 4.861 -13.427 4.897 1.00 98.19 309 GLN A N 1
ATOM 2369 C CA . GLN A 1 309 ? 5.325 -12.298 5.703 1.00 98.19 309 GLN A CA 1
ATOM 2370 C C . GLN A 1 309 ? 4.225 -11.260 5.973 1.00 98.19 309 GLN A C 1
ATOM 2372 O O . GLN A 1 309 ? 4.371 -10.469 6.907 1.00 98.19 309 GLN A O 1
ATOM 2377 N N . ILE A 1 310 ? 3.095 -11.289 5.252 1.00 98.44 310 ILE A N 1
ATOM 2378 C CA . ILE A 1 310 ? 1.923 -10.462 5.588 1.00 98.44 310 ILE A CA 1
ATOM 2379 C C . ILE A 1 310 ? 1.314 -10.978 6.895 1.00 98.44 310 ILE A C 1
ATOM 2381 O O . ILE A 1 310 ? 0.942 -12.150 7.002 1.00 98.44 310 ILE A O 1
ATOM 2385 N N . SER A 1 311 ? 1.198 -10.093 7.886 1.00 97.56 311 SER A N 1
ATOM 2386 C CA . SER A 1 311 ? 0.680 -10.430 9.212 1.00 97.56 311 SER A CA 1
ATOM 2387 C C . SER A 1 311 ? -0.776 -10.906 9.184 1.00 97.56 311 SER A C 1
ATOM 2389 O O . SER A 1 311 ? -1.570 -10.554 8.306 1.00 97.56 311 SER A O 1
ATOM 2391 N N . ALA A 1 312 ? -1.161 -11.664 10.211 1.00 97.88 312 ALA A N 1
ATOM 2392 C CA . ALA A 1 312 ? -2.548 -12.066 10.416 1.00 97.88 312 ALA A CA 1
ATOM 2393 C C . ALA A 1 312 ? -3.481 -10.853 10.598 1.00 97.88 312 ALA A C 1
ATOM 2395 O O . ALA A 1 312 ? -4.602 -10.865 10.091 1.00 97.88 312 ALA A O 1
ATOM 2396 N N . TYR A 1 313 ? -3.002 -9.776 11.234 1.00 98.25 313 TYR A N 1
ATOM 2397 C CA . TYR A 1 313 ? -3.733 -8.512 11.323 1.00 98.25 313 TYR A CA 1
ATOM 2398 C C . TYR A 1 313 ? -4.088 -7.941 9.943 1.00 98.25 313 TYR A C 1
ATOM 2400 O O . TYR A 1 313 ? -5.263 -7.699 9.654 1.00 98.25 313 TYR A O 1
ATOM 2408 N N . ARG A 1 314 ? -3.087 -7.769 9.072 1.00 97.94 314 ARG A N 1
ATOM 2409 C CA . ARG A 1 314 ? -3.282 -7.212 7.726 1.00 97.94 314 ARG A CA 1
ATOM 2410 C C . ARG A 1 314 ? -4.164 -8.112 6.875 1.00 97.94 314 ARG A C 1
ATOM 2412 O O . ARG A 1 314 ? -5.061 -7.605 6.217 1.00 97.94 314 ARG A O 1
ATOM 2419 N N . ARG A 1 315 ? -4.012 -9.437 6.969 1.00 98.12 315 ARG A N 1
ATOM 2420 C CA . ARG A 1 315 ? -4.904 -10.396 6.288 1.00 98.12 315 ARG A CA 1
ATOM 2421 C C . ARG A 1 315 ? -6.357 -10.323 6.759 1.00 98.12 315 ARG A C 1
ATOM 2423 O O . ARG A 1 315 ? -7.258 -10.614 5.979 1.00 98.12 315 ARG A O 1
ATOM 2430 N N . ALA A 1 316 ? -6.597 -9.970 8.021 1.00 98.12 316 ALA A N 1
ATOM 2431 C CA . ALA A 1 316 ? -7.948 -9.844 8.557 1.00 98.12 316 ALA A CA 1
ATOM 2432 C C . ALA A 1 316 ? -8.616 -8.511 8.168 1.00 98.12 316 ALA A C 1
ATOM 2434 O O . ALA A 1 316 ? -9.823 -8.486 7.909 1.00 98.12 316 ALA A O 1
ATOM 2435 N N . VAL A 1 317 ? -7.850 -7.413 8.162 1.00 98.19 317 VAL A N 1
ATOM 2436 C CA . VAL A 1 317 ? -8.355 -6.035 8.003 1.00 98.19 317 VAL A CA 1
ATOM 2437 C C . VAL A 1 317 ? -8.284 -5.532 6.557 1.00 98.19 317 VAL A C 1
ATOM 2439 O O . VAL A 1 317 ? -9.238 -4.904 6.089 1.00 98.19 317 VAL A O 1
ATOM 2442 N N . CYS A 1 318 ? -7.185 -5.795 5.849 1.00 97.94 318 CYS A N 1
ATOM 2443 C CA . CYS A 1 318 ? -6.936 -5.320 4.489 1.00 97.94 318 CYS A CA 1
ATOM 2444 C C . CYS A 1 318 ? -7.422 -6.349 3.457 1.00 97.94 318 CYS A C 1
ATOM 2446 O O . CYS A 1 318 ? -7.189 -7.549 3.585 1.00 97.94 318 CYS A O 1
ATOM 2448 N N . GLY A 1 319 ? -8.136 -5.883 2.432 1.00 97.81 319 GLY A N 1
ATOM 2449 C CA . GLY A 1 319 ? -8.650 -6.738 1.364 1.00 97.81 319 GLY A CA 1
ATOM 2450 C C . GLY A 1 319 ? -7.601 -7.150 0.331 1.00 97.81 319 GLY A C 1
ATOM 2451 O O . GLY A 1 319 ? -6.532 -6.570 0.232 1.00 97.81 319 GLY A O 1
ATOM 2452 N N . ASP A 1 320 ? -7.955 -8.112 -0.516 1.00 97.75 320 ASP A N 1
ATOM 2453 C CA . ASP A 1 320 ? -7.101 -8.654 -1.586 1.00 97.75 320 ASP A CA 1
ATOM 2454 C C . ASP A 1 320 ? -7.336 -8.001 -2.962 1.00 97.75 320 ASP A C 1
ATOM 2456 O O . ASP A 1 320 ? -7.019 -8.581 -3.995 1.00 97.75 320 ASP A O 1
ATOM 2460 N N . LEU A 1 321 ? -7.965 -6.819 -2.984 1.00 97.94 321 LEU A N 1
ATOM 2461 C CA . LEU A 1 321 ? -8.398 -6.059 -4.169 1.00 97.94 321 LEU A CA 1
ATOM 2462 C C . LEU A 1 321 ? -9.428 -6.740 -5.086 1.00 97.94 321 LEU A C 1
ATOM 2464 O O . LEU A 1 321 ? -9.966 -6.070 -5.969 1.00 97.94 321 LEU A O 1
ATOM 2468 N N . THR A 1 322 ? -9.786 -8.012 -4.891 1.00 96.75 322 THR A N 1
ATOM 2469 C CA . THR A 1 322 ? -10.715 -8.715 -5.800 1.00 96.75 322 THR A CA 1
ATOM 2470 C C . THR A 1 322 ? -12.104 -8.071 -5.846 1.00 96.75 322 THR A C 1
ATOM 2472 O O . THR A 1 322 ? -12.754 -8.065 -6.892 1.00 96.75 322 THR A O 1
ATOM 2475 N N . SER A 1 323 ? -12.532 -7.435 -4.752 1.00 95.81 323 SER A N 1
ATOM 2476 C CA . SER A 1 323 ? -13.796 -6.693 -4.658 1.00 95.81 323 SER A CA 1
ATOM 2477 C C . SER A 1 323 ? -13.842 -5.421 -5.521 1.00 95.81 323 SER A C 1
ATOM 2479 O O . SER A 1 323 ? -14.916 -4.852 -5.723 1.00 95.81 323 SER A O 1
ATOM 2481 N N . ALA A 1 324 ? -12.708 -4.952 -6.060 1.00 95.81 324 ALA A N 1
ATOM 2482 C CA . ALA A 1 324 ? -12.661 -3.809 -6.976 1.00 95.81 324 ALA A CA 1
ATOM 2483 C C . ALA A 1 324 ? -13.168 -4.147 -8.393 1.00 95.81 324 ALA A C 1
ATOM 2485 O O . ALA A 1 324 ? -13.509 -3.240 -9.165 1.00 95.81 324 ALA A O 1
ATOM 2486 N N . PHE A 1 325 ? -13.278 -5.434 -8.725 1.00 94.50 325 PHE A N 1
ATOM 2487 C CA . PHE A 1 325 ? -13.541 -5.920 -10.076 1.00 94.50 325 PHE A CA 1
ATOM 2488 C C . PHE A 1 325 ? -14.926 -6.554 -10.232 1.00 94.50 325 PHE A C 1
ATOM 2490 O O . PHE A 1 325 ? -15.529 -7.058 -9.287 1.00 94.50 325 PHE A O 1
ATOM 2497 N N . ASN A 1 326 ? -15.406 -6.581 -11.473 1.00 91.81 326 ASN A N 1
ATOM 2498 C CA . ASN A 1 326 ? -16.508 -7.423 -11.918 1.00 91.81 326 ASN A CA 1
ATOM 2499 C C . ASN A 1 326 ? -15.960 -8.495 -12.872 1.00 91.81 326 ASN A C 1
ATOM 2501 O O . ASN A 1 326 ? -15.931 -8.302 -14.085 1.00 91.81 326 ASN A O 1
ATOM 2505 N N . PHE A 1 327 ? -15.524 -9.629 -12.320 1.00 90.56 327 PHE A N 1
ATOM 2506 C CA . PHE A 1 327 ? -15.026 -10.759 -13.114 1.00 90.56 327 PHE A CA 1
ATOM 2507 C C . PHE A 1 327 ? -16.137 -11.618 -13.734 1.00 90.56 327 PHE A C 1
ATOM 2509 O O . PHE A 1 327 ? -15.870 -12.367 -14.667 1.00 90.56 327 PHE A O 1
ATOM 2516 N N . ARG A 1 328 ? -17.381 -11.519 -13.240 1.00 86.94 328 ARG A N 1
ATOM 2517 C CA . ARG A 1 328 ? -18.495 -12.381 -13.674 1.00 86.94 328 ARG A CA 1
ATOM 2518 C C . ARG A 1 328 ? -19.113 -11.927 -14.991 1.00 86.94 328 ARG A C 1
ATOM 2520 O O . ARG A 1 328 ? -19.388 -12.752 -15.852 1.00 86.94 328 ARG A O 1
ATOM 2527 N N . ALA A 1 329 ? -19.371 -10.631 -15.113 1.00 83.88 329 ALA A N 1
ATOM 2528 C CA . ALA A 1 329 ? -19.991 -10.037 -16.291 1.00 83.88 329 ALA A CA 1
ATOM 2529 C C . ALA A 1 329 ? -19.306 -8.700 -16.616 1.00 83.88 329 ALA A C 1
ATOM 2531 O O . ALA A 1 329 ? -19.935 -7.640 -16.511 1.00 83.88 329 ALA A O 1
ATOM 2532 N N . PRO A 1 330 ? -17.990 -8.711 -16.916 1.00 77.88 330 PRO A N 1
ATOM 2533 C CA . PRO A 1 330 ? -17.304 -7.501 -17.341 1.00 77.88 330 PRO A CA 1
ATOM 2534 C C . PRO A 1 330 ? -17.882 -7.026 -18.678 1.00 77.88 330 PRO A C 1
ATOM 2536 O O . PRO A 1 330 ? -18.400 -7.822 -19.455 1.00 77.88 330 PRO A O 1
ATOM 2539 N N . ASN A 1 331 ? -17.720 -5.740 -18.991 1.00 75.44 331 ASN A N 1
ATOM 2540 C CA . ASN A 1 331 ? -17.943 -5.185 -20.337 1.00 75.44 331 ASN A CA 1
ATOM 2541 C C . ASN A 1 331 ? -19.384 -4.848 -20.764 1.00 75.44 331 ASN A C 1
ATOM 2543 O O . ASN A 1 331 ? -19.579 -4.542 -21.935 1.00 75.44 331 ASN A O 1
ATOM 2547 N N . HIS A 1 332 ? -20.367 -4.817 -19.860 1.00 79.56 332 HIS A N 1
ATOM 2548 C CA . HIS A 1 332 ? -21.701 -4.284 -20.197 1.00 79.56 332 HIS A CA 1
ATOM 2549 C C . HIS A 1 332 ? -21.783 -2.751 -20.161 1.00 79.56 332 HIS A C 1
ATOM 2551 O O . HIS A 1 332 ? -22.665 -2.165 -20.781 1.00 79.56 332 HIS A O 1
ATOM 2557 N N . GLU A 1 333 ? -20.855 -2.106 -19.455 1.00 80.19 333 GLU A N 1
ATOM 2558 C CA . GLU A 1 333 ? -20.795 -0.649 -19.357 1.00 80.19 333 GLU A CA 1
ATOM 2559 C C . GLU A 1 333 ? -20.124 -0.037 -20.600 1.00 80.19 333 GLU A C 1
ATOM 2561 O O . GLU A 1 333 ? -19.120 -0.590 -21.084 1.00 80.19 333 GLU A O 1
ATOM 2566 N N . PRO A 1 334 ? -20.612 1.118 -21.092 1.00 78.12 334 PRO A N 1
ATOM 2567 C CA . PRO A 1 334 ? -19.956 1.847 -22.167 1.00 78.12 334 PRO A CA 1
ATOM 2568 C C . PRO A 1 334 ? -18.534 2.249 -21.759 1.00 78.12 334 PRO A C 1
ATOM 2570 O O . PRO A 1 334 ? -18.251 2.553 -20.596 1.00 78.12 334 PRO A O 1
ATOM 2573 N N . LEU A 1 335 ? -17.618 2.247 -22.729 1.00 77.19 335 LEU A N 1
ATOM 2574 C CA . LEU A 1 335 ? -16.262 2.734 -22.495 1.00 77.19 335 LEU A CA 1
ATOM 2575 C C . LEU A 1 335 ? -16.296 4.250 -22.253 1.00 77.19 335 LEU A C 1
ATOM 2577 O O . LEU A 1 335 ? -16.990 4.960 -22.984 1.00 77.19 335 LEU A O 1
ATOM 2581 N N . PRO A 1 336 ? -15.551 4.764 -21.259 1.00 72.69 336 PRO A N 1
ATOM 2582 C CA . PRO A 1 336 ? -15.466 6.199 -21.054 1.00 72.69 336 PRO A CA 1
ATOM 2583 C C . PRO A 1 336 ? -14.750 6.851 -22.241 1.00 72.69 336 PRO A C 1
ATOM 2585 O O . PRO A 1 336 ? -13.728 6.352 -22.715 1.00 72.69 336 PRO A O 1
ATOM 2588 N N . THR A 1 337 ? -15.246 8.000 -22.695 1.00 72.94 337 THR A N 1
ATOM 2589 C CA . THR A 1 337 ? -14.474 8.874 -23.582 1.00 72.94 337 THR A CA 1
ATOM 2590 C C . THR A 1 337 ? -13.468 9.644 -22.737 1.00 72.94 337 THR A C 1
ATOM 2592 O O . THR A 1 337 ? -13.846 10.474 -21.912 1.00 72.94 337 THR A O 1
ATOM 2595 N N . LEU A 1 338 ? -12.180 9.366 -22.926 1.00 71.25 338 LEU A N 1
ATOM 2596 C CA . LEU A 1 338 ? -11.112 10.110 -22.265 1.00 71.25 338 LEU A CA 1
ATOM 2597 C C . LEU A 1 338 ? -10.844 11.399 -23.056 1.00 71.25 338 LEU A C 1
ATOM 2599 O O . LEU A 1 338 ? -10.225 11.365 -24.119 1.00 71.25 338 LEU A O 1
ATOM 2603 N N . ALA A 1 339 ? -11.347 12.533 -22.565 1.00 73.50 339 ALA A N 1
ATOM 2604 C CA . ALA A 1 339 ? -10.967 13.854 -23.067 1.00 73.50 339 ALA A CA 1
ATOM 2605 C C . ALA A 1 339 ? -9.597 14.279 -22.500 1.00 73.50 339 ALA A C 1
ATOM 2607 O O . ALA A 1 339 ? -9.162 13.759 -21.476 1.00 73.50 339 ALA A O 1
ATOM 2608 N N . GLY A 1 340 ? -8.940 15.259 -23.131 1.00 76.81 340 GLY A N 1
ATOM 2609 C CA . GLY A 1 340 ? -7.791 15.943 -22.520 1.00 76.81 340 GLY A CA 1
ATOM 2610 C C . GLY A 1 340 ? -6.443 15.229 -22.640 1.00 76.81 340 GLY A C 1
ATOM 2611 O O . GLY A 1 340 ? -5.631 15.313 -21.723 1.00 76.81 340 GLY A O 1
ATOM 2612 N N . ARG A 1 341 ? -6.179 14.551 -23.766 1.00 87.88 341 ARG A N 1
ATOM 2613 C CA . ARG A 1 341 ? -4.837 14.020 -24.052 1.00 87.88 341 ARG A CA 1
ATOM 2614 C C . ARG A 1 341 ? -3.823 15.159 -24.129 1.00 87.88 341 ARG A C 1
ATOM 2616 O O . ARG A 1 341 ? -4.075 16.165 -24.789 1.00 87.88 341 ARG A O 1
ATOM 2623 N N . THR A 1 342 ? -2.669 14.954 -23.512 1.00 92.75 342 THR A N 1
ATOM 2624 C CA . THR A 1 342 ? -1.550 15.904 -23.524 1.00 92.75 342 THR A CA 1
ATOM 2625 C C . THR A 1 342 ? -0.276 15.234 -24.035 1.00 92.75 342 THR A C 1
ATOM 2627 O O . THR A 1 342 ? -0.147 14.002 -24.000 1.00 92.75 342 THR A O 1
ATOM 2630 N N . THR A 1 343 ? 0.662 16.026 -24.547 1.00 95.19 343 THR A N 1
ATOM 2631 C CA . THR A 1 343 ? 2.009 15.568 -24.907 1.00 95.19 343 THR A CA 1
ATOM 2632 C C . THR A 1 343 ? 2.990 15.812 -23.765 1.00 95.19 343 THR A C 1
ATOM 2634 O O . THR A 1 343 ? 2.783 16.679 -22.916 1.00 95.19 343 THR A O 1
ATOM 2637 N N . LYS A 1 344 ? 4.124 15.102 -23.798 1.00 95.06 344 LYS A N 1
ATOM 2638 C CA . LYS A 1 344 ? 5.251 15.342 -22.887 1.00 95.06 344 LYS A CA 1
ATOM 2639 C C . LYS A 1 344 ? 5.671 16.816 -22.890 1.00 95.06 344 LYS A C 1
ATOM 2641 O O . LYS A 1 344 ? 5.778 17.440 -21.845 1.00 95.06 344 LYS A O 1
ATOM 2646 N N . SER A 1 345 ? 5.845 17.390 -24.084 1.00 97.00 345 SER A N 1
ATOM 2647 C CA . SER A 1 345 ? 6.269 18.784 -24.242 1.00 97.00 345 SER A CA 1
ATOM 2648 C C . SER A 1 345 ? 5.274 19.779 -23.647 1.00 97.00 345 SER A C 1
ATOM 2650 O 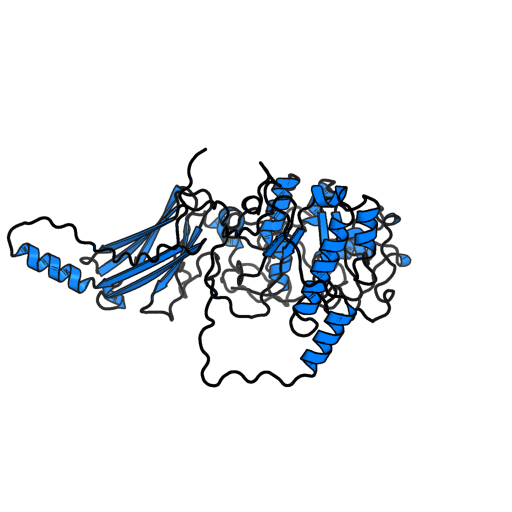O . SER A 1 345 ? 5.692 20.779 -23.074 1.00 97.00 345 SER A O 1
ATOM 2652 N N . GLN A 1 346 ? 3.970 19.507 -23.749 1.00 96.94 346 GLN A N 1
ATOM 2653 C CA . GLN A 1 346 ? 2.934 20.356 -23.166 1.00 96.94 346 GLN A CA 1
ATOM 2654 C C . GLN A 1 346 ? 2.962 20.318 -21.634 1.00 96.94 346 GLN A C 1
ATOM 2656 O O . GLN A 1 346 ? 2.890 21.377 -21.013 1.00 96.94 346 GLN A O 1
ATOM 2661 N N . VAL A 1 347 ? 3.091 19.136 -21.016 1.00 96.62 347 VAL A N 1
ATOM 2662 C CA . VAL A 1 347 ? 3.140 19.038 -19.543 1.00 96.62 347 VAL A CA 1
ATOM 2663 C C . VAL A 1 347 ? 4.448 19.554 -18.959 1.00 96.62 347 VAL A C 1
ATOM 2665 O O . VAL A 1 347 ? 4.416 20.203 -17.917 1.00 96.62 347 VAL A O 1
ATOM 2668 N N . ASP A 1 348 ? 5.573 19.345 -19.643 1.00 96.00 348 ASP A N 1
ATOM 2669 C CA . ASP A 1 348 ? 6.867 19.885 -19.219 1.00 96.00 348 ASP A CA 1
ATOM 2670 C C . ASP A 1 348 ? 6.849 21.422 -19.278 1.00 96.00 348 ASP A C 1
ATOM 2672 O O . ASP A 1 348 ? 7.254 22.086 -18.323 1.00 96.00 348 ASP A O 1
ATOM 2676 N N . ALA A 1 349 ? 6.303 22.001 -20.356 1.00 97.06 349 ALA A N 1
ATOM 2677 C CA . ALA A 1 349 ? 6.147 23.449 -20.483 1.00 97.06 349 ALA A CA 1
ATOM 2678 C C . ALA A 1 349 ? 5.188 24.028 -19.430 1.00 97.06 349 ALA A C 1
ATOM 2680 O O . ALA A 1 349 ? 5.465 25.087 -18.865 1.00 97.06 349 ALA A O 1
ATOM 2681 N N . LEU A 1 350 ? 4.081 23.335 -19.136 1.00 95.88 350 LEU A N 1
ATOM 2682 C CA . LEU A 1 350 ? 3.144 23.740 -18.087 1.00 95.88 350 LEU A CA 1
ATOM 2683 C C . LEU A 1 350 ? 3.810 23.727 -16.706 1.00 95.88 350 LEU A C 1
ATOM 2685 O O . LEU A 1 350 ? 3.676 24.698 -15.964 1.00 95.88 350 LEU A O 1
ATOM 2689 N N . SER A 1 351 ? 4.533 22.654 -16.377 1.00 94.75 351 SER A N 1
ATOM 2690 C CA . SER A 1 351 ? 5.237 22.518 -15.099 1.00 94.75 351 SER A CA 1
ATOM 2691 C C . SER A 1 351 ? 6.284 23.625 -14.930 1.00 94.75 351 SER A C 1
ATOM 2693 O O . SER A 1 351 ? 6.272 24.337 -13.926 1.00 94.75 351 SER A O 1
ATOM 2695 N N . ALA A 1 352 ? 7.100 23.877 -15.961 1.00 94.38 352 ALA A N 1
ATOM 2696 C CA . ALA A 1 352 ? 8.078 24.966 -15.957 1.00 94.38 352 ALA A CA 1
ATOM 2697 C C . ALA A 1 352 ? 7.421 26.348 -15.771 1.00 94.38 352 ALA A C 1
ATOM 2699 O O . ALA A 1 352 ? 7.891 27.163 -14.974 1.00 94.38 352 ALA A O 1
ATOM 2700 N N . ALA A 1 353 ? 6.304 26.611 -16.457 1.00 95.62 353 ALA A N 1
ATOM 2701 C CA . ALA A 1 353 ? 5.567 27.864 -16.311 1.00 95.62 353 ALA A CA 1
ATOM 2702 C C . ALA A 1 353 ? 4.983 28.042 -14.897 1.00 95.62 353 ALA A C 1
ATOM 2704 O O . ALA A 1 353 ? 5.028 29.143 -14.350 1.00 95.62 353 ALA A O 1
ATOM 2705 N N . GLN A 1 354 ? 4.463 26.973 -14.284 1.00 93.38 354 GLN A N 1
ATOM 2706 C CA . GLN A 1 354 ? 3.929 27.007 -12.918 1.00 93.38 354 GLN A CA 1
ATOM 2707 C C . GLN A 1 354 ? 5.023 27.196 -11.864 1.00 93.38 354 GLN A C 1
ATOM 2709 O O . GLN A 1 354 ? 4.814 27.938 -10.908 1.00 93.38 354 GLN A O 1
ATOM 2714 N N . GLN A 1 355 ? 6.194 26.581 -12.043 1.00 91.06 355 GLN A N 1
ATOM 2715 C CA . GLN A 1 355 ? 7.342 26.771 -11.150 1.00 91.06 355 GLN A CA 1
ATOM 2716 C C . GLN A 1 355 ? 7.879 28.208 -11.187 1.00 91.06 355 GLN A C 1
ATOM 2718 O O . GLN A 1 355 ? 8.315 28.729 -10.162 1.00 91.06 355 GLN A O 1
ATOM 2723 N N . ALA A 1 356 ? 7.823 28.861 -12.352 1.00 94.25 356 ALA A N 1
ATOM 2724 C CA . ALA A 1 356 ? 8.208 30.262 -12.509 1.00 94.25 356 ALA A CA 1
ATOM 2725 C C . ALA A 1 356 ? 7.156 31.253 -11.973 1.00 94.25 356 ALA A C 1
ATOM 2727 O O . ALA A 1 356 ? 7.452 32.440 -11.813 1.00 94.25 356 ALA A O 1
ATOM 2728 N N . ALA A 1 357 ? 5.926 30.799 -11.711 1.00 94.62 357 ALA A N 1
ATOM 2729 C CA . ALA A 1 357 ? 4.858 31.656 -11.220 1.00 94.62 357 ALA A CA 1
ATOM 2730 C C . ALA A 1 357 ? 5.063 32.030 -9.735 1.00 94.62 357 ALA A C 1
ATOM 2732 O O . ALA A 1 357 ? 5.638 31.260 -8.960 1.00 94.62 357 ALA A O 1
ATOM 2733 N N . PRO A 1 358 ? 4.564 33.198 -9.289 1.00 94.69 358 PRO A N 1
ATOM 2734 C CA . PRO A 1 358 ? 4.572 33.555 -7.876 1.00 94.69 358 PRO A CA 1
ATOM 2735 C C . PRO A 1 358 ? 3.850 32.511 -7.018 1.00 94.69 358 PRO A C 1
ATOM 2737 O O . PRO A 1 358 ? 2.824 31.956 -7.419 1.00 94.69 358 PRO A O 1
ATOM 2740 N N . LYS A 1 359 ? 4.349 32.290 -5.796 1.00 90.25 359 LYS A N 1
ATOM 2741 C CA . LYS A 1 359 ? 3.680 31.416 -4.824 1.00 90.25 359 LYS A CA 1
ATOM 2742 C C . LYS A 1 359 ? 2.260 31.918 -4.555 1.00 90.25 359 LYS A C 1
ATOM 2744 O O . LYS A 1 359 ? 2.047 33.112 -4.354 1.00 90.25 359 LYS A O 1
ATOM 2749 N N . ILE A 1 360 ? 1.304 30.993 -4.504 1.00 88.75 360 ILE A N 1
ATOM 2750 C CA . ILE A 1 360 ? -0.085 31.303 -4.158 1.00 88.75 360 ILE A CA 1
ATOM 2751 C C . ILE A 1 360 ? -0.129 31.776 -2.703 1.00 88.75 360 ILE A C 1
ATOM 2753 O O . ILE A 1 360 ? 0.264 31.038 -1.799 1.00 88.75 360 ILE A O 1
ATOM 2757 N N . THR A 1 361 ? -0.623 32.992 -2.471 1.00 91.19 361 THR A N 1
ATOM 2758 C CA . THR A 1 361 ? -0.862 33.509 -1.120 1.00 91.19 361 THR A CA 1
ATOM 2759 C C . THR A 1 361 ? -2.067 32.789 -0.511 1.00 91.19 361 THR A C 1
ATOM 2761 O O . THR A 1 361 ? -3.162 32.880 -1.075 1.00 91.19 361 THR A O 1
ATOM 2764 N N . PRO A 1 362 ? -1.915 32.087 0.629 1.00 89.38 362 PRO A N 1
ATOM 2765 C CA . PRO A 1 362 ? -3.052 31.489 1.315 1.00 89.38 362 PRO A CA 1
ATOM 2766 C C . PRO A 1 362 ? -4.089 32.559 1.697 1.00 89.38 362 PRO A C 1
ATOM 2768 O O . PRO A 1 362 ? -3.707 33.664 2.092 1.00 89.38 362 PRO A O 1
ATOM 2771 N N . PRO A 1 363 ? -5.397 32.267 1.600 1.00 89.31 363 PRO A N 1
ATOM 2772 C CA . PRO A 1 363 ? -6.430 33.222 1.982 1.00 89.31 363 PRO A CA 1
ATOM 2773 C C . PRO A 1 363 ? -6.338 33.555 3.478 1.00 89.31 363 PRO A C 1
ATOM 2775 O O . PRO A 1 363 ? -6.175 32.663 4.307 1.00 89.31 363 PRO A O 1
ATOM 2778 N N . ALA A 1 364 ? -6.504 34.835 3.830 1.00 93.12 364 ALA A N 1
ATOM 2779 C CA . ALA A 1 364 ? -6.462 35.298 5.224 1.00 93.12 364 ALA A CA 1
ATOM 2780 C C . ALA A 1 364 ? -7.555 34.661 6.104 1.00 93.12 364 ALA A C 1
ATOM 2782 O O . ALA A 1 364 ? -7.363 34.471 7.302 1.00 93.12 364 ALA A O 1
ATOM 2783 N N . ALA A 1 365 ? -8.692 34.316 5.496 1.00 92.88 365 ALA A N 1
ATOM 2784 C CA . ALA A 1 365 ? -9.785 33.581 6.117 1.00 92.88 365 ALA A CA 1
ATOM 2785 C C . ALA A 1 365 ? -10.041 32.296 5.309 1.00 92.88 365 ALA A C 1
ATOM 2787 O O . ALA A 1 365 ? -10.812 32.325 4.346 1.00 92.88 365 ALA A O 1
ATOM 2788 N N . PRO A 1 366 ? -9.369 31.178 5.635 1.00 87.88 366 PRO A N 1
ATOM 2789 C CA . PRO A 1 366 ? -9.584 29.924 4.931 1.00 87.88 366 PRO A CA 1
ATOM 2790 C C . PRO A 1 366 ? -10.997 29.398 5.203 1.00 87.88 366 PRO A C 1
ATOM 2792 O O . PRO A 1 366 ? -11.452 29.347 6.345 1.00 87.88 366 PRO A O 1
ATOM 2795 N N . SER A 1 367 ? -11.691 28.983 4.147 1.00 89.25 367 SER A N 1
ATOM 2796 C CA . SER A 1 367 ? -12.933 28.219 4.242 1.00 89.25 367 SER A CA 1
ATOM 2797 C C . SER A 1 367 ? -12.648 26.735 4.022 1.00 89.25 367 SER A C 1
ATOM 2799 O O . SER A 1 367 ? -11.683 26.359 3.355 1.00 89.25 367 SER A O 1
ATOM 2801 N N . LEU A 1 368 ? -13.487 25.870 4.597 1.00 85.56 368 LEU A N 1
ATOM 2802 C CA . LEU A 1 368 ? -13.405 24.442 4.303 1.00 85.56 368 LEU A CA 1
ATOM 2803 C C . LEU A 1 368 ? -13.773 24.201 2.830 1.00 85.56 368 LEU A C 1
ATOM 2805 O O . LEU A 1 368 ? -14.727 24.815 2.341 1.00 85.56 368 LEU A O 1
ATOM 2809 N N . PRO A 1 369 ? -13.064 23.300 2.126 1.00 82.12 369 PRO A N 1
ATOM 2810 C CA . PRO A 1 369 ? -13.424 22.947 0.763 1.00 82.12 369 PRO A CA 1
ATOM 2811 C C . PRO A 1 369 ? -14.847 22.380 0.733 1.00 82.12 369 PRO A C 1
ATOM 2813 O O . PRO A 1 369 ? -15.198 21.489 1.509 1.00 82.12 369 PRO A O 1
ATOM 2816 N N . ALA A 1 370 ? -15.674 22.896 -0.175 1.00 86.44 370 ALA A N 1
ATOM 2817 C CA . ALA A 1 370 ? -16.996 22.343 -0.422 1.00 86.44 370 ALA A CA 1
ATOM 2818 C C . ALA A 1 370 ? -16.857 21.085 -1.286 1.00 86.44 370 ALA A C 1
ATOM 2820 O O . ALA A 1 370 ? -16.362 21.142 -2.413 1.00 86.44 370 ALA A O 1
ATOM 2821 N N . GLN A 1 371 ? -17.294 19.939 -0.767 1.00 82.50 371 GLN A N 1
ATOM 2822 C CA . GLN A 1 371 ? -17.331 18.711 -1.552 1.00 82.50 371 GLN A CA 1
ATOM 2823 C C . GLN A 1 371 ? -18.424 18.821 -2.621 1.00 82.50 371 GLN A C 1
ATOM 2825 O O . GLN A 1 371 ? -19.584 19.087 -2.306 1.00 82.50 371 GLN A O 1
ATOM 2830 N N . ALA A 1 372 ? -18.061 18.592 -3.885 1.00 85.69 372 ALA A N 1
ATOM 2831 C CA . ALA A 1 372 ? -19.031 18.538 -4.971 1.00 85.69 372 ALA A CA 1
ATOM 2832 C C . ALA A 1 372 ? -20.075 17.438 -4.706 1.00 85.69 372 ALA A C 1
ATOM 2834 O O . ALA A 1 372 ? -19.726 16.301 -4.376 1.00 85.69 372 ALA A O 1
ATOM 2835 N N . ILE A 1 373 ? -21.355 17.779 -4.861 1.00 86.75 373 ILE A N 1
ATOM 2836 C CA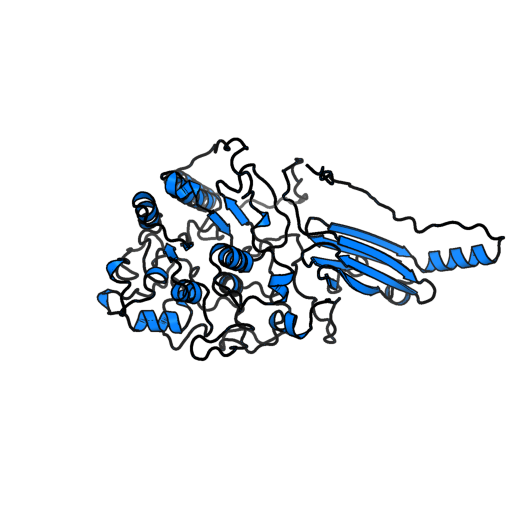 . ILE A 1 373 ? -22.458 16.828 -4.708 1.00 86.75 373 ILE A CA 1
ATOM 2837 C C . ILE A 1 373 ? -22.478 15.901 -5.926 1.00 86.75 373 ILE A C 1
ATOM 2839 O O . ILE A 1 373 ? -22.368 16.347 -7.066 1.00 86.75 373 ILE A O 1
ATOM 2843 N N . GLY A 1 374 ? -22.648 14.605 -5.690 1.00 82.81 374 GLY A N 1
ATOM 2844 C CA . GLY A 1 374 ? -22.788 13.617 -6.748 1.00 82.81 374 GLY A CA 1
ATOM 2845 C C . GLY A 1 374 ? -22.952 12.214 -6.187 1.00 82.81 374 GLY A C 1
ATOM 2846 O O . GLY A 1 374 ? -22.725 11.968 -5.002 1.00 82.81 374 GLY A O 1
ATOM 2847 N N . VAL A 1 375 ? -23.342 11.287 -7.055 1.00 83.56 375 VAL A N 1
ATOM 2848 C CA . VAL A 1 375 ? -23.414 9.861 -6.735 1.00 83.56 375 VAL A CA 1
ATOM 2849 C C . VAL A 1 375 ? -22.411 9.139 -7.619 1.00 83.56 375 VAL A C 1
ATOM 2851 O O . VAL A 1 375 ? -22.350 9.385 -8.822 1.00 83.56 375 VAL A O 1
ATOM 2854 N N . ARG A 1 376 ? -21.622 8.246 -7.023 1.00 84.06 376 ARG A N 1
ATOM 2855 C CA . ARG A 1 376 ? -20.813 7.275 -7.761 1.00 84.06 376 ARG A CA 1
ATOM 2856 C C . ARG A 1 376 ? -21.293 5.868 -7.416 1.00 84.06 376 ARG A C 1
ATOM 2858 O O . ARG A 1 376 ? -21.615 5.630 -6.249 1.00 84.06 376 ARG A O 1
ATOM 2865 N N . PRO A 1 377 ? -21.339 4.940 -8.384 1.00 90.12 377 PRO A N 1
ATOM 2866 C CA . PRO A 1 377 ? -21.583 3.534 -8.091 1.00 90.12 377 PRO A CA 1
ATOM 2867 C C . PRO A 1 377 ? -20.571 3.018 -7.059 1.00 90.12 377 PRO A C 1
ATOM 2869 O O . PRO A 1 377 ? -19.378 3.309 -7.160 1.00 90.12 377 PRO A O 1
ATOM 2872 N N . SER A 1 378 ? -21.035 2.260 -6.064 1.00 92.50 378 SER A N 1
ATOM 2873 C CA . SER A 1 378 ? -20.184 1.691 -5.011 1.00 92.50 378 SER A CA 1
ATOM 2874 C C . SER A 1 378 ? -20.153 0.170 -5.103 1.00 92.50 378 SER A C 1
ATOM 2876 O O . SER A 1 378 ? -21.188 -0.462 -5.323 1.00 92.50 378 SER A O 1
ATOM 2878 N N . ARG A 1 379 ? -18.967 -0.429 -4.970 1.00 93.56 379 ARG A N 1
ATOM 2879 C CA . ARG A 1 379 ? -18.795 -1.887 -4.960 1.00 93.56 379 ARG A CA 1
ATOM 2880 C C . ARG A 1 379 ? -19.456 -2.494 -3.725 1.00 93.56 379 ARG A C 1
ATOM 2882 O O . ARG A 1 379 ? -19.533 -1.869 -2.673 1.00 93.56 379 ARG A O 1
ATOM 2889 N N . ALA A 1 380 ? -19.903 -3.743 -3.846 1.00 93.31 380 ALA A N 1
ATOM 2890 C CA . ALA A 1 380 ? -20.350 -4.506 -2.689 1.00 93.31 380 ALA A CA 1
ATOM 2891 C C . ALA A 1 380 ? -19.178 -4.695 -1.715 1.00 93.31 380 ALA A C 1
ATOM 2893 O O . ALA A 1 380 ? -18.093 -5.117 -2.117 1.00 93.31 380 ALA A O 1
ATOM 2894 N N . LEU A 1 381 ? -19.404 -4.388 -0.440 1.00 95.75 381 LEU A N 1
ATOM 2895 C CA . LEU A 1 381 ? -18.372 -4.420 0.594 1.00 95.75 381 LEU A CA 1
ATOM 2896 C C . LEU A 1 381 ? -18.605 -5.578 1.570 1.00 95.75 381 LEU A C 1
ATOM 2898 O O . LEU A 1 381 ? -19.740 -6.022 1.741 1.00 95.75 381 LEU A O 1
ATOM 2902 N N . PRO A 1 382 ? -17.555 -6.073 2.245 1.00 96.81 382 PRO A N 1
ATOM 2903 C CA . PRO A 1 382 ? -17.664 -7.211 3.155 1.00 96.81 382 PRO A CA 1
ATOM 2904 C C . PRO A 1 382 ? -18.149 -6.825 4.563 1.00 96.81 382 PRO A C 1
ATOM 2906 O O . PRO A 1 382 ? -17.994 -7.616 5.487 1.00 96.81 382 PRO A O 1
ATOM 2909 N N . TYR A 1 383 ? -18.685 -5.621 4.763 1.00 96.69 383 TYR A N 1
ATOM 2910 C CA . TYR A 1 383 ? -18.951 -5.071 6.091 1.00 96.69 383 TYR A CA 1
ATOM 2911 C C . TYR A 1 383 ? -20.428 -5.146 6.478 1.00 96.69 383 TYR A C 1
ATOM 2913 O O . TYR A 1 383 ? -21.291 -4.677 5.742 1.00 96.69 383 TYR A O 1
ATOM 2921 N N . GLU A 1 384 ? -20.688 -5.633 7.689 1.00 97.50 384 GLU A N 1
ATOM 2922 C CA . GLU A 1 384 ? -21.964 -5.489 8.392 1.00 97.50 384 GLU A CA 1
ATOM 2923 C C . GLU A 1 384 ? -21.635 -5.132 9.847 1.00 97.50 384 GLU A C 1
ATOM 2925 O O . GLU A 1 384 ? -21.252 -5.979 10.655 1.00 97.50 384 GLU A O 1
ATOM 2930 N N . LEU A 1 385 ? -21.627 -3.826 10.131 1.00 97.94 385 LEU A N 1
ATOM 2931 C CA . LEU A 1 385 ? -21.036 -3.256 11.342 1.00 97.94 385 LEU A CA 1
ATOM 2932 C C . LEU A 1 385 ? -22.103 -2.680 12.263 1.00 97.94 385 LEU A C 1
ATOM 2934 O O . LEU A 1 385 ? -22.998 -1.951 11.826 1.00 97.94 385 LEU A O 1
ATOM 2938 N N . HIS A 1 386 ? -21.943 -2.922 13.561 1.00 98.25 386 HIS A N 1
ATOM 2939 C CA . HIS A 1 386 ? -22.829 -2.398 14.589 1.00 98.25 386 HIS A CA 1
ATOM 2940 C C . HIS A 1 386 ? -22.029 -1.784 15.735 1.00 98.25 386 HIS A C 1
ATOM 2942 O O . HIS A 1 386 ? -21.033 -2.340 16.195 1.00 98.25 386 HIS A O 1
ATOM 2948 N N . ALA A 1 387 ? -22.523 -0.651 16.229 1.00 98.31 387 ALA A N 1
ATOM 2949 C CA . ALA A 1 387 ? -22.080 -0.045 17.473 1.00 98.31 387 ALA A CA 1
ATOM 2950 C C . ALA A 1 387 ? -23.314 0.358 18.286 1.00 98.31 387 ALA A C 1
ATOM 2952 O O . ALA A 1 387 ? -24.261 0.929 17.736 1.00 98.31 387 ALA A O 1
ATOM 2953 N N . SER A 1 388 ? -23.307 0.067 19.583 1.00 98.06 388 SER A N 1
ATOM 2954 C CA . SER A 1 388 ? -24.380 0.419 20.523 1.00 98.06 388 SER A CA 1
ATOM 2955 C C . SER A 1 388 ? -23.799 0.852 21.864 1.00 98.06 388 SER A C 1
ATOM 2957 O O . SER A 1 388 ? -22.717 0.396 22.222 1.00 98.06 388 SER A O 1
ATOM 2959 N N . ALA A 1 389 ? -24.532 1.666 22.621 1.00 97.56 389 ALA A N 1
ATOM 2960 C CA . ALA A 1 389 ? -24.123 2.124 23.946 1.00 97.56 389 ALA A CA 1
ATOM 2961 C C . ALA A 1 389 ? -25.062 1.606 25.042 1.00 97.56 389 ALA A C 1
ATOM 2963 O O . ALA A 1 389 ? -26.283 1.599 24.869 1.00 97.56 389 ALA A O 1
ATOM 2964 N N . GLN A 1 390 ? -24.492 1.246 26.188 1.00 97.31 390 GLN A N 1
ATOM 2965 C CA . GLN A 1 390 ? -25.198 0.984 27.435 1.00 97.31 390 GLN A CA 1
ATOM 2966 C C . GLN A 1 390 ? -24.772 2.021 28.476 1.00 97.31 390 GLN A C 1
ATOM 2968 O O . GLN A 1 390 ? -23.596 2.155 28.794 1.00 97.31 390 GLN A O 1
ATOM 2973 N N . ALA A 1 391 ? -25.746 2.755 29.010 1.00 96.44 391 ALA A N 1
ATOM 2974 C CA . ALA A 1 391 ? -25.529 3.758 30.044 1.00 96.44 391 ALA A CA 1
ATOM 2975 C C . ALA A 1 391 ? -25.862 3.176 31.426 1.00 96.44 391 ALA A C 1
ATOM 2977 O O . ALA A 1 391 ? -27.038 2.985 31.756 1.00 96.44 391 ALA A O 1
ATOM 2978 N N . ASP A 1 392 ? -24.842 2.918 32.244 1.00 94.62 392 ASP A N 1
ATOM 2979 C CA . ASP A 1 392 ? -24.993 2.492 33.633 1.00 94.62 392 ASP A CA 1
ATOM 2980 C C . ASP A 1 392 ? -24.834 3.686 34.577 1.00 94.62 392 ASP A C 1
ATOM 2982 O O . ASP A 1 392 ? -23.762 4.008 35.089 1.00 94.62 392 ASP A O 1
ATOM 2986 N N . ALA A 1 393 ? -25.955 4.354 34.838 1.00 92.75 393 ALA A N 1
ATOM 2987 C CA . ALA A 1 393 ? -25.988 5.490 35.748 1.00 92.75 393 ALA A CA 1
ATOM 2988 C C . ALA A 1 393 ? -25.710 5.113 37.219 1.00 92.75 393 ALA A C 1
ATOM 2990 O O . ALA A 1 393 ? -25.415 6.005 38.016 1.00 92.75 393 ALA A O 1
ATOM 2991 N N . GLY A 1 394 ? -25.832 3.834 37.597 1.00 91.31 394 GLY A N 1
ATOM 2992 C CA . GLY A 1 394 ? -25.537 3.363 38.952 1.00 91.31 394 GLY A CA 1
ATOM 2993 C C . GLY A 1 394 ? -24.037 3.372 39.214 1.00 91.31 394 GLY A C 1
ATOM 2994 O O . GLY A 1 394 ? -23.588 4.023 40.156 1.00 91.31 394 GLY A O 1
ATOM 2995 N N . ASN A 1 395 ? -23.286 2.737 38.315 1.00 94.12 395 ASN A N 1
ATOM 2996 C CA . ASN A 1 395 ? -21.826 2.656 38.384 1.00 94.12 395 ASN A CA 1
ATOM 2997 C C . ASN A 1 395 ? -21.118 3.872 37.765 1.00 94.12 395 ASN A C 1
ATOM 2999 O O . ASN A 1 395 ? -19.922 4.057 37.954 1.00 94.12 395 ASN A O 1
ATOM 3003 N N . GLY A 1 396 ? -21.849 4.734 37.050 1.00 96.25 396 GLY A N 1
ATOM 3004 C CA . GLY A 1 396 ? -21.274 5.915 36.408 1.00 96.25 396 GLY A CA 1
ATOM 3005 C C . GLY A 1 396 ? -20.468 5.597 35.146 1.00 96.25 396 GLY A C 1
ATOM 3006 O O . GLY A 1 396 ? -19.603 6.391 34.778 1.00 96.25 396 GLY A O 1
ATOM 3007 N N . ILE A 1 397 ? -20.760 4.464 34.502 1.00 97.81 397 ILE A N 1
ATOM 3008 C CA . ILE A 1 397 ? -20.043 3.941 33.336 1.00 97.81 397 ILE A CA 1
ATOM 3009 C C . ILE A 1 397 ? -20.926 4.022 32.086 1.00 97.81 397 ILE A C 1
ATOM 3011 O O . ILE A 1 397 ? -22.134 3.772 32.135 1.00 97.81 397 ILE A O 1
ATOM 3015 N N . VAL A 1 398 ? -20.318 4.348 30.947 1.00 98.25 398 VAL A N 1
ATOM 3016 C CA . VAL A 1 398 ? -20.895 4.127 29.616 1.00 98.25 398 VAL A CA 1
ATOM 3017 C C . VAL A 1 398 ? -20.088 3.043 28.919 1.00 98.25 398 VAL A C 1
ATOM 3019 O O . VAL A 1 398 ? -18.888 3.203 28.726 1.00 98.25 398 VAL A O 1
ATOM 3022 N N . THR A 1 399 ? -20.751 1.970 28.504 1.00 98.56 399 THR A N 1
ATOM 3023 C CA . THR A 1 399 ? -20.133 0.872 27.754 1.00 98.56 399 THR A CA 1
ATOM 3024 C C . THR A 1 399 ? -20.524 0.976 26.288 1.00 98.56 399 THR A C 1
ATOM 3026 O O . THR A 1 399 ? -21.715 0.972 25.967 1.00 98.56 399 THR A O 1
ATOM 3029 N N . LEU A 1 400 ? -19.553 1.036 25.376 1.00 98.75 400 LEU A N 1
ATOM 3030 C CA . LEU A 1 400 ? -19.810 0.842 23.947 1.00 98.75 400 LEU A CA 1
ATOM 3031 C C . LEU A 1 400 ? -19.542 -0.611 23.571 1.00 98.75 400 LEU A C 1
ATOM 3033 O O . LEU A 1 400 ? -18.492 -1.154 23.902 1.00 98.75 400 LEU A O 1
ATOM 3037 N N . LYS A 1 401 ? -20.473 -1.225 22.842 1.00 98.69 401 LYS A N 1
ATOM 3038 C CA . LYS A 1 401 ? -20.325 -2.553 22.240 1.00 98.69 401 LYS A CA 1
ATOM 3039 C C . LYS A 1 401 ? -20.171 -2.413 20.732 1.00 98.69 401 LYS A C 1
ATOM 3041 O O . LYS A 1 401 ? -20.984 -1.739 20.098 1.00 98.69 401 LYS A O 1
ATOM 3046 N N . PHE A 1 402 ? -19.184 -3.107 20.180 1.00 98.75 402 PHE A N 1
ATOM 3047 C CA . PHE A 1 402 ? -18.899 -3.199 18.752 1.00 98.75 402 PHE A CA 1
ATOM 3048 C C . PHE A 1 402 ? -19.098 -4.643 18.305 1.00 98.75 402 PHE A C 1
ATOM 3050 O O . PHE A 1 402 ? -18.595 -5.561 18.954 1.00 98.75 402 PHE A O 1
ATOM 3057 N N . SER A 1 403 ? -19.825 -4.861 17.214 1.00 98.38 403 SER A N 1
ATOM 3058 C CA . SER A 1 403 ? -19.983 -6.190 16.620 1.00 98.38 403 SER A CA 1
ATOM 3059 C C . SER A 1 403 ? -19.923 -6.134 15.105 1.00 98.38 403 SER A C 1
ATOM 3061 O O . SER A 1 403 ? -20.322 -5.142 14.490 1.00 98.38 403 SER A O 1
ATOM 3063 N N . ASN A 1 404 ? -19.435 -7.219 14.517 1.00 98.31 404 ASN A N 1
ATOM 3064 C CA . ASN A 1 404 ? -19.249 -7.352 13.083 1.00 98.31 404 ASN A CA 1
ATOM 3065 C C . ASN A 1 404 ? -19.838 -8.686 12.621 1.00 98.31 404 ASN A C 1
ATOM 3067 O O . ASN A 1 404 ? -19.277 -9.739 12.907 1.00 98.31 404 ASN A O 1
ATOM 3071 N N . THR A 1 405 ? -20.967 -8.650 11.925 1.00 98.12 405 THR A N 1
ATOM 3072 C CA . THR A 1 405 ? -21.604 -9.829 11.307 1.00 98.12 405 THR A CA 1
ATOM 3073 C C . THR A 1 405 ? -21.202 -9.995 9.840 1.00 98.12 405 THR A C 1
ATOM 3075 O O . THR A 1 405 ? -21.632 -10.940 9.184 1.00 98.12 405 THR A O 1
ATOM 3078 N N . GLY A 1 406 ? -20.341 -9.104 9.337 1.00 97.56 406 GLY A N 1
ATOM 3079 C CA . GLY A 1 406 ? -19.807 -9.142 7.985 1.00 97.56 406 GLY A CA 1
ATOM 3080 C C . GLY A 1 406 ? -18.749 -10.227 7.785 1.00 97.56 406 GLY A C 1
ATOM 3081 O O . GLY A 1 406 ? -18.610 -11.165 8.563 1.00 97.56 406 GLY A O 1
ATOM 3082 N N . ARG A 1 407 ? -17.980 -10.089 6.703 1.00 97.69 407 ARG A N 1
ATOM 3083 C CA . ARG A 1 407 ? -17.009 -11.079 6.209 1.00 97.69 407 ARG A CA 1
ATOM 3084 C C . ARG A 1 407 ? -15.549 -10.619 6.255 1.00 97.69 407 ARG A C 1
ATOM 3086 O O . ARG A 1 407 ? -14.673 -11.427 5.978 1.00 97.69 407 ARG A O 1
ATOM 3093 N N . ALA A 1 408 ? -15.277 -9.360 6.595 1.00 97.69 408 ALA A N 1
ATOM 3094 C CA . ALA A 1 408 ? -13.922 -8.845 6.823 1.00 97.69 408 ALA A CA 1
ATOM 3095 C C . ALA A 1 408 ? -13.836 -8.181 8.196 1.00 97.69 408 ALA A C 1
ATOM 3097 O O . ALA A 1 408 ? -14.843 -7.646 8.666 1.00 97.69 408 ALA A O 1
ATOM 3098 N N . ALA A 1 409 ? -12.661 -8.195 8.832 1.00 98.31 409 ALA A N 1
ATOM 3099 C CA . ALA A 1 409 ? -12.483 -7.488 10.094 1.00 98.31 409 ALA A CA 1
ATOM 3100 C C . ALA A 1 409 ? -12.612 -5.972 9.887 1.00 98.31 409 ALA A C 1
ATOM 3102 O O . ALA A 1 409 ? -12.371 -5.446 8.798 1.00 98.31 409 ALA A O 1
ATOM 3103 N N . ALA A 1 410 ? -13.000 -5.264 10.942 1.00 97.88 410 ALA A N 1
ATOM 3104 C CA . ALA A 1 410 ? -13.134 -3.814 10.917 1.00 97.88 410 ALA A CA 1
ATOM 3105 C C . ALA A 1 410 ? -12.449 -3.185 12.127 1.00 97.88 410 ALA A C 1
ATOM 3107 O O . ALA A 1 410 ? -12.460 -3.743 13.225 1.00 97.88 410 ALA A O 1
ATOM 3108 N N . VAL A 1 411 ? -11.886 -1.998 11.912 1.00 98.25 411 VAL A N 1
ATOM 3109 C CA . VAL A 1 411 ? -11.361 -1.142 12.974 1.00 98.25 411 VAL A CA 1
ATOM 3110 C C . VAL A 1 411 ? -12.393 -0.057 13.251 1.00 98.25 411 VAL A C 1
ATOM 3112 O O . VAL A 1 411 ? -12.731 0.713 12.352 1.00 98.25 411 VAL A O 1
ATOM 3115 N N . PHE A 1 412 ? -12.895 -0.005 14.483 1.00 98.56 412 PHE A N 1
ATOM 3116 C CA . PHE A 1 412 ? -13.697 1.108 14.976 1.00 98.56 412 PHE A CA 1
ATOM 3117 C C . PHE A 1 412 ? -12.800 2.077 15.744 1.00 98.56 412 PHE A C 1
ATOM 3119 O O . PHE A 1 412 ? -12.101 1.665 16.672 1.00 98.56 412 PHE A O 1
ATOM 3126 N N . HIS A 1 413 ? -12.841 3.359 15.400 1.00 98.06 413 HIS A N 1
ATOM 3127 C CA . HIS A 1 413 ? -12.152 4.424 16.129 1.00 98.06 413 HIS A CA 1
ATOM 3128 C C . HIS A 1 413 ? -13.138 5.144 17.024 1.00 98.06 413 HIS A C 1
ATOM 3130 O O . HIS A 1 413 ? -14.194 5.553 16.552 1.00 98.06 413 HIS A O 1
ATOM 3136 N N . VAL A 1 414 ? -12.783 5.341 18.289 1.00 98.44 414 VAL A N 1
ATOM 3137 C CA . VAL A 1 414 ? -13.588 6.110 19.233 1.00 98.44 414 VAL A CA 1
ATOM 3138 C C . VAL A 1 414 ? -12.827 7.346 19.672 1.00 98.44 414 VAL A C 1
ATOM 3140 O O . VAL A 1 414 ? -11.799 7.249 20.344 1.00 98.44 414 VAL A O 1
ATOM 3143 N N . TYR A 1 415 ? -13.363 8.501 19.300 1.00 98.12 415 TYR A N 1
ATOM 3144 C CA . TYR A 1 415 ? -12.924 9.805 19.771 1.00 98.12 415 TYR A CA 1
ATOM 3145 C C . TYR A 1 415 ? -13.851 10.258 20.890 1.00 98.12 415 TYR A C 1
ATOM 3147 O O . TYR A 1 415 ? -15.069 10.300 20.711 1.00 98.12 415 TYR A O 1
ATOM 3155 N N . ASP A 1 416 ? -13.271 10.613 22.029 1.00 97.69 416 ASP A N 1
ATOM 3156 C CA . ASP A 1 416 ? -13.996 11.290 23.093 1.00 97.69 416 ASP A CA 1
ATOM 3157 C C . ASP A 1 416 ? -13.957 12.797 22.827 1.00 97.69 416 ASP A C 1
ATOM 3159 O O . ASP A 1 416 ? -12.909 13.432 22.909 1.00 97.69 416 ASP A O 1
ATOM 3163 N N . LYS A 1 417 ? -15.096 13.373 22.447 1.00 97.56 417 LYS A N 1
ATOM 3164 C CA . LYS A 1 417 ? -15.214 14.799 22.116 1.00 97.56 417 LYS A CA 1
ATOM 3165 C C . LYS A 1 417 ? -14.981 15.711 23.311 1.00 97.56 417 LYS A C 1
ATOM 3167 O O . LYS A 1 417 ? -14.711 16.891 23.094 1.00 97.56 417 LYS A O 1
ATOM 3172 N N . LEU A 1 418 ? -15.125 15.194 24.530 1.00 98.00 418 LEU A N 1
ATOM 3173 C CA . LEU A 1 418 ? -14.846 15.948 25.749 1.00 98.00 418 LEU A CA 1
ATOM 3174 C C . LEU A 1 418 ? -13.347 15.939 26.085 1.00 98.00 418 LEU A C 1
ATOM 3176 O O . LEU A 1 418 ? -12.888 16.843 26.772 1.00 98.00 418 LEU A O 1
ATOM 3180 N N . HIS A 1 419 ? -12.587 14.989 25.525 1.00 96.62 419 HIS A N 1
ATOM 3181 C CA . HIS A 1 419 ? -11.158 14.783 25.782 1.00 96.62 419 HIS A CA 1
ATOM 3182 C C . HIS A 1 419 ? -10.390 14.464 24.490 1.00 96.62 419 HIS A C 1
ATOM 3184 O O . HIS A 1 419 ? -9.856 13.365 24.312 1.00 96.62 419 HIS A O 1
ATOM 3190 N N . LEU A 1 420 ? -10.352 15.418 23.551 1.00 95.19 420 LEU A N 1
ATOM 3191 C CA . LEU A 1 420 ? -9.660 15.254 22.259 1.00 95.19 420 LEU A CA 1
ATOM 3192 C C . LEU A 1 420 ? -8.126 15.185 22.380 1.00 95.19 420 LEU A C 1
ATOM 3194 O O . LEU A 1 420 ? -7.447 14.869 21.405 1.00 95.19 420 LEU A O 1
ATOM 3198 N N . ASP A 1 421 ? -7.588 15.477 23.560 1.00 94.69 421 ASP A N 1
ATOM 3199 C CA . ASP A 1 421 ? -6.190 15.297 23.943 1.00 94.69 421 ASP A CA 1
ATOM 3200 C C . ASP A 1 421 ? -5.833 13.827 24.233 1.00 94.69 421 ASP A C 1
ATOM 3202 O O . ASP A 1 421 ? -4.665 13.441 24.136 1.00 94.69 421 ASP A O 1
ATOM 3206 N N . ARG A 1 422 ? -6.823 12.978 24.545 1.00 93.50 422 ARG A N 1
ATOM 3207 C CA . ARG A 1 422 ? -6.603 11.548 24.801 1.00 93.50 422 ARG A CA 1
ATOM 3208 C C . ARG A 1 422 ? -6.379 10.783 23.501 1.00 93.50 422 ARG A C 1
ATOM 3210 O O . ARG A 1 422 ? -6.979 11.063 22.463 1.00 93.50 422 ARG A O 1
ATOM 3217 N N . VAL A 1 423 ? -5.563 9.730 23.581 1.00 93.94 423 VAL A N 1
ATOM 3218 C CA . VAL A 1 423 ? -5.359 8.798 22.465 1.00 93.94 423 VAL A CA 1
ATOM 3219 C C . VAL A 1 423 ? -6.711 8.187 22.060 1.00 93.94 423 VAL A C 1
ATOM 3221 O O . VAL A 1 423 ? -7.356 7.548 22.897 1.00 93.94 423 VAL A O 1
ATOM 3224 N N . PRO A 1 424 ? -7.146 8.329 20.791 1.00 95.19 424 PRO A N 1
ATOM 3225 C CA . PRO A 1 424 ? -8.384 7.717 20.329 1.00 95.19 424 PRO A CA 1
ATOM 3226 C C . PRO A 1 424 ? -8.319 6.201 20.484 1.00 95.19 424 PRO A C 1
ATOM 3228 O O . PRO A 1 424 ? -7.333 5.566 20.088 1.00 95.19 424 PRO A O 1
ATOM 3231 N N . ARG A 1 425 ? -9.375 5.607 21.041 1.00 97.75 425 ARG A N 1
ATOM 3232 C CA . ARG A 1 425 ? -9.413 4.158 21.252 1.00 97.75 425 ARG A CA 1
ATOM 3233 C C . ARG A 1 425 ? -9.708 3.453 19.936 1.00 97.75 425 ARG A C 1
ATOM 3235 O O . ARG A 1 425 ? -10.584 3.895 19.193 1.00 97.75 425 ARG A O 1
ATOM 3242 N N . ARG A 1 426 ? -9.014 2.351 19.646 1.00 98.06 426 ARG A N 1
ATOM 3243 C CA . ARG A 1 426 ? -9.296 1.518 18.465 1.00 98.06 426 ARG A CA 1
ATOM 3244 C C . ARG A 1 426 ? -9.767 0.139 18.873 1.00 98.06 426 ARG A C 1
ATOM 3246 O O . ARG A 1 426 ? -9.227 -0.468 19.792 1.00 98.06 426 ARG A O 1
ATOM 3253 N N . TYR A 1 427 ? -10.747 -0.357 18.143 1.00 98.62 427 TYR A N 1
ATOM 3254 C CA . TYR A 1 427 ? -11.396 -1.624 18.410 1.00 98.62 427 TYR A CA 1
ATOM 3255 C C . TYR A 1 427 ? -11.415 -2.470 17.144 1.00 98.62 427 TYR A C 1
ATOM 3257 O O . TYR A 1 427 ? -12.135 -2.152 16.199 1.00 98.62 427 TYR A O 1
ATOM 3265 N N . VAL A 1 428 ? -10.604 -3.526 17.111 1.00 98.62 428 VAL A N 1
ATOM 3266 C CA . VAL A 1 428 ? -10.481 -4.421 15.951 1.00 98.62 428 VAL A CA 1
ATOM 3267 C C . VAL A 1 428 ? -11.396 -5.626 16.148 1.00 98.62 428 VAL A C 1
ATOM 3269 O O . VAL A 1 428 ? -11.170 -6.437 17.046 1.00 98.62 428 VAL A O 1
ATOM 3272 N N . VAL A 1 429 ? -12.426 -5.747 15.313 1.00 98.69 429 VAL A N 1
ATOM 3273 C CA . VAL A 1 429 ? -13.457 -6.787 15.432 1.00 98.69 429 VAL A CA 1
ATOM 3274 C C . VAL A 1 429 ? -13.442 -7.676 14.191 1.00 98.69 429 VAL A C 1
ATOM 3276 O O . VAL A 1 429 ? -13.797 -7.231 13.095 1.00 98.69 429 VAL A O 1
ATOM 3279 N N . GLU A 1 430 ? -13.063 -8.941 14.355 1.00 98.56 430 GLU A N 1
ATOM 3280 C CA . GLU A 1 430 ? -13.166 -9.952 13.296 1.00 98.56 430 GLU A CA 1
ATOM 3281 C C . GLU A 1 430 ? -14.628 -10.316 12.965 1.00 98.56 430 GLU A C 1
ATOM 3283 O O . GLU A 1 430 ? -15.527 -10.091 13.783 1.00 98.56 430 GLU A O 1
ATOM 3288 N N . PRO A 1 431 ? -14.873 -10.918 11.786 1.00 98.44 431 PRO A N 1
ATOM 3289 C CA . PRO A 1 431 ? -16.169 -11.482 11.412 1.00 98.44 431 PRO A CA 1
ATOM 3290 C C . PRO A 1 431 ? -16.783 -12.383 12.487 1.00 98.44 431 PRO A C 1
ATOM 3292 O O . PRO A 1 431 ? -16.109 -13.234 13.067 1.00 98.44 431 PRO A O 1
ATOM 3295 N N . GLY A 1 432 ? -18.076 -12.203 12.745 1.00 98.31 432 GLY A N 1
ATOM 3296 C CA . GLY A 1 432 ? -18.848 -12.970 13.724 1.00 98.31 432 GLY A CA 1
ATOM 3297 C C . GLY A 1 432 ? -18.515 -12.669 15.188 1.00 98.31 432 GLY A C 1
ATOM 3298 O O . GLY A 1 432 ? -19.103 -13.287 16.076 1.00 98.31 432 GLY A O 1
ATOM 3299 N N . LYS A 1 433 ? -17.593 -11.740 15.472 1.00 98.69 433 LYS A N 1
ATOM 3300 C CA . LYS A 1 433 ? -17.157 -11.416 16.836 1.00 98.69 433 LYS A CA 1
ATOM 3301 C C . LYS A 1 433 ? -17.718 -10.078 17.318 1.00 98.69 433 LYS A C 1
ATOM 3303 O O . LYS A 1 433 ? -18.296 -9.278 16.574 1.00 98.69 433 LYS A O 1
ATOM 3308 N N . ALA A 1 434 ? -17.555 -9.848 18.615 1.00 98.38 434 ALA A N 1
ATOM 3309 C CA . ALA A 1 434 ? -17.899 -8.604 19.278 1.00 98.38 434 ALA A CA 1
ATOM 3310 C C . ALA A 1 434 ? -16.912 -8.318 20.409 1.00 98.38 434 ALA A C 1
ATOM 3312 O O . ALA A 1 434 ? -16.318 -9.235 20.974 1.00 98.38 434 ALA A O 1
ATOM 3313 N N . LEU A 1 435 ? -16.784 -7.047 20.763 1.00 97.75 435 LEU A N 1
ATOM 3314 C CA . LEU A 1 435 ? -16.013 -6.592 21.914 1.00 97.75 435 LEU A CA 1
ATOM 3315 C C . LEU A 1 435 ? -16.641 -5.312 22.477 1.00 97.75 435 LEU A C 1
ATOM 3317 O O . LEU A 1 435 ? -17.525 -4.718 21.852 1.00 97.75 435 LEU A O 1
ATOM 3321 N N . HIS A 1 436 ? -16.222 -4.898 23.668 1.00 98.38 436 HIS A N 1
ATOM 3322 C CA . HIS A 1 436 ? -16.728 -3.687 24.302 1.00 98.38 436 HIS A CA 1
ATOM 3323 C C . HIS A 1 436 ? -15.602 -2.825 24.872 1.00 98.38 436 HIS A C 1
ATOM 3325 O O . HIS A 1 436 ? -14.456 -3.260 24.981 1.00 98.38 436 HIS A O 1
ATOM 3331 N N . GLY A 1 437 ? -15.947 -1.592 25.219 1.00 98.00 437 GLY A N 1
ATOM 3332 C CA . GLY A 1 437 ? -15.099 -0.684 25.972 1.00 98.00 437 GLY A CA 1
ATOM 3333 C C . GLY A 1 437 ? -15.922 0.124 26.959 1.00 98.00 437 GLY A C 1
ATOM 3334 O O . GLY A 1 437 ? -17.081 0.427 26.679 1.00 98.00 437 GLY A O 1
ATOM 3335 N N . ASP A 1 438 ? -15.300 0.497 28.072 1.00 98.00 438 ASP A N 1
ATOM 3336 C CA . ASP A 1 438 ? -15.946 1.245 29.148 1.00 98.00 438 ASP A CA 1
ATOM 3337 C C . ASP A 1 438 ? -15.345 2.643 29.297 1.00 98.00 438 ASP A C 1
ATOM 3339 O O . ASP A 1 438 ? -14.127 2.838 29.227 1.00 98.00 438 ASP A O 1
ATOM 3343 N N . TRP A 1 439 ? -16.217 3.620 29.524 1.00 97.81 439 TRP A N 1
ATOM 3344 C CA . TRP A 1 439 ? -15.881 5.009 29.814 1.00 97.81 439 TRP A CA 1
ATOM 3345 C C . TRP A 1 439 ? -16.435 5.382 31.179 1.00 97.81 439 TRP A C 1
ATOM 3347 O O . TRP A 1 439 ? -17.640 5.271 31.418 1.00 97.81 439 TRP A O 1
ATOM 3357 N N . ALA A 1 440 ? -15.565 5.859 32.064 1.00 97.31 440 ALA A N 1
ATOM 3358 C CA . ALA A 1 440 ? -15.922 6.266 33.415 1.00 97.31 440 ALA A CA 1
ATOM 3359 C C . ALA A 1 440 ? -16.558 7.665 33.438 1.00 97.31 440 ALA A C 1
ATOM 3361 O O . ALA A 1 440 ? -16.105 8.551 34.152 1.00 97.31 440 ALA A O 1
ATOM 3362 N N . ALA A 1 441 ? -17.636 7.863 32.671 1.00 97.00 441 ALA A N 1
ATOM 3363 C CA . ALA A 1 441 ? -18.260 9.164 32.418 1.00 97.00 441 ALA A CA 1
ATOM 3364 C C . ALA A 1 441 ? -18.559 9.974 33.693 1.00 97.00 441 ALA A C 1
ATOM 3366 O O . ALA A 1 441 ? -18.478 11.201 33.683 1.00 97.00 441 ALA A O 1
ATOM 3367 N N . ARG A 1 442 ? -18.900 9.317 34.816 1.00 96.44 442 ARG A N 1
ATOM 3368 C CA . ARG A 1 442 ? -19.065 10.018 36.103 1.00 96.44 442 ARG A CA 1
ATOM 3369 C C . ARG A 1 442 ? -17.753 10.563 36.657 1.00 96.44 442 ARG A C 1
ATOM 3371 O O . ARG A 1 442 ? -17.751 11.696 37.127 1.00 96.44 442 ARG A O 1
ATOM 3378 N N . ALA A 1 443 ? -16.708 9.743 36.665 1.00 96.75 443 ALA A N 1
ATOM 3379 C CA . ALA A 1 443 ? -15.409 10.127 37.199 1.00 96.75 443 ALA A CA 1
ATOM 3380 C C 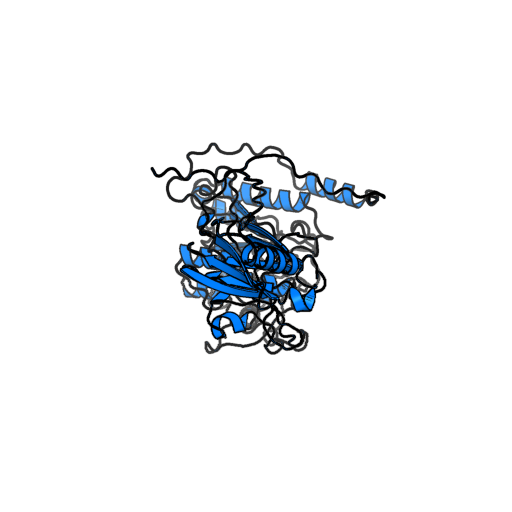. ALA A 1 443 ? -14.740 11.183 36.310 1.00 96.75 443 ALA A C 1
ATOM 3382 O O . ALA A 1 443 ? -14.194 12.148 36.832 1.00 96.75 443 ALA A O 1
ATOM 3383 N N . ASP A 1 444 ? -14.858 11.026 34.991 1.00 95.94 444 ASP A N 1
ATOM 3384 C CA . ASP A 1 444 ? -14.172 11.871 34.017 1.00 95.94 444 ASP A CA 1
ATOM 3385 C C . ASP A 1 444 ? -14.879 13.222 33.815 1.00 95.94 444 ASP A C 1
ATOM 3387 O O . ASP A 1 444 ? -14.216 14.254 33.764 1.00 95.94 444 ASP A O 1
ATOM 3391 N N . ASP A 1 445 ? -16.220 13.235 33.745 1.00 97.12 445 ASP A N 1
ATOM 3392 C CA . ASP A 1 445 ? -16.994 14.405 33.288 1.00 97.12 445 ASP A CA 1
ATOM 3393 C C . ASP A 1 445 ? -18.302 14.633 34.066 1.00 97.12 445 ASP A C 1
ATOM 3395 O O . ASP A 1 445 ? -19.286 15.181 33.549 1.00 97.12 445 ASP A O 1
ATOM 3399 N N . GLY A 1 446 ? -18.377 14.161 35.315 1.00 95.06 446 GLY A N 1
ATOM 3400 C CA . GLY A 1 446 ? -19.565 14.330 36.163 1.00 95.06 446 GLY A CA 1
ATOM 3401 C C . GLY A 1 446 ? -20.823 13.629 35.629 1.00 95.06 446 GLY A C 1
ATOM 3402 O O . GLY A 1 446 ? -21.937 13.923 36.060 1.00 95.06 446 GLY A O 1
ATOM 3403 N N . GLY A 1 447 ? -20.658 12.690 34.698 1.00 95.62 447 GLY A N 1
ATOM 3404 C CA . GLY A 1 447 ? -21.704 11.875 34.088 1.00 95.62 447 GLY A CA 1
ATOM 3405 C C . GLY A 1 447 ? -21.918 12.174 32.608 1.00 95.62 447 GLY A C 1
ATOM 3406 O O . GLY A 1 447 ? -22.626 11.407 31.952 1.00 95.62 447 GLY A O 1
ATOM 3407 N N . LYS A 1 448 ? -21.337 13.253 32.076 1.00 97.88 448 LYS A N 1
ATOM 3408 C CA . LYS A 1 448 ? -21.453 13.612 30.659 1.00 97.88 448 LYS A CA 1
ATOM 3409 C C . LYS A 1 448 ? -20.587 12.700 29.792 1.00 97.88 448 LYS A C 1
ATOM 3411 O O . LYS A 1 448 ? -19.578 12.181 30.243 1.00 97.88 448 LYS A O 1
ATOM 3416 N N . TYR A 1 449 ? -21.003 12.493 28.549 1.00 98.19 449 TYR A N 1
ATOM 3417 C CA . TYR A 1 449 ? -20.206 11.792 27.545 1.00 98.19 449 TYR A CA 1
ATOM 3418 C C . TYR A 1 449 ? -20.573 12.263 26.136 1.00 98.19 449 TYR A C 1
ATOM 3420 O O . TYR A 1 449 ? -21.727 12.623 25.865 1.00 98.19 449 TYR A O 1
ATOM 3428 N N . ASP A 1 450 ? -19.600 12.240 25.229 1.00 98.25 450 ASP A N 1
ATOM 3429 C CA . ASP A 1 450 ? -19.791 12.502 23.802 1.00 98.25 450 ASP A CA 1
ATOM 3430 C C . ASP A 1 450 ? -18.769 11.703 22.980 1.00 98.25 450 ASP A C 1
ATOM 3432 O O . ASP A 1 450 ? -17.641 12.124 22.744 1.00 98.25 450 ASP A O 1
ATOM 3436 N N . LEU A 1 451 ? -19.167 10.498 22.581 1.00 98.50 451 LEU A N 1
ATOM 3437 C CA . LEU A 1 451 ? -18.302 9.504 21.958 1.00 98.50 451 LEU A CA 1
ATOM 3438 C C . LEU A 1 451 ? -18.618 9.397 20.465 1.00 98.50 451 LEU A C 1
ATOM 3440 O O . LEU A 1 451 ? -19.721 9.001 20.067 1.00 98.50 451 LEU A O 1
ATOM 3444 N N . TRP A 1 452 ? -17.640 9.743 19.634 1.00 97.94 452 TRP A N 1
ATOM 3445 C CA . TRP A 1 452 ? -17.674 9.595 18.181 1.00 97.94 452 TRP A CA 1
ATOM 3446 C C . TRP A 1 452 ? -17.063 8.268 17.773 1.00 97.94 452 TRP A C 1
ATOM 3448 O O . TRP A 1 452 ? -15.890 8.035 18.032 1.00 97.94 452 TRP A O 1
ATOM 3458 N N . VAL A 1 453 ? -17.844 7.427 17.099 1.00 98.31 453 VAL A N 1
ATOM 3459 C CA . VAL A 1 453 ? -17.397 6.146 16.554 1.00 98.31 453 VAL A CA 1
ATOM 3460 C C . VAL A 1 453 ? -17.290 6.257 15.042 1.00 98.31 453 VAL A C 1
ATOM 3462 O O . VAL A 1 453 ? -18.293 6.516 14.377 1.00 98.31 453 VAL A O 1
ATOM 3465 N N . LEU A 1 454 ? -16.096 6.021 14.509 1.00 97.94 454 LEU A N 1
ATOM 3466 C CA . LEU A 1 454 ? -15.806 5.936 13.079 1.00 97.94 454 LEU A CA 1
ATOM 3467 C C . LEU A 1 454 ? -15.434 4.500 12.705 1.00 97.94 454 LEU A C 1
ATOM 3469 O O . LEU A 1 454 ? -14.965 3.739 13.547 1.00 97.94 454 LEU A O 1
ATOM 3473 N N . GLY A 1 455 ? -15.640 4.129 11.448 1.00 96.62 455 GLY A N 1
ATOM 3474 C CA . GLY A 1 455 ? -15.227 2.845 10.891 1.00 96.62 455 GLY A CA 1
ATOM 3475 C C . GLY A 1 455 ? -15.119 2.905 9.365 1.00 96.62 455 GLY A C 1
ATOM 3476 O O . GLY A 1 455 ? -15.314 3.971 8.770 1.00 96.62 455 GLY A O 1
ATOM 3477 N N . PRO A 1 456 ? -14.814 1.777 8.703 1.00 95.56 456 PRO A N 1
ATOM 3478 C CA . PRO A 1 456 ? -14.661 1.745 7.253 1.00 95.56 456 PRO A CA 1
ATOM 3479 C C . PRO A 1 456 ? -15.982 2.059 6.533 1.00 95.56 456 PRO A C 1
ATOM 3481 O O . PRO A 1 456 ? -17.062 2.007 7.123 1.00 95.56 456 PRO A O 1
ATOM 3484 N N . ASN A 1 457 ? -15.893 2.390 5.240 1.00 92.19 457 ASN A N 1
ATOM 3485 C CA . ASN A 1 457 ? -17.047 2.743 4.402 1.00 92.19 457 ASN A CA 1
ATOM 3486 C C . ASN A 1 457 ? -17.931 3.872 4.981 1.00 92.19 457 ASN A C 1
ATOM 3488 O O . ASN A 1 457 ? -19.158 3.803 4.956 1.00 92.19 457 ASN A O 1
ATOM 3492 N N . GLY A 1 458 ? -17.309 4.900 5.566 1.00 90.75 458 GLY A N 1
ATOM 3493 C CA . GLY A 1 458 ? -18.036 6.036 6.140 1.00 90.75 458 GLY A CA 1
ATOM 3494 C C . GLY A 1 458 ? -18.915 5.677 7.342 1.00 90.75 458 GLY A C 1
ATOM 3495 O O . GLY A 1 458 ? -19.809 6.449 7.691 1.00 90.75 458 GLY A O 1
ATOM 3496 N N . PHE A 1 459 ? -18.695 4.518 7.979 1.00 95.88 459 PHE A N 1
ATOM 3497 C CA . PHE A 1 459 ? -19.419 4.152 9.190 1.00 95.88 459 PHE A CA 1
ATOM 3498 C C . PHE A 1 459 ? -19.201 5.224 10.259 1.00 95.88 459 PHE A C 1
ATOM 3500 O O . PHE A 1 459 ? -18.072 5.496 10.662 1.00 95.88 459 PHE A O 1
ATOM 3507 N N . HIS A 1 460 ? -20.297 5.816 10.728 1.00 96.62 460 HIS A N 1
ATOM 3508 C CA . HIS A 1 460 ? -20.270 6.829 11.771 1.00 96.62 460 HIS A CA 1
ATOM 3509 C C . HIS A 1 460 ? -21.457 6.671 12.723 1.00 96.62 460 HIS A C 1
ATOM 3511 O O . HIS A 1 460 ? -22.606 6.472 12.302 1.00 96.62 460 HIS A O 1
ATOM 3517 N N . ARG A 1 461 ? -21.184 6.766 14.025 1.00 97.69 461 ARG A N 1
ATOM 3518 C CA . ARG A 1 461 ? -22.177 6.873 15.103 1.00 97.69 461 ARG A CA 1
ATOM 3519 C C . ARG A 1 461 ? -21.685 7.884 16.134 1.00 97.69 461 ARG A C 1
ATOM 3521 O O . ARG A 1 461 ? -20.491 7.980 16.386 1.00 97.69 461 ARG A O 1
ATOM 3528 N N . ARG A 1 462 ? -22.615 8.589 16.775 1.00 97.75 462 ARG A N 1
ATOM 3529 C CA . ARG A 1 462 ? -22.337 9.466 17.916 1.00 97.75 462 ARG A CA 1
ATOM 3530 C C . ARG A 1 462 ? -23.211 9.049 19.087 1.00 97.75 462 ARG A C 1
ATOM 3532 O O . ARG A 1 462 ? -24.428 8.966 18.937 1.00 97.75 462 ARG A O 1
ATOM 3539 N N . PHE A 1 463 ? -22.596 8.824 20.241 1.00 98.00 463 PHE A N 1
ATOM 3540 C CA . PHE A 1 463 ? -23.288 8.541 21.494 1.00 98.00 463 PHE A CA 1
ATOM 3541 C C . PHE A 1 463 ? -23.010 9.676 22.465 1.00 98.00 463 PHE A C 1
ATOM 3543 O O . PHE A 1 463 ? -21.872 9.870 22.872 1.00 98.00 463 PHE A O 1
ATOM 3550 N N . THR A 1 464 ? -24.039 10.431 22.832 1.00 97.75 464 THR A N 1
ATOM 3551 C CA . THR A 1 464 ? -23.900 11.562 23.751 1.00 97.75 464 THR A CA 1
ATOM 3552 C C . THR A 1 464 ? -25.005 11.551 24.793 1.00 97.75 464 THR A C 1
ATOM 3554 O O . THR A 1 464 ? -26.134 11.145 24.503 1.00 97.75 464 THR A O 1
ATOM 3557 N N . GLY A 1 465 ? -24.687 11.977 26.011 1.00 96.00 465 GLY A N 1
ATOM 3558 C CA . GLY A 1 465 ? -25.659 12.028 27.090 1.00 96.00 465 GLY A CA 1
ATOM 3559 C C . GLY A 1 465 ? -25.071 12.456 28.427 1.00 96.00 465 GLY A C 1
ATOM 3560 O O . GLY A 1 465 ? -23.949 12.946 28.513 1.00 96.00 465 GLY A O 1
ATOM 3561 N N . ASP A 1 466 ? -25.882 12.277 29.471 1.00 96.38 466 ASP A N 1
ATOM 3562 C CA . ASP A 1 466 ? -25.572 12.636 30.854 1.00 96.38 466 ASP A CA 1
ATOM 3563 C C . ASP A 1 466 ? -26.174 11.589 31.812 1.00 96.38 466 ASP A C 1
ATOM 3565 O O . ASP A 1 466 ? -27.397 11.467 31.959 1.00 96.38 466 ASP A O 1
ATOM 3569 N N . LEU A 1 467 ? -25.306 10.811 32.460 1.00 94.19 467 LEU A N 1
ATOM 3570 C CA . LEU A 1 467 ? -25.675 9.772 33.420 1.00 94.19 467 LEU A CA 1
ATOM 3571 C C . LEU A 1 467 ? -26.342 10.335 34.683 1.00 94.19 467 LEU A C 1
ATOM 3573 O O . LEU A 1 467 ? -27.183 9.650 35.273 1.00 94.19 467 LEU A O 1
ATOM 3577 N N . ALA A 1 468 ? -26.015 11.559 35.106 1.00 86.38 468 ALA A N 1
ATOM 3578 C CA . ALA A 1 468 ? -26.624 12.176 36.283 1.00 86.38 468 ALA A CA 1
ATOM 3579 C C . ALA A 1 468 ? -28.113 12.463 36.036 1.00 86.38 468 ALA A C 1
ATOM 3581 O O . ALA A 1 468 ? -28.960 12.171 36.888 1.00 86.38 468 ALA A O 1
ATOM 3582 N N . ARG A 1 469 ? -28.459 12.922 34.827 1.00 86.94 469 ARG A N 1
ATOM 3583 C CA . ARG A 1 469 ? -29.862 13.108 34.410 1.00 86.94 469 ARG A CA 1
ATOM 3584 C C . ARG A 1 469 ? -30.625 11.787 34.327 1.00 86.94 469 ARG A C 1
ATOM 3586 O O . ARG A 1 469 ? -31.773 11.713 34.769 1.00 86.94 469 ARG A O 1
ATOM 3593 N N . LEU A 1 470 ? -29.987 10.730 33.826 1.00 80.31 470 LEU A N 1
ATOM 3594 C CA . LEU A 1 470 ? -30.589 9.393 33.755 1.00 80.31 470 LEU A CA 1
ATOM 3595 C C . LEU A 1 470 ? -30.863 8.800 35.150 1.00 80.31 470 LEU A C 1
ATOM 3597 O O . LEU A 1 470 ? -31.922 8.205 35.373 1.00 80.31 470 LEU A O 1
ATOM 3601 N N . ALA A 1 471 ? -29.952 8.998 36.108 1.00 74.25 471 ALA A N 1
ATOM 3602 C CA . ALA A 1 471 ? -30.156 8.596 37.501 1.00 74.25 471 ALA A CA 1
ATOM 3603 C C . ALA A 1 471 ? -31.315 9.363 38.164 1.00 74.25 471 ALA A C 1
ATOM 3605 O O . ALA A 1 471 ? -32.144 8.758 38.852 1.00 74.25 471 ALA A O 1
ATOM 3606 N N . GLY A 1 472 ? -31.407 10.676 37.921 1.00 63.44 472 GLY A N 1
ATOM 3607 C CA . GLY A 1 472 ? -32.492 11.528 38.416 1.00 63.44 472 GLY A CA 1
ATOM 3608 C C . GLY A 1 472 ? -33.869 11.101 37.896 1.00 63.44 472 GLY A C 1
ATOM 3609 O O . GLY A 1 472 ? -34.805 10.949 38.681 1.00 63.44 472 GLY A O 1
ATOM 3610 N N . ALA A 1 473 ? -33.981 10.791 36.600 1.00 61.78 473 ALA A N 1
ATOM 3611 C CA . ALA A 1 473 ? -35.229 10.320 35.990 1.00 61.78 473 ALA A CA 1
ATOM 3612 C C . ALA A 1 473 ? -35.717 8.974 36.568 1.00 61.78 473 ALA A C 1
ATOM 3614 O O . ALA A 1 473 ? -36.918 8.776 36.770 1.00 61.78 473 ALA A O 1
ATOM 3615 N N . ARG A 1 474 ? -34.797 8.050 36.895 1.00 56.69 474 ARG A N 1
ATOM 3616 C CA . ARG A 1 474 ? -35.138 6.786 37.579 1.00 56.69 474 ARG A CA 1
ATOM 3617 C C . ARG A 1 474 ? -35.593 6.992 39.027 1.00 56.69 474 ARG A C 1
ATOM 3619 O O . ARG A 1 474 ? -36.457 6.242 39.479 1.00 56.69 474 ARG A O 1
ATOM 3626 N N . ARG A 1 475 ? -35.054 7.985 39.748 1.00 50.66 475 ARG A N 1
ATOM 3627 C CA . ARG A 1 475 ? -35.511 8.326 41.111 1.00 50.66 475 ARG A CA 1
ATOM 3628 C C . ARG A 1 475 ? -36.922 8.917 41.109 1.00 50.66 475 ARG A C 1
ATOM 3630 O O . ARG A 1 475 ? -37.737 8.473 41.908 1.00 50.66 475 ARG A O 1
ATOM 3637 N N . ILE A 1 476 ? -37.241 9.803 40.162 1.00 48.53 476 ILE A N 1
ATOM 3638 C CA . ILE A 1 476 ? -38.583 10.406 40.029 1.00 48.53 476 ILE A CA 1
ATOM 3639 C C . ILE A 1 476 ? -39.650 9.346 39.684 1.00 48.53 476 ILE A C 1
ATOM 3641 O O . ILE A 1 476 ? -40.764 9.395 40.196 1.00 48.53 476 ILE A O 1
ATOM 3645 N N . ARG A 1 477 ? -39.313 8.322 38.883 1.00 43.88 477 ARG A N 1
ATOM 3646 C CA . ARG A 1 477 ? -40.230 7.197 38.591 1.00 43.88 477 ARG A CA 1
ATOM 3647 C C . ARG A 1 477 ? -40.438 6.213 39.743 1.00 43.88 477 ARG A C 1
ATOM 3649 O O . ARG A 1 477 ? -41.389 5.446 39.693 1.00 43.88 477 ARG A O 1
ATOM 3656 N N . ARG A 1 478 ? -39.576 6.191 40.764 1.00 41.62 478 ARG A N 1
ATOM 3657 C CA . ARG A 1 478 ? -39.806 5.364 41.964 1.00 41.62 478 ARG A CA 1
ATOM 3658 C C . ARG A 1 478 ? -40.762 6.021 42.964 1.00 41.62 478 ARG A C 1
ATOM 3660 O O . ARG A 1 478 ? -41.262 5.320 43.833 1.00 41.62 478 ARG A O 1
ATOM 3667 N N . SER A 1 479 ? -41.057 7.315 42.818 1.00 45.84 479 SER A N 1
ATOM 3668 C CA . SER A 1 479 ? -42.016 8.052 43.655 1.00 45.84 479 SER A CA 1
ATOM 3669 C C . SER A 1 479 ? -43.370 8.318 42.977 1.00 45.84 479 SER A C 1
ATOM 3671 O O . SER A 1 479 ? -44.176 9.066 43.517 1.00 45.84 479 SER A O 1
ATOM 3673 N N . GLY A 1 480 ? -43.645 7.724 41.809 1.00 38.34 480 GLY A N 1
ATOM 3674 C CA . GLY A 1 480 ? -44.919 7.853 41.093 1.00 38.34 480 GLY A CA 1
ATOM 3675 C C . GLY A 1 480 ? -45.277 6.556 40.368 1.00 38.34 480 GLY A C 1
ATOM 3676 O O . GLY A 1 480 ? -44.399 5.892 39.824 1.00 38.34 480 GLY A O 1
ATOM 3677 N N . SER A 1 481 ? -46.556 6.176 40.405 1.00 34.88 481 SER A N 1
ATOM 3678 C CA . SER A 1 481 ? -47.096 4.897 39.925 1.00 34.88 481 SER A CA 1
ATOM 3679 C C . SER A 1 481 ? -46.540 4.438 38.572 1.00 34.88 481 SER A C 1
ATOM 3681 O O . SER A 1 481 ? -46.426 5.214 37.621 1.00 34.88 481 SER A O 1
ATOM 3683 N N . ALA A 1 482 ? -46.259 3.137 38.491 1.00 35.91 482 ALA A N 1
ATOM 3684 C CA . ALA A 1 482 ? -45.693 2.449 37.343 1.00 35.91 482 ALA A CA 1
ATOM 3685 C C . ALA A 1 482 ? -46.422 2.754 36.021 1.00 35.91 482 ALA A C 1
ATOM 3687 O O . ALA A 1 482 ? -47.543 2.313 35.792 1.00 35.91 482 ALA A O 1
ATOM 3688 N N . THR A 1 483 ? -45.719 3.407 35.097 1.00 31.45 483 THR A N 1
ATOM 3689 C CA . THR A 1 483 ? -45.969 3.289 33.656 1.00 31.45 483 THR A CA 1
ATOM 3690 C C . THR A 1 483 ? -44.649 2.994 32.944 1.00 31.45 483 THR A C 1
ATOM 3692 O O . THR A 1 483 ? -43.651 3.717 33.044 1.00 31.45 483 THR A O 1
ATOM 3695 N N . ARG A 1 484 ? -44.624 1.846 32.259 1.00 34.97 484 ARG A N 1
ATOM 3696 C CA . ARG A 1 484 ? -43.543 1.408 31.371 1.00 34.97 484 ARG A CA 1
ATOM 3697 C C . ARG A 1 484 ? -43.384 2.454 30.267 1.00 34.97 484 ARG A C 1
ATOM 3699 O O . ARG A 1 484 ? -44.330 2.723 29.543 1.00 34.97 484 ARG A O 1
ATOM 3706 N N . ALA A 1 485 ? -42.179 2.998 30.109 1.00 28.69 485 ALA A N 1
ATOM 3707 C CA . ALA A 1 485 ? -41.801 3.678 28.875 1.00 28.69 485 ALA A CA 1
ATOM 3708 C C . ALA A 1 485 ? -40.375 3.264 28.522 1.00 28.69 485 ALA A C 1
ATOM 3710 O O . ALA A 1 485 ? -39.454 3.464 29.317 1.00 28.69 485 ALA A O 1
ATOM 3711 N N . GLN A 1 486 ? -40.226 2.653 27.349 1.00 37.75 486 GLN A N 1
ATOM 3712 C CA . GLN A 1 486 ? -38.963 2.582 26.631 1.00 37.75 486 GLN A CA 1
ATOM 3713 C C . GLN A 1 486 ? -38.556 4.014 26.277 1.00 37.75 486 GLN A C 1
ATOM 3715 O O . GLN A 1 486 ? -39.301 4.713 25.600 1.00 37.75 486 GLN A O 1
ATOM 3720 N N . ALA A 1 487 ? -37.395 4.457 26.748 1.00 29.36 487 ALA A N 1
ATOM 3721 C CA . ALA A 1 487 ? -36.766 5.679 26.266 1.00 29.36 487 ALA A CA 1
ATOM 3722 C C . ALA A 1 487 ? -35.251 5.583 26.478 1.00 29.36 487 ALA A C 1
ATOM 3724 O O . ALA A 1 487 ? -34.710 6.039 27.480 1.00 29.36 487 ALA A O 1
ATOM 3725 N N . ALA A 1 488 ? -34.571 4.965 25.517 1.00 28.23 488 ALA A N 1
ATOM 3726 C CA . ALA A 1 488 ? -33.288 5.477 25.070 1.00 28.23 488 ALA A CA 1
ATOM 3727 C C . ALA A 1 488 ? -33.578 6.096 23.706 1.00 28.23 488 ALA A C 1
ATOM 3729 O O . ALA A 1 488 ? -33.702 5.391 22.706 1.00 28.23 488 ALA A O 1
ATOM 3730 N N . THR A 1 489 ? -33.798 7.407 23.682 1.00 29.52 489 THR A N 1
ATOM 3731 C CA . THR A 1 489 ? -33.902 8.149 22.431 1.00 29.52 489 THR A CA 1
ATOM 3732 C C . THR A 1 489 ? -32.524 8.104 21.785 1.00 29.52 489 THR A C 1
ATOM 3734 O O . THR A 1 489 ? -31.632 8.875 22.126 1.00 29.52 489 THR A O 1
ATOM 3737 N N . CYS A 1 490 ? -32.331 7.157 20.871 1.00 28.20 490 CYS A N 1
ATOM 3738 C CA . CYS A 1 490 ? -31.328 7.294 19.835 1.00 28.20 490 CYS A CA 1
ATOM 3739 C C . CYS A 1 490 ? -31.747 8.536 19.044 1.00 28.20 490 CYS A C 1
ATOM 3741 O O . CYS A 1 490 ? -32.735 8.491 18.312 1.00 28.20 490 CYS A O 1
ATOM 3743 N N . ILE A 1 491 ? -31.054 9.665 19.218 1.00 27.50 491 ILE A N 1
ATOM 3744 C CA . ILE A 1 491 ? -31.130 10.738 18.226 1.00 27.50 491 ILE A CA 1
ATOM 3745 C C . ILE A 1 491 ? -30.389 10.191 17.005 1.00 27.50 491 ILE A C 1
ATOM 3747 O O . ILE A 1 491 ? -29.200 10.422 16.802 1.00 27.50 491 ILE A O 1
ATOM 3751 N N . CYS A 1 492 ? -31.098 9.377 16.226 1.00 26.06 492 CYS A N 1
ATOM 3752 C CA . CYS A 1 492 ? -30.719 9.028 14.875 1.00 26.06 492 CYS A CA 1
ATOM 3753 C C . CYS A 1 492 ? -30.879 10.306 14.050 1.00 26.06 492 CYS A C 1
ATOM 3755 O O . CYS A 1 492 ? -31.902 10.535 13.412 1.00 26.06 492 CYS A O 1
ATOM 3757 N N . GLY A 1 493 ? -29.852 11.154 14.066 1.00 24.84 493 GLY A N 1
ATOM 3758 C CA . GLY A 1 493 ? -29.581 12.030 12.937 1.00 24.84 493 GLY A CA 1
ATOM 3759 C C . GLY A 1 493 ? -29.189 11.147 11.757 1.00 24.84 493 GLY A C 1
ATOM 3760 O O . GLY A 1 493 ? -28.008 11.000 11.457 1.00 24.84 493 GLY A O 1
ATOM 3761 N N . CYS A 1 494 ? -30.170 10.490 11.136 1.00 24.55 494 CYS A N 1
ATOM 3762 C CA . CYS A 1 494 ? -30.003 9.878 9.829 1.00 24.55 494 CYS A CA 1
ATOM 3763 C C . CYS A 1 494 ? -29.799 11.010 8.821 1.00 24.55 494 CYS A C 1
ATOM 3765 O O . CYS A 1 494 ? -30.741 11.476 8.192 1.00 24.55 494 CYS A O 1
ATOM 3767 N N . ALA A 1 495 ? -28.549 11.413 8.617 1.00 26.17 495 ALA A N 1
ATOM 3768 C CA . ALA A 1 495 ? -28.106 11.659 7.257 1.00 26.17 495 ALA A CA 1
ATOM 3769 C C . ALA A 1 495 ? -27.887 10.277 6.623 1.00 26.17 495 ALA A C 1
ATOM 3771 O O . ALA A 1 495 ? -26.774 9.765 6.554 1.00 26.17 495 ALA A O 1
ATOM 3772 N N . THR A 1 496 ? -28.981 9.613 6.248 1.00 25.69 496 THR A N 1
ATOM 3773 C CA . THR A 1 496 ? -28.936 8.475 5.331 1.00 25.69 496 THR A CA 1
ATOM 3774 C C . THR A 1 496 ? -28.553 9.011 3.962 1.00 25.69 496 THR A C 1
ATOM 3776 O O . THR A 1 496 ? -29.416 9.380 3.169 1.00 25.69 496 THR A O 1
ATOM 3779 N N . THR A 1 497 ? -27.263 9.045 3.656 1.00 28.02 497 THR A N 1
ATOM 3780 C CA . THR A 1 497 ? -26.831 8.903 2.268 1.00 28.02 497 THR A CA 1
ATOM 3781 C C . THR A 1 497 ? -27.056 7.442 1.881 1.00 28.02 497 THR A C 1
ATOM 3783 O O . THR A 1 497 ? -26.343 6.543 2.309 1.00 28.02 497 THR A O 1
ATOM 3786 N N . ALA A 1 498 ? -28.169 7.231 1.174 1.00 26.42 498 ALA A N 1
ATOM 3787 C CA . ALA A 1 498 ? -28.580 6.050 0.418 1.00 26.42 498 ALA A CA 1
ATOM 3788 C C . ALA A 1 498 ? -27.786 4.748 0.665 1.00 26.42 498 ALA A C 1
ATOM 3790 O O . ALA A 1 498 ? -26.834 4.428 -0.045 1.00 26.42 498 ALA A O 1
ATOM 3791 N N . ALA A 1 499 ? -28.274 3.921 1.593 1.00 26.03 499 ALA A N 1
ATOM 3792 C CA . ALA A 1 499 ? -28.067 2.483 1.503 1.00 26.03 499 ALA A CA 1
ATOM 3793 C C . ALA A 1 499 ? -28.877 1.973 0.299 1.00 26.03 499 ALA A C 1
ATOM 3795 O O . ALA A 1 499 ? -30.105 1.867 0.359 1.00 26.03 499 ALA A O 1
ATOM 3796 N N . ALA A 1 500 ? -28.200 1.720 -0.821 1.00 26.53 500 ALA A N 1
ATOM 3797 C CA . ALA A 1 500 ? -28.802 1.057 -1.966 1.00 26.53 500 ALA A CA 1
ATOM 3798 C C . ALA A 1 500 ? -29.273 -0.341 -1.539 1.00 26.53 500 ALA A C 1
ATOM 3800 O O . ALA A 1 500 ? -28.490 -1.166 -1.066 1.00 26.53 500 ALA A O 1
ATOM 3801 N N . ARG A 1 501 ? -30.576 -0.591 -1.689 1.00 24.95 501 ARG A N 1
ATOM 3802 C CA . ARG A 1 501 ? -31.182 -1.914 -1.538 1.00 24.95 501 ARG A CA 1
ATOM 3803 C C . ARG A 1 501 ? -30.477 -2.888 -2.484 1.00 24.95 501 ARG A C 1
ATOM 3805 O O . ARG A 1 501 ? -30.582 -2.751 -3.698 1.00 24.95 501 ARG A O 1
ATOM 3812 N N . CYS A 1 502 ? -29.802 -3.885 -1.923 1.00 24.53 502 CYS A N 1
ATOM 3813 C CA . CYS A 1 502 ? -29.426 -5.088 -2.652 1.00 24.53 502 CYS A CA 1
ATOM 3814 C C . CYS A 1 502 ? -30.723 -5.853 -2.955 1.00 24.53 502 CYS A C 1
ATOM 3816 O O . CYS A 1 502 ? -31.305 -6.474 -2.066 1.00 24.53 502 CYS A O 1
ATOM 3818 N N . ALA A 1 503 ? -31.226 -5.743 -4.184 1.00 25.19 503 ALA A N 1
ATOM 3819 C CA . ALA A 1 503 ? -32.248 -6.646 -4.686 1.00 25.19 503 ALA A CA 1
ATOM 3820 C C . ALA A 1 503 ? -31.545 -7.914 -5.179 1.00 25.19 503 ALA A C 1
ATOM 3822 O O . ALA A 1 503 ? -30.727 -7.865 -6.093 1.00 25.19 503 ALA A O 1
ATOM 3823 N N . SER A 1 504 ? -31.861 -9.041 -4.554 1.00 29.97 504 SER A N 1
ATOM 3824 C CA . SER A 1 504 ? -31.528 -10.375 -5.036 1.00 29.97 504 SER A CA 1
ATOM 3825 C C . SER A 1 504 ? -32.185 -10.629 -6.400 1.00 29.97 504 SER A C 1
ATOM 3827 O O . SER A 1 504 ? -33.411 -10.768 -6.450 1.00 29.97 504 SER A O 1
ATOM 3829 N N . ARG A 1 505 ? -31.384 -10.720 -7.467 1.00 30.41 505 ARG A N 1
ATOM 3830 C CA . ARG A 1 505 ? -31.573 -11.615 -8.623 1.00 30.41 505 ARG A CA 1
ATOM 3831 C C . ARG A 1 505 ? -30.222 -11.994 -9.211 1.00 30.41 505 ARG A C 1
ATOM 3833 O O . ARG A 1 505 ? -29.375 -11.085 -9.351 1.00 30.41 505 ARG A O 1
#

pLDDT: mean 90.14, std 15.98, range [24.53, 98.75]

Sequence (505 aa):
MHTGTIANRLFYWSGTNGPNGISPADGSRVKVAALNNQFNGGNDIGPSSQGWTWTTYADRLQQAGVGWKVYQSLIDNFGCNEMMSFRHWRAAIEQMPAARRPAYVASTDITQPVTAAGAFYDPAIDDPLSPLAKGFGNTMPYGFLETFRDDIRNGKLPEVSWIIPPSVYSEHPGPSSPAQGAWYVQAVLDALTANPDVWSKTVLLINYDENDGFFDHMPSPAVPSRNADGSLAGGHTLAAADVAVEYHDFAPATPSQPAADGRPYGPGPRVPMWVVSPWSRGGWVNSQVFDHTSTLLFLEKRFGVVEPQISAYRRAVCGDLTSAFNFRAPNHEPLPTLAGRTTKSQVDALSAAQQAAPKITPPAAPSLPAQAIGVRPSRALPYELHASAQADAGNGIVTLKFSNTGRAAAVFHVYDKLHLDRVPRRYVVEPGKALHGDWAARADDGGKYDLWVLGPNGFHRRFTGDLARLAGARRIRRSGSATRAQAATCICGCATTAAARCASR

Organism: NCBI:txid488446

InterPro domains:
  IPR007312 Phosphoesterase [PF04185] (2-305)
  IPR007312 Phosphoesterase [PTHR31956] (3-356)
  IPR008475 Bacterial phospholipase C, C-terminal domain [PF05506] (377-466)
  IPR017850 Alkaline-phosphatase-like, core domain superfamily [G3DSA:3.40.720.10] (12-394)

Radius of gyration: 26.21 Å; chains: 1; bounding box: 79×56×73 Å